Protein AF-0000000080018907 (afdb_homodimer)

Secondary structure (DSSP, 8-state):
--EEEEEEEEEEEE-HHHHHHHHHHHHSSTT--S-EEEEEEETTEEEEEEESS-GGG-HHHHHHHHS--EEEEEEEEE---SSS-SSGGGPSPEEEEETTEEEEEEEEEE-TT------SS---SS--HHHHHHHHHHHHHHHH-TTS---HHHHHHHHHHHHHHHHTTSEEEEEEE-SS-EEEE-SS--EEEEEESSP-EEEBSSSS-EEEGGGT--TT-EEEEEESS-SBSSSPPEEPPTT-EEEEETTEE----/--EEEEEEEEEEEE-HHHHHHHHHHHHSSTT--S-EEEEEEETTEEEEEEESS-GGG-HHHHHHHHS--EEEEEEEEE---SSS-SSGGGPSPEEEEETTEEEEEEEEEE-TT------SS---SS--HHHHHHHHHHHHHHHH-TTS---HHHHHHHHHHHHHHHHTTSEEEEEEE-SS-EEEE-SS--EEEEEESSP-EEEBSSSS-EEEGGGT--TT-EEEEEESS-SBSSSPPEEPPTT-EEEEETTEE----

Structure (mmCIF, N/CA/C/O backbone):
data_AF-0000000080018907-model_v1
#
loop_
_entity.id
_entity.type
_entity.pdbx_description
1 polymer 'Class II glutamine amidotransferase'
#
loop_
_atom_site.group_PDB
_atom_site.id
_atom_site.type_symbol
_atom_site.label_atom_id
_atom_site.label_alt_id
_atom_site.label_comp_id
_atom_site.label_asym_id
_atom_site.label_entity_id
_atom_site.label_seq_id
_atom_site.pdbx_PDB_ins_code
_atom_site.Cartn_x
_atom_site.Cartn_y
_at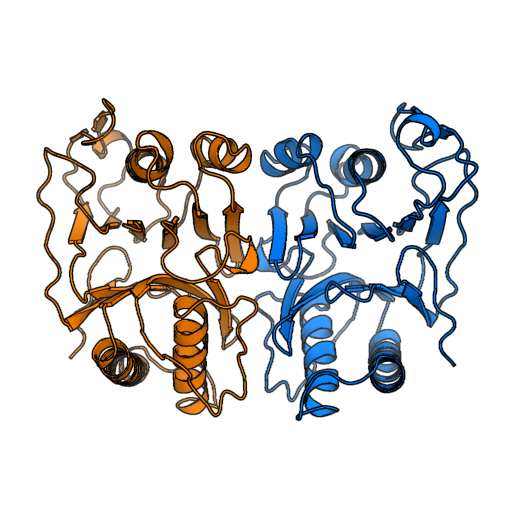om_site.Cartn_z
_atom_site.occupancy
_atom_site.B_iso_or_equiv
_atom_site.auth_seq_id
_atom_site.auth_comp_id
_atom_site.auth_asym_id
_atom_site.auth_atom_id
_atom_site.pdbx_PDB_model_num
ATOM 1 N N . MET A 1 1 ? 4.141 -7.402 -24.219 1 78.19 1 MET A N 1
ATOM 2 C CA . MET A 1 1 ? 3.088 -7.973 -23.375 1 78.19 1 MET A CA 1
ATOM 3 C C . MET A 1 1 ? 3.471 -7.91 -21.906 1 78.19 1 MET A C 1
ATOM 5 O O . MET A 1 1 ? 4.652 -7.992 -21.562 1 78.19 1 MET A O 1
ATOM 9 N N . CYS A 1 2 ? 2.48 -7.742 -21.031 1 88.56 2 CYS A N 1
ATOM 10 C CA . CYS A 1 2 ? 2.773 -7.68 -19.594 1 88.56 2 CYS A CA 1
ATOM 11 C C . CYS A 1 2 ? 3.361 -9 -19.109 1 88.56 2 CYS A C 1
ATOM 13 O O . CYS A 1 2 ? 3.211 -10.031 -19.75 1 88.56 2 CYS A O 1
ATOM 15 N N . GLN A 1 3 ? 4.113 -8.891 -18.094 1 93.31 3 GLN A N 1
ATOM 16 C CA . GLN A 1 3 ? 4.746 -10.07 -17.5 1 93.31 3 GLN A CA 1
ATOM 17 C C . GLN A 1 3 ? 4.344 -10.242 -16.047 1 93.31 3 GLN A C 1
ATOM 19 O O . GLN A 1 3 ? 4.234 -9.258 -15.305 1 93.31 3 GLN A O 1
ATOM 24 N N . LEU A 1 4 ? 4.113 -11.469 -15.695 1 97.69 4 LEU A N 1
ATOM 25 C CA . LEU A 1 4 ? 3.824 -11.836 -14.312 1 97.69 4 LEU A CA 1
ATOM 26 C C . LEU A 1 4 ? 4.957 -12.664 -13.719 1 97.69 4 LEU A C 1
ATOM 28 O O . LEU A 1 4 ? 5.559 -13.484 -14.406 1 97.69 4 LEU A O 1
ATOM 32 N N . LEU A 1 5 ? 5.242 -12.469 -12.477 1 97.75 5 LEU A N 1
ATOM 33 C CA . LEU A 1 5 ? 6.133 -13.297 -11.672 1 97.75 5 LEU A CA 1
ATOM 34 C C . LEU A 1 5 ? 5.535 -13.555 -10.289 1 97.75 5 LEU A C 1
ATOM 36 O O . LEU A 1 5 ? 5.09 -12.625 -9.617 1 97.75 5 LEU A O 1
ATOM 40 N N . GLY A 1 6 ? 5.434 -14.773 -9.867 1 98.62 6 GLY A N 1
ATOM 41 C CA . GLY A 1 6 ? 4.965 -15.18 -8.555 1 98.62 6 GLY A CA 1
ATOM 42 C C . GLY A 1 6 ? 5.906 -16.141 -7.859 1 98.62 6 GLY A C 1
ATOM 43 O O . GLY A 1 6 ? 6.641 -16.891 -8.516 1 98.62 6 GLY A O 1
ATOM 44 N N . MET A 1 7 ? 5.906 -16.125 -6.613 1 98.44 7 MET A N 1
ATOM 45 C CA . MET A 1 7 ? 6.684 -17.062 -5.809 1 98.44 7 MET A CA 1
ATOM 46 C C . MET A 1 7 ? 5.906 -17.5 -4.57 1 98.44 7 MET A C 1
ATOM 48 O O . MET A 1 7 ? 5.336 -16.656 -3.867 1 98.44 7 MET A O 1
ATOM 52 N N . ASN A 1 8 ? 5.805 -18.719 -4.301 1 98.56 8 ASN A N 1
ATOM 53 C CA . ASN A 1 8 ? 5.281 -19.344 -3.092 1 98.56 8 ASN A CA 1
ATOM 54 C C . ASN A 1 8 ? 6.258 -20.375 -2.521 1 98.56 8 ASN A C 1
ATOM 56 O O . ASN A 1 8 ? 6.762 -21.219 -3.25 1 98.56 8 ASN A O 1
ATOM 60 N N . CYS A 1 9 ? 6.57 -20.281 -1.297 1 97.5 9 CYS A N 1
ATOM 61 C CA . CYS A 1 9 ? 7.551 -21.203 -0.729 1 97.5 9 CYS A CA 1
ATOM 62 C C . CYS A 1 9 ? 7.168 -21.609 0.691 1 97.5 9 CYS A C 1
ATOM 64 O O . CYS A 1 9 ? 6.324 -20.953 1.315 1 97.5 9 CYS A O 1
ATOM 66 N N . ASN A 1 10 ? 7.781 -22.688 1.22 1 96.5 10 ASN A N 1
ATOM 67 C CA . ASN A 1 10 ? 7.477 -23.172 2.561 1 96.5 10 ASN A CA 1
ATOM 68 C C . ASN A 1 10 ? 8.289 -22.438 3.621 1 96.5 10 ASN A C 1
ATOM 70 O O . ASN A 1 10 ? 7.906 -22.406 4.793 1 96.5 10 ASN A O 1
ATOM 74 N N . THR A 1 11 ? 9.352 -21.891 3.213 1 94.38 11 THR A N 1
ATOM 75 C CA . THR A 1 11 ? 10.188 -21.031 4.047 1 94.38 11 THR A CA 1
ATOM 76 C C . THR A 1 11 ? 10.516 -19.734 3.326 1 94.38 11 THR A C 1
ATOM 78 O O . THR A 1 11 ? 10.688 -19.719 2.105 1 94.38 11 THR A O 1
ATOM 81 N N . PRO A 1 12 ? 10.555 -18.688 4.129 1 92.88 12 PRO A N 1
ATOM 82 C CA . PRO A 1 12 ? 10.906 -17.438 3.449 1 92.88 12 PRO A CA 1
ATOM 83 C C . PRO A 1 12 ? 12.164 -17.578 2.59 1 92.88 12 PRO A C 1
ATOM 85 O O . PRO A 1 12 ? 13.203 -18.031 3.074 1 92.88 12 PRO A O 1
ATOM 88 N N . THR A 1 13 ? 12.062 -17.188 1.339 1 89.06 13 THR A N 1
ATOM 89 C CA . THR A 1 13 ? 13.125 -17.359 0.358 1 89.06 13 THR A CA 1
ATOM 90 C C . THR A 1 13 ? 13.438 -16.047 -0.351 1 89.06 13 THR A C 1
ATOM 92 O O . THR A 1 13 ? 12.562 -15.195 -0.509 1 89.06 13 THR A O 1
ATOM 95 N N . ASP A 1 14 ? 14.719 -15.961 -0.707 1 87.25 14 ASP A N 1
ATOM 96 C CA . ASP A 1 14 ? 15.18 -14.797 -1.463 1 87.25 14 ASP A CA 1
ATOM 97 C C . ASP A 1 14 ? 14.664 -14.844 -2.9 1 87.25 14 ASP A C 1
ATOM 99 O O . ASP A 1 14 ? 14.852 -15.844 -3.6 1 87.25 14 ASP A O 1
ATOM 103 N N . ILE A 1 15 ? 14.078 -13.781 -3.336 1 89.44 15 ILE A N 1
ATOM 104 C CA . ILE A 1 15 ? 13.484 -13.734 -4.668 1 89.44 15 ILE A CA 1
ATOM 105 C C . ILE A 1 15 ? 14.453 -13.07 -5.645 1 89.44 15 ILE A C 1
ATOM 107 O O . ILE A 1 15 ? 14.164 -12.977 -6.84 1 89.44 15 ILE A O 1
ATOM 111 N N . CYS A 1 16 ? 15.602 -12.656 -5.27 1 85.62 16 CYS A N 1
ATOM 112 C CA . CYS A 1 16 ? 16.484 -11.773 -6.023 1 85.62 16 CYS A CA 1
ATOM 113 C C . CYS A 1 16 ? 16.859 -12.391 -7.367 1 85.62 16 CYS A C 1
ATOM 115 O O . CYS A 1 16 ? 16.828 -11.711 -8.391 1 85.62 16 CYS A O 1
ATOM 117 N N . PHE A 1 17 ? 17.141 -13.688 -7.441 1 86.44 17 PHE A N 1
ATOM 118 C CA . PHE A 1 17 ? 17.531 -14.352 -8.68 1 86.44 17 PHE A CA 1
ATOM 119 C C . PHE A 1 17 ? 16.406 -14.289 -9.703 1 86.44 17 PHE A C 1
ATOM 121 O O . PHE A 1 17 ? 16.625 -13.875 -10.844 1 86.44 17 PHE A O 1
ATOM 128 N N . SER A 1 18 ? 15.234 -14.656 -9.242 1 89.12 18 SER A N 1
ATOM 129 C CA . SER A 1 18 ? 14.094 -14.672 -10.148 1 89.12 18 SER A CA 1
ATOM 130 C C . SER A 1 18 ? 13.695 -13.258 -10.562 1 89.12 18 SER A C 1
ATOM 132 O O . SER A 1 18 ? 13.297 -13.023 -11.703 1 89.12 18 SER A O 1
ATOM 134 N N . PHE A 1 19 ? 13.828 -12.391 -9.609 1 88.81 19 PHE A N 1
ATOM 135 C CA . PHE A 1 19 ? 13.453 -11.016 -9.906 1 88.81 19 PHE A CA 1
ATOM 136 C C . PHE A 1 19 ? 14.406 -10.398 -10.922 1 88.81 19 PHE A C 1
ATOM 138 O O . PHE A 1 19 ? 13.992 -9.594 -11.758 1 88.81 19 PHE A O 1
ATOM 145 N N . GLU A 1 20 ? 15.648 -10.719 -10.844 1 87.69 20 GLU A N 1
ATOM 146 C CA . GLU A 1 20 ? 16.625 -10.219 -11.812 1 87.69 20 GLU A CA 1
ATOM 147 C C . GLU A 1 20 ? 16.234 -10.625 -13.234 1 87.69 20 GLU A C 1
ATOM 149 O O . GLU A 1 20 ? 16.266 -9.805 -14.148 1 87.69 20 GLU A O 1
ATOM 154 N N . GLY A 1 21 ? 15.984 -11.844 -13.383 1 87.56 21 GLY A N 1
ATOM 155 C CA . GLY A 1 21 ? 15.531 -12.305 -14.688 1 87.56 21 GLY A CA 1
ATOM 156 C C . GLY A 1 21 ? 14.25 -11.625 -15.148 1 87.56 21 GLY A C 1
ATOM 157 O O . GLY A 1 21 ? 14.133 -11.234 -16.312 1 87.56 21 GLY A O 1
ATOM 158 N N . PHE A 1 22 ? 13.367 -11.477 -14.227 1 88.31 22 PHE A N 1
ATOM 159 C CA . PHE A 1 22 ? 12.07 -10.859 -14.492 1 88.31 22 PHE A CA 1
ATOM 160 C C . PHE A 1 22 ? 12.242 -9.398 -14.875 1 88.31 22 PHE A C 1
ATOM 162 O O . PHE A 1 22 ? 11.672 -8.938 -15.867 1 88.31 22 PHE A O 1
ATOM 169 N N . ALA A 1 23 ? 13.031 -8.672 -14.086 1 85.5 23 ALA A N 1
ATOM 170 C CA . ALA A 1 23 ? 13.234 -7.242 -14.281 1 85.5 23 ALA A CA 1
ATOM 171 C C . ALA A 1 23 ? 13.914 -6.965 -15.625 1 85.5 23 ALA A C 1
ATOM 173 O O . ALA A 1 23 ? 13.664 -5.93 -16.25 1 85.5 23 ALA A O 1
ATOM 174 N N . ALA A 1 24 ? 14.68 -7.836 -16.031 1 83.75 24 ALA A N 1
ATOM 175 C CA . ALA A 1 24 ? 15.383 -7.684 -17.297 1 83.75 24 ALA A CA 1
ATOM 176 C C . ALA A 1 24 ? 14.398 -7.598 -18.453 1 83.75 24 ALA A C 1
ATOM 178 O O . ALA A 1 24 ? 14.68 -6.957 -19.469 1 83.75 24 ALA A O 1
ATOM 179 N N . ARG A 1 25 ? 13.305 -8.102 -18.281 1 82.81 25 ARG A N 1
ATOM 180 C CA . ARG A 1 25 ? 12.289 -8.078 -19.328 1 82.81 25 ARG A CA 1
ATOM 181 C C . ARG A 1 25 ? 11.633 -6.703 -19.422 1 82.81 25 ARG A C 1
ATOM 183 O O . ARG A 1 25 ? 11.086 -6.348 -20.469 1 82.81 25 ARG A O 1
ATOM 190 N N . GLY A 1 26 ? 11.539 -5.953 -18.328 1 74.06 26 GLY A N 1
ATOM 191 C CA . GLY A 1 26 ? 10.953 -4.625 -18.312 1 74.06 26 GLY A CA 1
ATOM 192 C C . GLY A 1 26 ? 11.883 -3.551 -18.828 1 74.06 26 GLY A C 1
ATOM 193 O O . GLY A 1 26 ? 11.453 -2.434 -19.125 1 74.06 26 GLY A O 1
ATOM 194 N N . GLY A 1 27 ? 13.203 -3.662 -18.812 1 65.06 27 GLY A N 1
ATOM 195 C CA . GLY A 1 27 ? 14.172 -2.617 -19.094 1 65.06 27 GLY A CA 1
ATOM 196 C C . GLY A 1 27 ? 14.836 -2.773 -20.453 1 65.06 27 GLY A C 1
ATOM 197 O O . GLY A 1 27 ? 15.172 -1.783 -21.109 1 65.06 27 GLY A O 1
ATOM 198 N N . LYS A 1 28 ? 15.289 -4.004 -20.719 1 57.91 28 LYS A N 1
ATOM 199 C CA . LYS A 1 28 ? 16.109 -4.168 -21.906 1 57.91 28 LYS A CA 1
ATOM 200 C C . LYS A 1 28 ? 15.297 -3.957 -23.172 1 57.91 28 LYS A C 1
ATOM 202 O O . LYS A 1 28 ? 15.836 -3.549 -24.203 1 57.91 28 LYS A O 1
ATOM 207 N N . THR A 1 29 ? 14.078 -4.203 -23 1 50.94 29 THR A N 1
ATOM 208 C CA . THR A 1 29 ? 13.352 -4.02 -24.25 1 50.94 29 THR A CA 1
ATOM 209 C C . THR A 1 29 ? 12.344 -2.883 -24.125 1 50.94 29 THR A C 1
ATOM 211 O O . THR A 1 29 ? 11.719 -2.705 -23.078 1 50.94 29 THR A O 1
ATOM 214 N N . ASP A 1 30 ? 12.578 -1.713 -24.797 1 51.22 30 ASP A N 1
ATOM 215 C CA . ASP A 1 30 ? 11.828 -0.477 -24.984 1 51.22 30 ASP A CA 1
ATOM 216 C C . ASP A 1 30 ? 10.328 -0.719 -24.844 1 51.22 30 ASP A C 1
ATOM 218 O O . ASP A 1 30 ? 9.555 0.223 -24.641 1 51.22 30 ASP A O 1
ATOM 222 N N . ASP A 1 31 ? 9.914 -2.002 -24.75 1 59.16 31 ASP A N 1
ATOM 223 C CA . ASP A 1 31 ? 8.484 -2.189 -24.984 1 59.16 31 ASP A CA 1
ATOM 224 C C . ASP A 1 31 ? 7.707 -2.221 -23.672 1 59.16 31 ASP A C 1
ATOM 226 O O . ASP A 1 31 ? 6.477 -2.146 -23.672 1 59.16 31 ASP A O 1
ATOM 230 N N . HIS A 1 32 ? 8.398 -2.182 -22.5 1 61.12 32 HIS A N 1
ATOM 231 C CA . HIS A 1 32 ? 7.664 -2.271 -21.234 1 61.12 32 HIS A CA 1
ATOM 232 C C . HIS A 1 32 ? 7.902 -1.04 -20.375 1 61.12 32 HIS A C 1
ATOM 234 O O . HIS A 1 32 ? 8.469 -1.143 -19.281 1 61.12 32 HIS A O 1
ATOM 240 N N . ARG A 1 33 ? 7.324 -0.005 -20.797 1 68.12 33 ARG A N 1
ATOM 241 C CA . ARG A 1 33 ? 7.668 1.272 -20.188 1 68.12 33 ARG A CA 1
ATOM 242 C C . ARG A 1 33 ? 6.465 1.872 -19.469 1 68.12 33 ARG A C 1
ATOM 244 O O . ARG A 1 33 ? 6.402 3.086 -19.25 1 68.12 33 ARG A O 1
ATOM 251 N N . ASP A 1 34 ? 5.496 0.904 -19.141 1 83.31 34 ASP A N 1
ATOM 252 C CA . ASP A 1 34 ? 4.27 1.544 -18.672 1 83.31 34 ASP A CA 1
ATOM 253 C C . ASP A 1 34 ? 4.078 1.332 -17.172 1 83.31 34 ASP A C 1
ATOM 255 O O . ASP A 1 34 ? 3.002 1.594 -16.641 1 83.31 34 ASP A O 1
ATOM 259 N N . GLY A 1 35 ? 5.129 0.752 -16.516 1 89.44 35 GLY A N 1
ATOM 260 C CA . GLY A 1 35 ? 5.055 0.595 -15.07 1 89.44 35 GLY A CA 1
ATOM 261 C C . GLY A 1 35 ? 5.336 -0.824 -14.617 1 89.44 35 GLY A C 1
ATOM 262 O O . GLY A 1 35 ? 5.293 -1.761 -15.414 1 89.44 35 GLY A O 1
ATOM 263 N N . TRP A 1 36 ? 5.602 -0.95 -13.406 1 92.06 36 TRP A N 1
ATOM 264 C CA . TRP A 1 36 ? 5.895 -2.24 -12.789 1 92.06 36 TRP A CA 1
ATOM 265 C C . TRP A 1 36 ? 5.625 -2.197 -11.289 1 92.06 36 TRP A C 1
ATOM 267 O O . TRP A 1 36 ? 5.406 -1.125 -10.719 1 92.06 36 TRP A O 1
ATOM 277 N N . GLY A 1 37 ? 5.609 -3.383 -10.719 1 95.5 37 GLY A N 1
ATOM 278 C CA . GLY A 1 37 ? 5.5 -3.434 -9.273 1 95.5 37 GLY A CA 1
ATOM 279 C C . GLY A 1 37 ? 5.773 -4.812 -8.703 1 95.5 37 GLY A C 1
ATOM 280 O O . GLY A 1 37 ? 5.801 -5.801 -9.438 1 95.5 37 GLY A O 1
ATOM 281 N N . ILE A 1 38 ? 6.023 -4.848 -7.422 1 96.38 38 ILE A N 1
ATOM 282 C CA . ILE A 1 38 ? 6.246 -6.078 -6.676 1 96.38 38 ILE A CA 1
ATOM 283 C C . ILE A 1 38 ? 5.625 -5.961 -5.285 1 96.38 38 ILE A C 1
ATOM 285 O O . ILE A 1 38 ? 5.676 -4.898 -4.664 1 96.38 38 ILE A O 1
ATOM 289 N N . ALA A 1 39 ? 4.98 -6.984 -4.855 1 98.19 39 ALA A N 1
ATOM 290 C CA . ALA A 1 39 ? 4.434 -7.113 -3.506 1 98.19 39 ALA A CA 1
ATOM 291 C C . ALA A 1 39 ? 4.941 -8.383 -2.826 1 98.19 39 ALA A C 1
ATOM 293 O O . ALA A 1 39 ? 5.078 -9.43 -3.469 1 98.19 39 ALA A O 1
ATOM 294 N N . PHE A 1 40 ? 5.258 -8.289 -1.56 1 97.38 40 PHE A N 1
ATOM 295 C CA . PHE A 1 40 ? 5.66 -9.477 -0.814 1 97.38 40 PHE A CA 1
ATOM 296 C C . PHE A 1 40 ? 5.195 -9.391 0.635 1 97.38 40 PHE A C 1
ATOM 298 O O . PHE A 1 40 ? 5.176 -8.305 1.221 1 97.38 40 PHE A O 1
ATOM 305 N N . PHE A 1 41 ? 4.84 -10.516 1.16 1 97 41 PHE A N 1
ATOM 306 C CA . PHE A 1 41 ? 4.246 -10.586 2.49 1 97 41 PHE A CA 1
ATOM 307 C C . PHE A 1 41 ? 5.32 -10.781 3.555 1 97 41 PHE A C 1
ATOM 309 O O . PHE A 1 41 ? 6.289 -11.508 3.338 1 97 41 PHE A O 1
ATOM 316 N N . GLU A 1 42 ? 5.16 -10.156 4.645 1 94.12 42 GLU A N 1
ATOM 317 C CA . GLU A 1 42 ? 5.875 -10.336 5.902 1 94.12 42 GLU A CA 1
ATOM 318 C C . GLU A 1 42 ? 4.906 -10.547 7.066 1 94.12 42 GLU A C 1
ATOM 320 O O . GLU A 1 42 ? 4.492 -9.578 7.711 1 94.12 42 GLU A O 1
ATOM 325 N N . GLY A 1 43 ? 4.664 -11.812 7.406 1 92.5 43 GLY A N 1
ATOM 326 C CA . GLY A 1 43 ? 3.521 -12.062 8.273 1 92.5 43 GLY A CA 1
ATOM 327 C C . GLY A 1 43 ? 2.209 -11.586 7.68 1 92.5 43 GLY A C 1
ATOM 328 O O . GLY A 1 43 ? 1.879 -11.922 6.539 1 92.5 43 GLY A O 1
ATOM 329 N N . LYS A 1 44 ? 1.475 -10.812 8.469 1 95.19 44 LYS A N 1
ATOM 330 C CA . LYS A 1 44 ? 0.22 -10.266 7.965 1 95.19 44 LYS A CA 1
ATOM 331 C C . LYS A 1 44 ? 0.462 -8.992 7.16 1 95.19 44 LYS A C 1
ATOM 333 O O . LYS A 1 44 ? -0.427 -8.523 6.445 1 95.19 44 LYS A O 1
ATOM 338 N N . GLY A 1 45 ? 1.674 -8.484 7.367 1 96.38 45 GLY A N 1
ATOM 339 C CA . GLY A 1 45 ? 2.006 -7.281 6.617 1 96.38 45 GLY A CA 1
ATOM 340 C C . GLY A 1 45 ? 2.32 -7.559 5.156 1 96.38 45 GLY A C 1
ATOM 341 O O . GLY A 1 45 ? 2.592 -8.703 4.781 1 96.38 45 GLY A O 1
ATOM 342 N N . CYS A 1 46 ? 2.207 -6.559 4.344 1 97.31 46 CYS A N 1
ATOM 343 C CA . CYS A 1 46 ? 2.504 -6.645 2.918 1 97.31 46 CYS A CA 1
ATOM 344 C C . CYS A 1 46 ? 3.232 -5.395 2.438 1 97.31 46 CYS A C 1
ATOM 346 O O . CYS A 1 46 ? 2.748 -4.277 2.621 1 97.31 46 CYS A O 1
ATOM 348 N N . ARG A 1 47 ? 4.426 -5.586 1.881 1 95.94 47 ARG A N 1
ATOM 349 C CA . ARG A 1 47 ? 5.184 -4.484 1.296 1 95.94 47 ARG A CA 1
ATOM 350 C C . ARG A 1 47 ? 4.969 -4.414 -0.212 1 95.94 47 ARG A C 1
ATOM 352 O O . ARG A 1 47 ? 4.938 -5.445 -0.889 1 95.94 47 ARG A O 1
ATOM 359 N N . MET A 1 48 ? 4.801 -3.209 -0.681 1 96.62 48 MET A N 1
ATOM 360 C CA . MET A 1 48 ? 4.621 -3.02 -2.117 1 96.62 48 MET A CA 1
ATOM 361 C C . MET A 1 48 ? 5.539 -1.92 -2.641 1 96.62 48 MET A C 1
ATOM 363 O O . MET A 1 48 ? 5.656 -0.86 -2.023 1 96.62 48 MET A O 1
ATOM 367 N N . PHE A 1 49 ? 6.199 -2.219 -3.682 1 94.62 49 PHE A N 1
ATOM 368 C CA . PHE A 1 49 ? 6.957 -1.243 -4.457 1 94.62 49 PHE A CA 1
ATOM 369 C C . PHE A 1 49 ? 6.422 -1.146 -5.879 1 94.62 49 PHE A C 1
ATOM 371 O O . PHE A 1 49 ? 6.477 -2.115 -6.637 1 94.62 49 PHE A O 1
ATOM 378 N N . ILE A 1 50 ? 5.871 -0.005 -6.199 1 94.81 50 ILE A N 1
ATOM 379 C CA . ILE A 1 50 ? 5.242 0.187 -7.504 1 94.81 50 ILE A CA 1
ATOM 380 C C . ILE A 1 50 ? 5.77 1.468 -8.148 1 94.81 50 ILE A C 1
ATOM 382 O O . ILE A 1 50 ? 6.004 2.465 -7.457 1 94.81 50 ILE A O 1
ATOM 386 N N . ASP A 1 51 ? 5.961 1.428 -9.422 1 92.25 51 ASP A N 1
ATOM 387 C CA . ASP A 1 51 ? 6.402 2.613 -10.156 1 92.25 51 ASP A CA 1
ATOM 388 C C . ASP A 1 51 ? 5.777 2.67 -11.547 1 92.25 51 ASP A C 1
ATOM 390 O O . ASP A 1 51 ? 5.66 1.645 -12.219 1 92.25 51 ASP A O 1
ATOM 394 N N . ALA A 1 52 ? 5.344 3.852 -11.883 1 90.31 52 ALA A N 1
ATOM 395 C CA . ALA A 1 52 ? 4.781 4.023 -13.219 1 90.31 52 ALA A CA 1
ATOM 396 C C . ALA A 1 52 ? 5.879 4.223 -14.258 1 90.31 52 ALA A C 1
ATOM 398 O O . ALA A 1 52 ? 5.629 4.137 -15.461 1 90.31 52 ALA A O 1
ATOM 399 N N . LYS A 1 53 ? 7.141 4.434 -13.781 1 84.94 53 LYS A N 1
ATOM 400 C CA . LYS A 1 53 ? 8.297 4.535 -14.664 1 84.94 53 LYS A CA 1
ATOM 401 C C . LYS A 1 53 ? 8.875 3.156 -14.977 1 84.94 53 LYS A C 1
ATOM 403 O O . LYS A 1 53 ? 8.711 2.219 -14.188 1 84.94 53 LYS A O 1
ATOM 408 N N . PRO A 1 54 ? 9.547 3.145 -16.109 1 80.81 54 PRO A N 1
ATOM 409 C CA . PRO A 1 54 ? 10.188 1.864 -16.406 1 80.81 54 PRO A CA 1
ATOM 410 C C . PRO A 1 54 ? 11.219 1.462 -15.344 1 80.81 54 PRO A C 1
ATOM 412 O O . PRO A 1 54 ? 11.859 2.326 -14.742 1 80.81 54 PRO A O 1
ATOM 415 N N . SER A 1 55 ? 11.422 0.193 -15.188 1 77.31 55 SER A N 1
ATOM 416 C CA . SER A 1 55 ? 12.297 -0.346 -14.156 1 77.31 55 SER A CA 1
ATOM 417 C C . SER A 1 55 ? 13.734 0.135 -14.344 1 77.31 55 SER A C 1
ATOM 419 O O . SER A 1 55 ? 14.461 0.334 -13.367 1 77.31 55 SER A O 1
ATOM 421 N N . ILE A 1 56 ? 14.133 0.312 -15.531 1 73.94 56 ILE A N 1
ATOM 422 C CA . ILE A 1 56 ? 15.523 0.637 -15.828 1 73.94 56 ILE A CA 1
ATOM 423 C C . ILE A 1 56 ? 15.852 2.031 -15.305 1 73.94 56 ILE A C 1
ATOM 425 O O . ILE A 1 56 ? 17 2.305 -14.922 1 73.94 56 ILE A O 1
ATOM 429 N N . SER A 1 57 ? 14.914 2.885 -15.141 1 77.88 57 SER A N 1
ATOM 430 C CA . SER A 1 57 ? 15.141 4.266 -14.727 1 77.88 57 SER A CA 1
ATOM 431 C C . SER A 1 57 ? 14.523 4.539 -13.359 1 77.88 57 SER A C 1
ATOM 433 O O . SER A 1 57 ? 14.477 5.688 -12.906 1 77.88 57 SER A O 1
ATOM 435 N N . SER A 1 58 ? 14.086 3.498 -12.727 1 83.5 58 SER A N 1
ATOM 436 C CA . SER A 1 58 ? 13.344 3.682 -11.484 1 83.5 58 SER A CA 1
ATOM 437 C C . SER A 1 58 ? 14.258 3.518 -10.273 1 83.5 58 SER A C 1
ATOM 439 O O . SER A 1 58 ? 14.836 2.451 -10.062 1 83.5 58 SER A O 1
ATOM 441 N N . PRO A 1 59 ? 14.375 4.562 -9.445 1 86.31 59 PRO A N 1
ATOM 442 C CA . PRO A 1 59 ? 15.117 4.387 -8.188 1 86.31 59 PRO A CA 1
ATOM 443 C C . PRO A 1 59 ? 14.531 3.285 -7.309 1 86.31 59 PRO A C 1
ATOM 445 O O . PRO A 1 59 ? 15.266 2.617 -6.578 1 86.31 59 PRO A O 1
ATOM 448 N N . ILE A 1 60 ? 13.281 3.08 -7.383 1 87.44 60 ILE A N 1
ATOM 449 C CA . ILE A 1 60 ? 12.617 2.031 -6.613 1 87.44 60 ILE A CA 1
ATOM 450 C C . ILE A 1 60 ? 13.07 0.662 -7.117 1 87.44 60 ILE A C 1
ATOM 452 O O . ILE A 1 60 ? 13.328 -0.245 -6.32 1 87.44 60 ILE A O 1
ATOM 456 N N . ALA A 1 61 ? 13.156 0.57 -8.414 1 84.12 61 ALA A N 1
ATOM 457 C CA . ALA A 1 61 ? 13.633 -0.688 -8.984 1 84.12 61 ALA A CA 1
ATOM 458 C C . ALA A 1 61 ? 15.055 -0.993 -8.516 1 84.12 61 ALA A C 1
ATOM 460 O O . ALA A 1 61 ? 15.383 -2.145 -8.219 1 84.12 61 ALA A O 1
ATOM 461 N N . GLU A 1 62 ? 15.781 0.002 -8.453 1 84 62 GLU A N 1
ATOM 462 C CA . GLU A 1 62 ? 17.156 -0.159 -7.973 1 84 62 GLU A CA 1
ATOM 463 C C . GLU A 1 62 ? 17.172 -0.646 -6.527 1 84 62 GLU A C 1
ATOM 465 O O . GLU A 1 62 ? 17.969 -1.531 -6.18 1 84 62 GLU A O 1
ATOM 470 N N . LEU A 1 63 ? 16.375 -0.081 -5.754 1 86.88 63 LEU A N 1
ATOM 471 C CA . LEU A 1 63 ? 16.266 -0.523 -4.371 1 86.88 63 LEU A CA 1
ATOM 472 C C . LEU A 1 63 ? 15.898 -2.004 -4.297 1 86.88 63 LEU A C 1
ATOM 474 O O . LEU A 1 63 ? 16.547 -2.77 -3.578 1 86.88 63 LEU A O 1
ATOM 478 N N . VAL A 1 64 ? 14.953 -2.385 -5.062 1 86.75 64 VAL A N 1
ATOM 479 C CA . VAL A 1 64 ? 14.414 -3.738 -4.988 1 86.75 64 VAL A CA 1
ATOM 480 C C . VAL A 1 64 ? 15.484 -4.742 -5.418 1 86.75 64 VAL A C 1
ATOM 482 O O . VAL A 1 64 ? 15.555 -5.852 -4.887 1 86.75 64 VAL A O 1
ATOM 485 N N . ARG A 1 65 ? 16.281 -4.328 -6.285 1 82.56 65 ARG A N 1
ATOM 486 C CA . ARG A 1 65 ? 17.312 -5.211 -6.801 1 82.56 65 ARG A CA 1
ATOM 487 C C . ARG A 1 65 ? 18.266 -5.641 -5.688 1 82.56 65 ARG A C 1
ATOM 489 O O . ARG A 1 65 ? 18.797 -6.754 -5.715 1 82.56 65 ARG A O 1
ATOM 496 N N . TYR A 1 66 ? 18.375 -4.812 -4.73 1 82.19 66 TYR A N 1
ATOM 497 C CA . TYR A 1 66 ? 19.344 -5.105 -3.693 1 82.19 66 TYR A CA 1
ATOM 498 C C . TYR A 1 66 ? 18.672 -5.305 -2.344 1 82.19 66 TYR A C 1
ATOM 500 O O . TYR A 1 66 ? 19.344 -5.539 -1.333 1 82.19 66 TYR A O 1
ATOM 508 N N . TYR A 1 67 ? 17.438 -5.113 -2.355 1 85.38 67 TYR A N 1
ATOM 509 C CA . TYR A 1 67 ? 16.688 -5.293 -1.125 1 85.38 67 TYR A CA 1
ATOM 510 C C . TYR A 1 67 ? 16.516 -6.773 -0.801 1 85.38 67 TYR A C 1
ATOM 512 O O . TYR A 1 67 ? 16.125 -7.562 -1.663 1 85.38 67 TYR A O 1
ATOM 520 N N . PRO A 1 68 ? 16.938 -7.176 0.332 1 85 68 PRO A N 1
ATOM 521 C CA . PRO A 1 68 ? 16.828 -8.594 0.687 1 85 68 PRO A CA 1
ATOM 522 C C . PRO A 1 68 ? 15.375 -9.016 0.938 1 85 68 PRO A C 1
ATOM 524 O O . PRO A 1 68 ? 14.961 -9.156 2.092 1 85 68 PRO A O 1
ATOM 527 N N . ILE A 1 69 ? 14.719 -9.305 -0.067 1 88.44 69 ILE A N 1
ATOM 528 C CA . ILE A 1 69 ? 13.336 -9.758 0.046 1 88.44 69 ILE A CA 1
ATOM 529 C C . ILE A 1 69 ? 13.305 -11.242 0.4 1 88.44 69 ILE A C 1
ATOM 531 O O . ILE A 1 69 ? 13.641 -12.094 -0.428 1 88.44 69 ILE A O 1
ATOM 535 N N . HIS A 1 70 ? 13.016 -11.484 1.619 1 91.31 70 HIS A N 1
ATOM 536 C CA . HIS A 1 70 ? 12.781 -12.844 2.102 1 91.31 70 HIS A CA 1
ATOM 537 C C . HIS A 1 70 ? 11.312 -13.047 2.467 1 91.31 70 HIS A C 1
ATOM 539 O O . HIS A 1 70 ? 10.844 -12.547 3.488 1 91.31 70 HIS A O 1
ATOM 545 N N . SER A 1 71 ? 10.609 -13.742 1.621 1 95.5 71 SER A N 1
ATOM 546 C CA . SER A 1 71 ? 9.164 -13.883 1.791 1 95.5 71 SER A CA 1
ATOM 547 C C . SER A 1 71 ? 8.68 -15.25 1.304 1 95.5 71 SER A C 1
ATOM 549 O O . SER A 1 71 ? 9.375 -15.922 0.538 1 95.5 71 SER A O 1
ATOM 551 N N . THR A 1 72 ? 7.508 -15.625 1.796 1 97.06 72 THR A N 1
ATOM 552 C CA . THR A 1 72 ? 6.906 -16.875 1.332 1 97.06 72 THR A CA 1
ATOM 553 C C . THR A 1 72 ? 5.957 -16.609 0.166 1 97.06 72 THR A C 1
ATOM 555 O O . THR A 1 72 ? 5.555 -17.547 -0.532 1 97.06 72 THR A O 1
ATOM 558 N N . HIS A 1 73 ? 5.512 -15.398 -0.021 1 98.19 73 HIS A N 1
ATOM 559 C CA . HIS A 1 73 ? 4.594 -15.023 -1.093 1 98.19 73 HIS A CA 1
ATOM 560 C C . HIS A 1 73 ? 5.039 -13.727 -1.77 1 98.19 73 HIS A C 1
ATOM 562 O O . HIS A 1 73 ? 5.129 -12.68 -1.122 1 98.19 73 HIS A O 1
ATOM 568 N N . VAL A 1 74 ? 5.301 -13.797 -3.035 1 98.31 74 VAL A N 1
ATOM 569 C CA . VAL A 1 74 ? 5.695 -12.633 -3.822 1 98.31 74 VAL A CA 1
ATOM 570 C C . VAL A 1 74 ? 4.883 -12.578 -5.113 1 98.31 74 VAL A C 1
ATOM 572 O O . VAL A 1 74 ? 4.652 -13.609 -5.754 1 98.31 74 VAL A O 1
ATOM 575 N N . ILE A 1 75 ? 4.359 -11.422 -5.488 1 98.69 75 ILE A N 1
ATOM 576 C CA . ILE A 1 75 ? 3.73 -11.18 -6.781 1 98.69 75 ILE A CA 1
ATOM 577 C C . ILE A 1 75 ? 4.348 -9.938 -7.434 1 98.69 75 ILE A C 1
ATOM 579 O O . ILE A 1 75 ? 4.402 -8.867 -6.824 1 98.69 75 ILE A O 1
ATOM 583 N N . ALA A 1 76 ? 4.82 -10.062 -8.641 1 96.88 76 ALA A N 1
ATOM 584 C CA . ALA A 1 76 ? 5.387 -8.953 -9.406 1 96.88 76 ALA A CA 1
ATOM 585 C C . ALA A 1 76 ? 4.758 -8.859 -10.789 1 96.88 76 ALA A C 1
ATOM 587 O O . ALA A 1 76 ? 4.195 -9.836 -11.289 1 96.88 76 ALA A O 1
ATOM 588 N N . HIS A 1 77 ? 4.781 -7.707 -11.328 1 96.5 77 HIS A N 1
ATOM 589 C CA . HIS A 1 77 ? 4.141 -7.41 -12.602 1 96.5 77 HIS A CA 1
ATOM 590 C C . HIS A 1 77 ? 4.922 -6.355 -13.375 1 96.5 77 HIS A C 1
ATOM 592 O O . HIS A 1 77 ? 5.383 -5.367 -12.797 1 96.5 77 HIS A O 1
ATOM 598 N N . ILE A 1 78 ? 5.191 -6.602 -14.594 1 92.69 78 ILE A N 1
ATOM 599 C CA . ILE A 1 78 ? 5.668 -5.594 -15.539 1 92.69 78 ILE A CA 1
ATOM 600 C C . ILE A 1 78 ? 4.566 -5.266 -16.547 1 92.69 78 ILE A C 1
ATOM 602 O O . ILE A 1 78 ? 4.02 -6.164 -17.188 1 92.69 78 ILE A O 1
ATOM 606 N N . ARG A 1 79 ? 4.344 -4.047 -16.609 1 88.19 79 ARG A N 1
ATOM 607 C CA . ARG A 1 79 ? 3.168 -3.611 -17.359 1 88.19 79 ARG A CA 1
ATOM 608 C C . ARG A 1 79 ? 3.547 -3.139 -18.766 1 88.19 79 ARG A C 1
ATOM 610 O O . ARG A 1 79 ? 4.555 -2.455 -18.938 1 88.19 79 ARG A O 1
ATOM 617 N N . LYS A 1 80 ? 2.811 -3.564 -19.719 1 82.94 80 LYS A N 1
ATOM 618 C CA . LYS A 1 80 ? 2.66 -2.93 -21.016 1 82.94 80 LYS A CA 1
ATOM 619 C C . LYS A 1 80 ? 1.222 -2.475 -21.25 1 82.94 80 LYS A C 1
ATOM 621 O O . LYS A 1 80 ? 0.346 -3.291 -21.531 1 82.94 80 LYS A O 1
ATOM 626 N N . ALA A 1 81 ? 1.02 -1.258 -21.172 1 72.88 81 ALA A N 1
ATOM 627 C CA . ALA A 1 81 ? -0.338 -0.73 -21.062 1 72.88 81 ALA A CA 1
ATOM 628 C C . ALA A 1 81 ? -1.158 -1.067 -22.297 1 72.88 81 ALA A C 1
ATOM 630 O O . ALA A 1 81 ? -0.767 -0.731 -23.422 1 72.88 81 ALA A O 1
ATOM 631 N N . THR A 1 82 ? -2.154 -1.832 -22.047 1 71.5 82 THR A N 1
ATOM 632 C CA . THR A 1 82 ? -3.168 -2.055 -23.078 1 71.5 82 THR A CA 1
ATOM 633 C C . THR A 1 82 ? -4.41 -1.213 -22.797 1 71.5 82 THR A C 1
ATOM 635 O O . THR A 1 82 ? -5.027 -0.684 -23.734 1 71.5 82 THR A O 1
ATOM 638 N N . GLN A 1 83 ? -4.715 -1.115 -21.547 1 79.62 83 GLN A N 1
ATOM 639 C CA . GLN A 1 83 ? -5.809 -0.276 -21.078 1 79.62 83 GLN A CA 1
ATOM 640 C C . GLN A 1 83 ? -5.344 0.634 -19.938 1 79.62 83 GLN A C 1
ATOM 642 O O . GLN A 1 83 ? -4.484 0.253 -19.141 1 79.62 83 GLN A O 1
ATOM 647 N N . GLY A 1 84 ? -5.984 1.789 -19.812 1 79.25 84 GLY A N 1
ATOM 648 C CA . GLY A 1 84 ? -5.664 2.74 -18.766 1 79.25 84 GLY A CA 1
ATOM 649 C C . GLY A 1 84 ? -4.426 3.561 -19.062 1 79.25 84 GLY A C 1
ATOM 650 O O . GLY A 1 84 ? -3.486 3.072 -19.688 1 79.25 84 GLY A O 1
ATOM 651 N N . GLU A 1 85 ? -4.438 4.75 -18.531 1 86.5 85 GLU A N 1
ATOM 652 C CA . GLU A 1 85 ? -3.309 5.66 -18.719 1 86.5 85 GLU A CA 1
ATOM 653 C C . GLU A 1 85 ? -2.1 5.215 -17.891 1 86.5 85 GLU A C 1
ATOM 655 O O . GLU A 1 85 ? -2.229 4.395 -16.984 1 86.5 85 GLU A O 1
ATOM 660 N N . ILE A 1 86 ? -0.962 5.633 -18.312 1 89.44 86 ILE A N 1
ATOM 661 C CA . ILE A 1 86 ? 0.254 5.414 -17.531 1 89.44 86 ILE A CA 1
ATOM 662 C C . ILE A 1 86 ? 0.217 6.266 -16.266 1 89.44 86 ILE A C 1
ATOM 664 O O . ILE A 1 86 ? 0.453 7.477 -16.328 1 89.44 86 ILE A O 1
ATOM 668 N N . ALA A 1 87 ? -0.217 5.66 -15.195 1 93.62 87 ALA A N 1
ATOM 669 C CA . ALA A 1 87 ? -0.366 6.305 -13.898 1 93.62 87 ALA A CA 1
ATOM 670 C C . ALA A 1 87 ? -0.167 5.301 -12.758 1 93.62 87 ALA A C 1
ATOM 672 O O . ALA A 1 87 ? -0.415 4.105 -12.93 1 93.62 87 ALA A O 1
ATOM 673 N N . LEU A 1 88 ? 0.198 5.793 -11.656 1 94.62 88 LEU A N 1
ATOM 674 C CA . LEU A 1 88 ? 0.521 4.953 -10.508 1 94.62 88 LEU A CA 1
ATOM 675 C C . LEU A 1 88 ? -0.667 4.078 -10.125 1 94.62 88 LEU A C 1
ATOM 677 O O . LEU A 1 88 ? -0.498 2.896 -9.82 1 94.62 88 LEU A O 1
ATOM 681 N N . GLU A 1 89 ? -1.905 4.648 -10.133 1 96.38 89 GLU A N 1
ATOM 682 C CA . GLU A 1 89 ? -3.098 3.936 -9.688 1 96.38 89 GLU A CA 1
ATOM 683 C C . GLU A 1 89 ? -3.436 2.783 -10.633 1 96.38 89 GLU A C 1
ATOM 685 O O . GLU A 1 89 ? -4.262 1.93 -10.305 1 96.38 89 GLU A O 1
ATOM 690 N N . ASN A 1 90 ? -2.771 2.768 -11.805 1 95.88 90 ASN A N 1
ATOM 691 C CA . ASN A 1 90 ? -3.045 1.725 -12.789 1 95.88 90 ASN A CA 1
ATOM 692 C C . ASN A 1 90 ? -1.937 0.677 -12.82 1 95.88 90 ASN A C 1
ATOM 694 O O . ASN A 1 90 ? -1.955 -0.231 -13.648 1 95.88 90 ASN A O 1
ATOM 698 N N . CYS A 1 91 ? -0.986 0.812 -11.938 1 95.25 91 CYS A N 1
ATOM 699 C CA . CYS A 1 91 ? 0.127 -0.129 -11.891 1 95.25 91 CYS A CA 1
ATOM 700 C C . CYS A 1 91 ? -0.173 -1.278 -10.93 1 95.25 91 CYS A C 1
ATOM 702 O O . CYS A 1 91 ? -0.746 -1.067 -9.859 1 95.25 91 CYS A O 1
ATOM 704 N N . HIS A 1 92 ? 0.215 -2.482 -11.398 1 96.75 92 HIS A N 1
ATOM 705 C CA . HIS A 1 92 ? 0.071 -3.699 -10.609 1 96.75 92 HIS A CA 1
ATOM 706 C C . HIS A 1 92 ? 1.293 -3.932 -9.727 1 96.75 92 HIS A C 1
ATOM 708 O O . HIS A 1 92 ? 2.393 -3.48 -10.055 1 96.75 92 HIS A O 1
ATOM 714 N N . PRO A 1 93 ? 1.093 -4.766 -8.688 1 98.38 93 PRO A N 1
ATOM 715 C CA . PRO A 1 93 ? -0.125 -5.438 -8.234 1 98.38 93 PRO A CA 1
ATOM 716 C C . PRO A 1 93 ? -1.073 -4.5 -7.488 1 98.38 93 PRO A C 1
ATOM 718 O O . PRO A 1 93 ? -0.659 -3.43 -7.035 1 98.38 93 PRO A O 1
ATOM 721 N N . PHE A 1 94 ? -2.371 -4.914 -7.406 1 98.69 94 PHE A N 1
ATOM 722 C CA . PHE A 1 94 ? -3.369 -4.23 -6.594 1 98.69 94 PHE A CA 1
ATOM 723 C C . PHE A 1 94 ? -3.533 -4.914 -5.242 1 98.69 94 PHE A C 1
ATOM 725 O O . PHE A 1 94 ? -3.311 -6.121 -5.121 1 98.69 94 PHE A O 1
ATOM 732 N N . ARG A 1 95 ? -3.881 -4.145 -4.266 1 98.75 95 ARG A N 1
ATOM 733 C CA . ARG A 1 95 ? -4.051 -4.688 -2.922 1 98.75 95 ARG A CA 1
ATOM 734 C C . ARG A 1 95 ? -5.336 -4.168 -2.281 1 98.75 95 ARG A C 1
ATOM 736 O O . ARG A 1 95 ? -5.664 -2.986 -2.404 1 98.75 95 ARG A O 1
ATOM 743 N N . ARG A 1 96 ? -6.066 -5.039 -1.641 1 98.5 96 ARG A N 1
ATOM 744 C CA . ARG A 1 96 ? -7.215 -4.711 -0.803 1 98.5 96 ARG A CA 1
ATOM 745 C C . ARG A 1 96 ? -7.234 -5.562 0.462 1 98.5 96 ARG A C 1
ATOM 747 O O . ARG A 1 96 ? -6.473 -6.523 0.58 1 98.5 96 ARG A O 1
ATOM 754 N N . GLU A 1 97 ? -8.023 -5.102 1.378 1 98.25 97 GLU A N 1
ATOM 755 C CA . GLU A 1 97 ? -8.203 -5.879 2.6 1 98.25 97 GLU A CA 1
ATOM 756 C C . GLU A 1 97 ? -9.516 -6.656 2.568 1 98.25 97 GLU A C 1
ATOM 758 O O . GLU A 1 97 ? -10.539 -6.141 2.117 1 98.25 97 GLU A O 1
ATOM 763 N N . LEU A 1 98 ? -9.461 -7.91 2.91 1 97.69 98 LEU A N 1
ATOM 764 C CA . LEU A 1 98 ? -10.617 -8.758 3.168 1 97.69 98 LEU A CA 1
ATOM 765 C C . LEU A 1 98 ? -10.352 -9.695 4.34 1 97.69 98 LEU A C 1
ATOM 767 O O . LEU A 1 98 ? -9.32 -10.367 4.383 1 97.69 98 LEU A O 1
ATOM 771 N N . TRP A 1 99 ? -11.219 -9.688 5.375 1 96.75 99 TRP A N 1
ATOM 772 C CA . TRP A 1 99 ? -11.18 -10.578 6.531 1 96.75 99 TRP A CA 1
ATOM 773 C C . TRP A 1 99 ? -9.93 -10.336 7.371 1 96.75 99 TRP A C 1
ATOM 775 O O . TRP A 1 99 ? -9.352 -11.273 7.918 1 96.75 99 TRP A O 1
ATOM 785 N N . GLY A 1 100 ? -9.422 -9.164 7.367 1 96.31 100 GLY A N 1
ATOM 786 C CA . GLY A 1 100 ? -8.266 -8.836 8.18 1 96.31 100 GLY A CA 1
ATOM 787 C C . GLY A 1 100 ? -6.953 -9.305 7.578 1 96.31 100 GLY A C 1
ATOM 788 O O . GLY A 1 100 ? -5.98 -9.539 8.297 1 96.31 100 GLY A O 1
ATOM 789 N N . ARG A 1 101 ? -6.984 -9.5 6.25 1 97.56 101 ARG A N 1
ATOM 790 C CA . ARG A 1 101 ? -5.797 -9.859 5.484 1 97.56 101 ARG A CA 1
ATOM 791 C C . ARG A 1 101 ? -5.711 -9.055 4.195 1 97.56 101 ARG A C 1
ATOM 793 O O . ARG A 1 101 ? -6.734 -8.688 3.617 1 97.56 101 ARG A O 1
ATOM 800 N N . TYR A 1 102 ? -4.457 -8.844 3.855 1 98.44 102 TYR A N 1
ATOM 801 C CA . TYR A 1 102 ? -4.273 -8.227 2.547 1 98.44 102 TYR A CA 1
ATOM 802 C C . TYR A 1 102 ? -4.359 -9.266 1.438 1 98.44 102 TYR A C 1
ATOM 804 O O . TYR A 1 102 ? -3.859 -10.383 1.585 1 98.44 102 TYR A O 1
ATOM 812 N N . TRP A 1 103 ? -5.07 -8.891 0.422 1 98.81 103 TRP A N 1
ATOM 813 C CA . TRP A 1 103 ? -5.129 -9.648 -0.822 1 98.81 103 TRP A CA 1
ATOM 814 C C . TRP A 1 103 ? -4.422 -8.906 -1.948 1 98.81 103 TRP A C 1
ATOM 816 O O . TRP A 1 103 ? -4.652 -7.711 -2.154 1 98.81 103 TRP A O 1
ATOM 826 N N . VAL A 1 104 ? -3.529 -9.609 -2.623 1 98.94 104 VAL A N 1
ATOM 827 C CA . VAL A 1 104 ? -2.725 -9 -3.676 1 98.94 104 VAL A CA 1
ATOM 828 C C . VAL A 1 104 ? -3.021 -9.672 -5.012 1 98.94 104 VAL A C 1
ATOM 830 O O . VAL A 1 104 ? -3.146 -10.898 -5.082 1 98.94 104 VAL A O 1
ATOM 833 N N . PHE A 1 105 ? -3.174 -8.844 -6.039 1 98.94 105 PHE A N 1
ATOM 834 C CA . PHE A 1 105 ? -3.641 -9.336 -7.328 1 98.94 105 PHE A CA 1
ATOM 835 C C . PHE A 1 105 ? -2.852 -8.703 -8.469 1 98.94 105 PHE A C 1
ATOM 837 O O . PHE A 1 105 ? -2.572 -7.5 -8.445 1 98.94 105 PHE A O 1
ATOM 844 N N . ALA A 1 106 ? -2.451 -9.461 -9.422 1 98.75 106 ALA A N 1
ATOM 845 C CA . ALA A 1 106 ? -1.891 -8.977 -10.68 1 98.75 106 ALA A CA 1
ATOM 846 C C . ALA A 1 106 ? -2.471 -9.734 -11.867 1 98.75 106 ALA A C 1
ATOM 848 O O . ALA A 1 106 ? -2.748 -10.93 -11.773 1 98.75 106 ALA A O 1
ATOM 849 N N . HIS A 1 107 ? -2.615 -9.031 -12.906 1 98.12 107 HIS A N 1
ATOM 850 C CA . HIS A 1 107 ? -3.309 -9.539 -14.086 1 98.12 107 HIS A CA 1
ATOM 851 C C . HIS A 1 107 ? -2.535 -9.227 -15.359 1 98.12 107 HIS A C 1
ATOM 853 O O . HIS A 1 107 ? -1.99 -8.125 -15.508 1 98.12 107 HIS A O 1
ATOM 859 N N . ASN A 1 108 ? -2.346 -10.172 -16.219 1 95.94 108 ASN A N 1
ATOM 860 C CA . ASN A 1 108 ? -1.859 -10.031 -17.578 1 95.94 108 ASN A CA 1
ATOM 861 C C . ASN A 1 108 ? -2.922 -10.445 -18.594 1 95.94 108 ASN A C 1
ATOM 863 O O . ASN A 1 108 ? -3.268 -11.617 -18.703 1 95.94 108 ASN A O 1
ATOM 867 N N . GLY A 1 109 ? -3.443 -9.562 -19.281 1 95.81 109 GLY A N 1
ATOM 868 C CA . GLY A 1 109 ? -4.512 -9.789 -20.234 1 95.81 109 GLY A CA 1
ATOM 869 C C . GLY A 1 109 ? -5.316 -8.547 -20.547 1 95.81 109 GLY A C 1
ATOM 870 O O . GLY A 1 109 ? -4.816 -7.426 -20.406 1 95.81 109 GLY A O 1
ATOM 871 N N . ASP A 1 110 ? -6.41 -8.797 -21.109 1 94.75 110 ASP A N 1
ATOM 872 C CA . ASP A 1 110 ? -7.324 -7.738 -21.531 1 94.75 110 ASP A CA 1
ATOM 873 C C . ASP A 1 110 ? -8.773 -8.211 -21.484 1 94.75 110 ASP A C 1
ATOM 875 O O . ASP A 1 110 ? -9.117 -9.242 -22.062 1 94.75 110 ASP A O 1
ATOM 879 N N . LEU A 1 111 ? -9.562 -7.414 -20.734 1 96.94 111 LEU A N 1
ATOM 880 C CA . LEU A 1 111 ? -10.984 -7.707 -20.609 1 96.94 111 LEU A CA 1
ATOM 881 C C . LEU A 1 111 ? -11.82 -6.625 -21.297 1 96.94 111 LEU A C 1
ATOM 883 O O . LEU A 1 111 ? -12.242 -5.664 -20.641 1 96.94 111 LEU A O 1
ATOM 887 N N . PRO A 1 112 ? -12.148 -6.762 -22.531 1 95.25 112 PRO A N 1
ATOM 888 C CA . PRO A 1 112 ? -12.891 -5.73 -23.266 1 95.25 112 PRO A CA 1
ATOM 889 C C . PRO A 1 112 ? -14.297 -5.52 -22.719 1 95.25 112 PRO A C 1
ATOM 891 O O . PRO A 1 112 ? -14.969 -6.484 -22.328 1 95.25 112 PRO A O 1
ATOM 894 N N . GLU A 1 113 ? -14.711 -4.316 -22.688 1 93.88 113 GLU A N 1
ATOM 895 C CA . GLU A 1 113 ? -16.062 -3.924 -22.312 1 93.88 113 GLU A CA 1
ATOM 896 C C . GLU A 1 113 ? -16.453 -4.5 -20.953 1 93.88 113 GLU A C 1
ATOM 898 O O . GLU A 1 113 ? -17.562 -5.008 -20.781 1 93.88 113 GLU A O 1
ATOM 903 N N . PHE A 1 114 ? -15.477 -4.617 -20.109 1 95.44 114 PHE A N 1
ATOM 904 C CA . PHE A 1 114 ? -15.68 -5.18 -18.781 1 95.44 114 PHE A CA 1
ATOM 905 C C . PHE A 1 114 ? -16.156 -4.113 -17.797 1 95.44 114 PHE A C 1
ATOM 907 O O . PHE A 1 114 ? -15.352 -3.32 -17.312 1 95.44 114 PHE A O 1
ATOM 914 N N . HIS A 1 115 ? -17.5 -4.059 -17.484 1 94.19 115 HIS A N 1
ATOM 915 C CA . HIS A 1 115 ? -18.109 -3.074 -16.609 1 94.19 115 HIS A CA 1
ATOM 916 C C . HIS A 1 115 ? -18.969 -3.746 -15.539 1 94.19 115 HIS A C 1
ATOM 918 O O . HIS A 1 115 ? -20.203 -3.662 -15.578 1 94.19 115 HIS A O 1
ATOM 924 N N . PRO A 1 116 ? -18.219 -4.352 -14.641 1 93.38 116 PRO A N 1
ATOM 925 C CA . PRO A 1 116 ? -19.016 -5 -13.586 1 93.38 116 PRO A CA 1
ATOM 926 C C . PRO A 1 116 ? -19.891 -4.012 -12.812 1 93.38 116 PRO A C 1
ATOM 928 O O . PRO A 1 116 ? -19.484 -2.865 -12.602 1 93.38 116 PRO A O 1
ATOM 931 N N . THR A 1 117 ? -21.031 -4.52 -12.414 1 86.06 117 THR A N 1
ATOM 932 C CA . THR A 1 117 ? -21.984 -3.695 -11.688 1 86.06 117 THR A CA 1
ATOM 933 C C . THR A 1 117 ? -22.219 -4.25 -10.289 1 86.06 117 THR A C 1
ATOM 935 O O . THR A 1 117 ? -21.703 -5.32 -9.945 1 86.06 117 THR A O 1
ATOM 938 N N . ALA A 1 118 ? -22.828 -3.553 -9.477 1 79.94 118 ALA A N 1
ATOM 939 C CA . ALA A 1 118 ? -23.297 -3.984 -8.164 1 79.94 118 ALA A CA 1
ATOM 940 C C . ALA A 1 118 ? -22.125 -4.234 -7.219 1 79.94 118 ALA A C 1
ATOM 942 O O . ALA A 1 118 ? -22.125 -5.207 -6.461 1 79.94 118 ALA A O 1
ATOM 943 N N . MET A 1 119 ? -21.109 -3.527 -7.414 1 88 119 MET A N 1
ATOM 944 C CA . MET A 1 119 ? -20 -3.598 -6.465 1 88 119 MET A CA 1
ATOM 945 C C . MET A 1 119 ? -20.281 -2.736 -5.238 1 88 119 MET A C 1
ATOM 947 O O . MET A 1 119 ? -20.406 -1.517 -5.348 1 88 119 MET A O 1
ATOM 951 N N . GLN A 1 120 ? -20.438 -3.387 -4.117 1 87.62 120 GLN A N 1
ATOM 952 C CA . GLN A 1 120 ? -20.859 -2.713 -2.895 1 87.62 120 GLN A CA 1
ATOM 953 C C . GLN A 1 120 ? -19.656 -2.393 -2.006 1 87.62 120 GLN A C 1
ATOM 955 O O . GLN A 1 120 ? -19.641 -1.37 -1.318 1 87.62 120 GLN A O 1
ATOM 960 N N . TYR A 1 121 ? -18.688 -3.266 -2.076 1 92.06 121 TYR A N 1
ATOM 961 C CA . TYR A 1 121 ? -17.656 -3.199 -1.049 1 92.06 121 TYR A CA 1
ATOM 962 C C . TYR A 1 121 ? -16.359 -2.654 -1.62 1 92.06 121 TYR A C 1
ATOM 964 O O . TYR A 1 121 ? -15.594 -1.994 -0.914 1 92.06 121 TYR A O 1
ATOM 972 N N . TYR A 1 122 ? -16.078 -2.918 -2.836 1 96.62 122 TYR A N 1
ATOM 973 C CA . TYR A 1 122 ? -14.805 -2.578 -3.443 1 96.62 122 TYR A CA 1
ATOM 974 C C . TYR A 1 122 ? -15 -1.733 -4.695 1 96.62 122 TYR A C 1
ATOM 976 O O . TYR A 1 122 ? -15.797 -2.082 -5.566 1 96.62 122 TYR A O 1
ATOM 984 N N . GLN A 1 123 ? -14.352 -0.669 -4.801 1 96.81 123 GLN A N 1
ATOM 985 C CA . GLN A 1 123 ? -14.344 0.181 -5.984 1 96.81 123 GLN A CA 1
ATOM 986 C C . GLN A 1 123 ? -12.922 0.398 -6.5 1 96.81 123 GLN A C 1
ATOM 988 O O . GLN A 1 123 ? -12 0.618 -5.715 1 96.81 123 GLN A O 1
ATOM 993 N N . PRO A 1 124 ? -12.75 0.267 -7.84 1 97.38 124 PRO A N 1
ATOM 994 C CA . PRO A 1 124 ? -11.414 0.548 -8.367 1 97.38 124 PRO A CA 1
ATOM 995 C C . PRO A 1 124 ? -10.992 2.002 -8.164 1 97.38 124 PRO A C 1
ATOM 997 O O . PRO A 1 124 ? -11.828 2.906 -8.242 1 97.38 124 PRO A O 1
ATOM 1000 N N . VAL A 1 125 ? -9.719 2.168 -7.867 1 97.75 125 VAL A N 1
ATOM 1001 C CA . VAL A 1 125 ? -9.141 3.502 -7.77 1 97.75 125 VAL A CA 1
ATOM 1002 C C . VAL A 1 125 ? -8.703 3.979 -9.156 1 97.75 125 VAL A C 1
ATOM 1004 O O . VAL A 1 125 ? -8.953 5.129 -9.531 1 97.75 125 VAL A O 1
ATOM 1007 N N . GLY A 1 126 ? -8.078 3.066 -9.867 1 96.5 126 GLY A N 1
ATOM 1008 C CA . GLY A 1 126 ? -7.703 3.357 -11.242 1 96.5 126 GLY A CA 1
ATOM 1009 C C . GLY A 1 126 ? -8.789 3.025 -12.242 1 96.5 126 GLY A C 1
ATOM 1010 O O . GLY A 1 126 ? -9.977 2.986 -11.891 1 96.5 126 GLY A O 1
ATOM 1011 N N . ASN A 1 127 ? -8.43 2.934 -13.492 1 95.31 127 ASN A N 1
ATOM 1012 C CA . ASN A 1 127 ? -9.422 2.717 -14.539 1 95.31 127 ASN A CA 1
ATOM 1013 C C . ASN A 1 127 ? -9.055 1.524 -15.422 1 95.31 127 ASN A C 1
ATOM 1015 O O . ASN A 1 127 ? -9.398 1.495 -16.609 1 95.31 127 ASN A O 1
ATOM 1019 N N . THR A 1 128 ? -8.359 0.601 -14.867 1 95.94 128 THR A N 1
ATOM 1020 C CA . THR A 1 128 ? -8 -0.596 -15.617 1 95.94 128 THR A CA 1
ATOM 1021 C C . THR A 1 128 ? -9.078 -1.668 -15.477 1 95.94 128 THR A C 1
ATOM 1023 O O . THR A 1 128 ? -9.766 -1.735 -14.461 1 95.94 128 THR A O 1
ATOM 1026 N N . ASP A 1 129 ? -9.188 -2.514 -16.5 1 96.94 129 ASP A N 1
ATOM 1027 C CA . ASP A 1 129 ? -10.031 -3.703 -16.406 1 96.94 129 ASP A CA 1
ATOM 1028 C C . ASP A 1 129 ? -9.523 -4.641 -15.305 1 96.94 129 ASP A C 1
ATOM 1030 O O . ASP A 1 129 ? -10.32 -5.27 -14.609 1 96.94 129 ASP A O 1
ATOM 1034 N N . SER A 1 130 ? -8.227 -4.684 -15.109 1 97.5 130 SER A N 1
ATOM 1035 C CA . SER A 1 130 ? -7.59 -5.566 -14.133 1 97.5 130 SER A CA 1
ATOM 1036 C C . SER A 1 130 ? -8.062 -5.266 -12.719 1 97.5 130 SER A C 1
ATOM 1038 O O . SER A 1 130 ? -8.438 -6.18 -11.977 1 97.5 130 SER A O 1
ATOM 1040 N N . GLU A 1 131 ? -8.047 -3.996 -12.375 1 97.88 131 GLU A N 1
ATOM 1041 C CA . GLU A 1 131 ? -8.453 -3.66 -11.008 1 97.88 131 GLU A CA 1
ATOM 1042 C C . GLU A 1 131 ? -9.945 -3.904 -10.805 1 97.88 131 GLU A C 1
ATOM 1044 O O . GLU A 1 131 ? -10.375 -4.305 -9.719 1 97.88 131 GLU A O 1
ATOM 1049 N N . LYS A 1 132 ? -10.742 -3.611 -11.859 1 98.19 132 LYS A N 1
ATOM 1050 C CA . LYS A 1 132 ? -12.164 -3.936 -11.789 1 98.19 132 LYS A CA 1
ATOM 1051 C C . LYS A 1 132 ? -12.375 -5.426 -11.539 1 98.19 132 LYS A C 1
ATOM 1053 O O . LYS A 1 132 ? -13.227 -5.805 -10.734 1 98.19 132 LYS A O 1
ATOM 1058 N N . ALA A 1 133 ? -11.617 -6.234 -12.203 1 98.56 133 ALA A N 1
ATOM 1059 C CA . ALA A 1 133 ? -11.711 -7.68 -12.023 1 98.56 133 ALA A CA 1
ATOM 1060 C C . ALA A 1 133 ? -11.352 -8.078 -10.594 1 98.56 133 ALA A C 1
ATOM 1062 O O . ALA A 1 133 ? -12.031 -8.906 -9.977 1 98.56 133 ALA A O 1
ATOM 1063 N N . PHE A 1 134 ? -10.32 -7.508 -10.078 1 98.75 134 PHE A N 1
ATOM 1064 C CA . PHE A 1 134 ? -9.891 -7.762 -8.711 1 98.75 134 PHE A CA 1
ATOM 1065 C C . PHE A 1 134 ? -11 -7.418 -7.723 1 98.75 134 PHE A C 1
ATOM 1067 O O . PHE A 1 134 ? -11.312 -8.211 -6.832 1 98.75 134 PHE A O 1
ATOM 1074 N N . CYS A 1 135 ? -11.57 -6.234 -7.91 1 98.5 135 CYS A N 1
ATOM 1075 C CA . CYS A 1 135 ? -12.664 -5.793 -7.055 1 98.5 135 CYS A CA 1
ATOM 1076 C C . CYS A 1 135 ? -13.844 -6.75 -7.141 1 98.5 135 CYS A C 1
ATOM 1078 O O . CYS A 1 135 ? -14.445 -7.102 -6.125 1 98.5 135 CYS A O 1
ATOM 1080 N N . LEU A 1 136 ? -14.164 -7.195 -8.328 1 98.56 136 LEU A N 1
ATOM 1081 C CA . LEU A 1 136 ? -15.281 -8.109 -8.516 1 98.56 136 LEU A CA 1
ATOM 1082 C C . LEU A 1 136 ? -15.008 -9.453 -7.84 1 98.56 136 LEU A C 1
ATOM 1084 O O . LEU A 1 136 ? -15.906 -10.031 -7.219 1 98.56 136 LEU A O 1
ATOM 1088 N N . ILE A 1 137 ? -13.812 -9.938 -7.957 1 98.75 137 ILE A N 1
ATOM 1089 C CA . ILE A 1 137 ? -13.43 -11.188 -7.312 1 98.75 137 ILE A CA 1
ATOM 1090 C C . ILE A 1 137 ? -13.633 -11.078 -5.805 1 98.75 137 ILE A C 1
ATOM 1092 O O . ILE A 1 137 ? -14.305 -11.922 -5.199 1 98.75 137 ILE A O 1
ATOM 1096 N N . LEU A 1 138 ? -13.102 -10.031 -5.23 1 98.38 138 LEU A N 1
ATOM 1097 C CA . LEU A 1 138 ? -13.211 -9.867 -3.783 1 98.38 138 LEU A CA 1
ATOM 1098 C C . LEU A 1 138 ? -14.664 -9.656 -3.367 1 98.38 138 LEU A C 1
ATOM 1100 O O . LEU A 1 138 ? -15.094 -10.164 -2.332 1 98.38 138 LEU A O 1
ATOM 1104 N N . GLU A 1 139 ? -15.383 -8.867 -4.199 1 97.62 139 GLU A N 1
ATOM 1105 C CA . GLU A 1 139 ? -16.797 -8.648 -3.951 1 97.62 139 GLU A CA 1
ATOM 1106 C C . GLU A 1 139 ? -17.562 -9.977 -3.881 1 97.62 139 GLU A C 1
ATOM 1108 O O . GLU A 1 139 ? -18.344 -10.203 -2.957 1 97.62 139 GLU A O 1
ATOM 1113 N N . THR A 1 140 ? -17.312 -10.82 -4.836 1 97.88 140 THR A N 1
ATOM 1114 C CA . THR A 1 140 ? -18 -12.109 -4.949 1 97.88 140 THR A CA 1
ATOM 1115 C C . THR A 1 140 ? -17.656 -13 -3.764 1 97.88 140 THR A C 1
ATOM 1117 O O . THR A 1 140 ? -18.547 -13.609 -3.162 1 97.88 140 THR A O 1
ATOM 1120 N N . ILE A 1 141 ? -16.406 -13.055 -3.428 1 97.69 141 ILE A N 1
ATOM 1121 C CA . ILE A 1 141 ? -15.953 -13.891 -2.322 1 97.69 141 ILE A CA 1
ATOM 1122 C C . ILE A 1 141 ? -16.547 -13.383 -1.012 1 97.69 141 ILE A C 1
ATOM 1124 O O . ILE A 1 141 ? -17.062 -14.164 -0.209 1 97.69 141 ILE A O 1
ATOM 1128 N N . ARG A 1 142 ? -16.5 -12.117 -0.833 1 96.88 142 ARG A N 1
ATOM 1129 C CA . ARG A 1 142 ? -17.031 -11.523 0.391 1 96.88 142 ARG A CA 1
ATOM 1130 C C . ARG A 1 142 ? -18.516 -11.805 0.532 1 96.88 142 ARG A C 1
ATOM 1132 O O . ARG A 1 142 ? -18.984 -12.18 1.608 1 96.88 142 ARG A O 1
ATOM 1139 N N . GLN A 1 143 ? -19.297 -11.625 -0.516 1 96.25 143 GLN A N 1
ATOM 1140 C CA . GLN A 1 143 ? -20.734 -11.836 -0.495 1 96.25 143 GLN A CA 1
ATOM 1141 C C . GLN A 1 143 ? -21.078 -13.305 -0.26 1 96.25 143 GLN A C 1
ATOM 1143 O O . GLN A 1 143 ? -22.094 -13.625 0.365 1 96.25 143 GLN A O 1
ATOM 1148 N N . SER A 1 144 ? -20.219 -14.164 -0.729 1 97.69 144 SER A N 1
ATOM 1149 C CA . SER A 1 144 ? -20.438 -15.602 -0.583 1 97.69 144 SER A CA 1
ATOM 1150 C C . SER A 1 144 ? -20.172 -16.062 0.846 1 97.69 144 SER A C 1
ATOM 1152 O O . SER A 1 144 ? -20.719 -17.078 1.289 1 97.69 144 SER A O 1
ATOM 1154 N N . PHE A 1 145 ? -19.359 -15.281 1.562 1 97.5 145 PHE A N 1
ATOM 1155 C CA . PHE A 1 145 ? -18.984 -15.656 2.924 1 97.5 145 PHE A CA 1
ATOM 1156 C C . PHE A 1 145 ? -19.047 -14.445 3.85 1 97.5 145 PHE A C 1
ATOM 1158 O O . PHE A 1 145 ? -18.031 -14.039 4.41 1 97.5 145 PHE A O 1
ATOM 1165 N N . PRO A 1 146 ? -20.188 -13.961 4.16 1 92.56 146 PRO A N 1
ATOM 1166 C CA . PRO A 1 146 ? -20.328 -12.727 4.934 1 92.56 146 PRO A CA 1
ATOM 1167 C C . PRO A 1 146 ? -19.859 -12.883 6.379 1 92.56 146 PRO A C 1
ATOM 1169 O O . PRO A 1 146 ? -19.594 -11.883 7.047 1 92.56 146 PRO A O 1
ATOM 1172 N N . GLU A 1 147 ? -19.734 -14.086 6.816 1 91.69 147 GLU A N 1
ATOM 1173 C CA . GLU A 1 147 ? -19.406 -14.312 8.219 1 91.69 147 GLU A CA 1
ATOM 1174 C C . GLU A 1 147 ? -17.891 -14.359 8.43 1 91.69 147 GLU A C 1
ATOM 1176 O O . GLU A 1 147 ? -17.422 -14.391 9.57 1 91.69 147 GLU A O 1
ATOM 1181 N N . GLY A 1 148 ? -17.172 -14.438 7.34 1 94.56 148 GLY A N 1
ATOM 1182 C CA . GLY A 1 148 ? -15.719 -14.461 7.488 1 94.56 148 GLY A CA 1
ATOM 1183 C C . GLY A 1 148 ? -15.047 -15.453 6.562 1 94.56 148 GLY A C 1
ATOM 1184 O O . GLY A 1 148 ? -15.68 -16.016 5.668 1 94.56 148 GLY A O 1
ATOM 1185 N N . ARG A 1 149 ? -13.805 -15.586 6.746 1 95.94 149 ARG A N 1
ATOM 1186 C CA . ARG A 1 149 ? -12.969 -16.406 5.871 1 95.94 149 ARG A CA 1
ATOM 1187 C C . ARG A 1 149 ? -13.344 -17.875 5.977 1 95.94 149 ARG A C 1
ATOM 1189 O O . ARG A 1 149 ? -13.258 -18.469 7.055 1 95.94 149 ARG A O 1
ATOM 1196 N N . PRO A 1 150 ? -13.656 -18.484 4.867 1 97.62 150 PRO A N 1
ATOM 1197 C CA . PRO A 1 150 ? -13.961 -19.906 4.863 1 97.62 150 PRO A CA 1
ATOM 1198 C C . PRO A 1 150 ? -12.711 -20.781 4.719 1 97.62 150 PRO A C 1
ATOM 1200 O O . PRO A 1 150 ? -11.602 -20.25 4.594 1 97.62 150 PRO A O 1
ATOM 1203 N N . SER A 1 151 ? -12.961 -22.109 4.797 1 97.06 151 SER A N 1
ATOM 1204 C CA . SER A 1 151 ? -11.883 -23.016 4.43 1 97.06 151 SER A CA 1
ATOM 1205 C C . SER A 1 151 ? -11.562 -22.922 2.941 1 97.06 151 SER A C 1
ATOM 1207 O O . SER A 1 151 ? -12.375 -22.438 2.154 1 97.06 151 SER A O 1
ATOM 1209 N N . LEU A 1 152 ? -10.398 -23.359 2.598 1 97.75 152 LEU A N 1
ATOM 1210 C CA . LEU A 1 152 ? -9.984 -23.359 1.199 1 97.75 152 LEU A CA 1
ATOM 1211 C C . LEU A 1 152 ? -10.953 -24.172 0.343 1 97.75 152 LEU A C 1
ATOM 1213 O O . LEU A 1 152 ? -11.25 -23.797 -0.793 1 97.75 152 LEU A O 1
ATOM 1217 N N . GLU A 1 153 ? -11.453 -25.266 0.867 1 97.19 153 GLU A N 1
ATOM 1218 C CA . GLU A 1 153 ? -12.359 -26.156 0.142 1 97.19 153 GLU A CA 1
ATOM 1219 C C . GLU A 1 153 ? -13.648 -25.438 -0.238 1 97.19 153 GLU A C 1
ATOM 1221 O O . GLU A 1 153 ? -14.258 -25.734 -1.264 1 97.19 153 GLU A O 1
ATOM 1226 N N . LYS A 1 154 ? -14.023 -24.516 0.563 1 97.81 154 LYS A N 1
ATOM 1227 C CA . LYS A 1 154 ? -15.234 -23.734 0.292 1 97.81 154 LYS A CA 1
ATOM 1228 C C . LYS A 1 154 ? -14.922 -22.531 -0.579 1 97.81 154 LYS A C 1
ATOM 1230 O O . LYS A 1 154 ? -15.719 -22.156 -1.44 1 97.81 154 LYS A O 1
ATOM 1235 N N . LEU A 1 155 ? -13.789 -21.938 -0.375 1 98.25 155 LEU A N 1
ATOM 1236 C CA . LEU A 1 155 ? -13.375 -20.734 -1.079 1 98.25 155 LEU A CA 1
ATOM 1237 C C . LEU A 1 155 ? -13.094 -21.031 -2.549 1 98.25 155 LEU A C 1
ATOM 1239 O O . LEU A 1 155 ? -13.492 -20.266 -3.428 1 98.25 155 LEU A O 1
ATOM 1243 N N . TYR A 1 156 ? -12.477 -22.141 -2.807 1 98.31 156 TYR A N 1
ATOM 1244 C CA . TYR A 1 156 ? -11.938 -22.453 -4.125 1 98.31 156 TYR A CA 1
ATOM 1245 C C . TYR A 1 156 ? -13.047 -22.516 -5.168 1 98.31 156 TYR A C 1
ATOM 1247 O O . TYR A 1 156 ? -12.938 -21.922 -6.238 1 98.31 156 TYR A O 1
ATOM 1255 N N . PRO A 1 157 ? -14.148 -23.203 -4.902 1 98.38 157 PRO A N 1
ATOM 1256 C CA . PRO A 1 157 ? -15.188 -23.281 -5.93 1 98.38 157 PRO A CA 1
ATOM 1257 C C . PRO A 1 157 ? -15.758 -21.906 -6.277 1 98.38 157 PRO A C 1
ATOM 1259 O O . PRO A 1 157 ? -16.109 -21.656 -7.434 1 98.38 157 PRO A O 1
ATOM 1262 N N . VAL A 1 158 ? -15.883 -21.031 -5.309 1 98.62 158 VAL A N 1
ATOM 1263 C CA . VAL A 1 158 ? -16.406 -19.703 -5.551 1 98.62 158 VAL A CA 1
ATOM 1264 C C . VAL A 1 158 ? -15.414 -18.906 -6.406 1 98.62 158 VAL A C 1
ATOM 1266 O O . VAL A 1 158 ? -15.812 -18.266 -7.383 1 98.62 158 VAL A O 1
ATOM 1269 N N . LEU A 1 159 ? -14.125 -18.969 -6.078 1 98.69 159 LEU A N 1
ATOM 1270 C CA . LEU A 1 159 ? -13.086 -18.297 -6.844 1 98.69 159 LEU A CA 1
ATOM 1271 C C . LEU A 1 159 ? -13.031 -18.828 -8.273 1 98.69 159 LEU A C 1
ATOM 1273 O O . LEU A 1 159 ? -12.898 -18.047 -9.219 1 98.69 159 LEU A O 1
ATOM 1277 N N . ARG A 1 160 ? -13.125 -20.109 -8.398 1 98.5 160 ARG A N 1
ATOM 1278 C CA . ARG A 1 160 ? -13.094 -20.734 -9.711 1 98.5 160 ARG A CA 1
ATOM 1279 C C . ARG A 1 160 ? -14.258 -20.25 -10.578 1 98.5 160 ARG A C 1
ATOM 1281 O O . ARG A 1 160 ? -14.07 -19.906 -11.742 1 98.5 160 ARG A O 1
ATOM 1288 N N . GLU A 1 161 ? -15.406 -20.234 -10.016 1 98.69 161 GLU A N 1
ATOM 1289 C CA . GLU A 1 161 ? -16.594 -19.844 -10.758 1 98.69 161 GLU A CA 1
ATOM 1290 C C . GLU A 1 161 ? -16.484 -18.406 -11.273 1 98.69 161 GLU A C 1
ATOM 1292 O O . GLU A 1 161 ? -16.75 -18.141 -12.445 1 98.69 161 GLU A O 1
ATOM 1297 N N . ILE A 1 162 ? -16.141 -17.5 -10.398 1 98.56 162 ILE A N 1
ATOM 1298 C CA . ILE A 1 162 ? -16.047 -16.109 -10.812 1 98.56 162 ILE A CA 1
ATOM 1299 C C . ILE A 1 162 ? -14.906 -15.945 -11.812 1 98.56 162 ILE A C 1
ATOM 1301 O O . ILE A 1 162 ? -15 -15.141 -12.742 1 98.56 162 ILE A O 1
ATOM 1305 N N . THR A 1 163 ? -13.797 -16.688 -11.633 1 98.75 163 THR A N 1
ATOM 1306 C CA . THR A 1 163 ? -12.68 -16.656 -12.57 1 98.75 163 THR A CA 1
ATOM 1307 C C . THR A 1 163 ? -13.117 -17.109 -13.961 1 98.75 163 THR A C 1
ATOM 1309 O O . THR A 1 163 ? -12.805 -16.453 -14.953 1 98.75 163 THR A O 1
ATOM 1312 N N . ASP A 1 164 ? -13.859 -18.156 -13.977 1 98.44 164 ASP A N 1
ATOM 1313 C CA . ASP A 1 164 ? -14.352 -18.672 -15.25 1 98.44 164 ASP A CA 1
ATOM 1314 C C . ASP A 1 164 ? -15.227 -17.641 -15.969 1 98.44 164 ASP A C 1
ATOM 1316 O O . ASP A 1 164 ? -15.102 -17.453 -17.172 1 98.44 164 ASP A O 1
ATOM 1320 N N . LYS A 1 165 ? -16.094 -17.047 -15.242 1 98.12 165 LYS A N 1
ATOM 1321 C CA . LYS A 1 165 ? -16.984 -16.047 -15.82 1 98.12 165 LYS A CA 1
ATOM 1322 C C . LYS A 1 165 ? -16.203 -14.875 -16.406 1 98.12 165 LYS A C 1
ATOM 1324 O O . LYS A 1 165 ? -16.5 -14.43 -17.531 1 98.12 165 LYS A O 1
ATOM 1329 N N . ILE A 1 166 ? -15.227 -14.391 -15.711 1 98.31 166 ILE A N 1
ATOM 1330 C CA . ILE A 1 166 ? -14.438 -13.25 -16.188 1 98.31 166 ILE A CA 1
ATOM 1331 C C . ILE A 1 166 ? -13.594 -13.672 -17.391 1 98.31 166 ILE A C 1
ATOM 1333 O O . ILE A 1 166 ? -13.453 -12.906 -18.344 1 98.31 166 ILE A O 1
ATOM 1337 N N . SER A 1 167 ? -13.109 -14.891 -17.328 1 98.06 167 SER A N 1
ATOM 1338 C CA . SER A 1 167 ? -12.211 -15.391 -18.375 1 98.06 167 SER A CA 1
ATOM 1339 C C . SER A 1 167 ? -12.938 -15.531 -19.703 1 98.06 167 SER A C 1
ATOM 1341 O O . SER A 1 167 ? -12.305 -15.609 -20.75 1 98.06 167 SER A O 1
ATOM 1343 N N . GLU A 1 168 ? -14.227 -15.586 -19.656 1 97.75 168 GLU A N 1
ATOM 1344 C CA . GLU A 1 168 ? -15.023 -15.648 -20.875 1 97.75 168 GLU A CA 1
ATOM 1345 C C . GLU A 1 168 ? -14.969 -14.328 -21.641 1 97.75 168 GLU A C 1
ATOM 1347 O O . GLU A 1 168 ? -15.266 -14.289 -22.844 1 97.75 168 GLU A O 1
ATOM 1352 N N . LEU A 1 169 ? -14.594 -13.352 -20.984 1 97.38 169 LEU A N 1
ATOM 1353 C CA . LEU A 1 169 ? -14.703 -12.016 -21.562 1 97.38 169 LEU A CA 1
ATOM 1354 C C . LEU A 1 169 ? -13.406 -11.602 -22.25 1 97.38 169 LEU A C 1
ATOM 1356 O O . LEU A 1 169 ? -13.383 -10.641 -23.016 1 97.38 169 LEU A O 1
ATOM 1360 N N . GLY A 1 170 ? -12.305 -12.258 -21.938 1 97.19 170 GLY A N 1
ATOM 1361 C CA . GLY A 1 170 ? -11.008 -11.93 -22.516 1 97.19 170 GLY A CA 1
ATOM 1362 C C . GLY A 1 170 ? -9.859 -12.703 -21.891 1 97.19 170 GLY A C 1
ATOM 1363 O O . GLY A 1 170 ? -10.086 -13.68 -21.172 1 97.19 170 GLY A O 1
ATOM 1364 N N . ILE A 1 171 ? -8.648 -12.305 -22.234 1 97.38 171 ILE A N 1
ATOM 1365 C CA . ILE A 1 171 ? -7.449 -12.953 -21.703 1 97.38 171 ILE A CA 1
ATOM 1366 C C . ILE A 1 171 ? -7.281 -12.617 -20.234 1 97.38 171 ILE A C 1
ATOM 1368 O O . ILE A 1 171 ? -7.184 -11.445 -19.859 1 97.38 171 ILE A O 1
ATOM 1372 N N . PHE A 1 172 ? -7.23 -13.648 -19.391 1 98.12 172 PHE A N 1
ATOM 1373 C CA . PHE A 1 172 ? -7.293 -13.438 -17.953 1 98.12 172 PHE A CA 1
ATOM 1374 C C . PHE A 1 172 ? -6.27 -14.305 -17.219 1 98.12 172 PHE A C 1
ATOM 1376 O O . PHE A 1 172 ? -6.633 -15.141 -16.391 1 98.12 172 PHE A O 1
ATOM 1383 N N . ASN A 1 173 ? -4.934 -14.109 -17.469 1 98.69 173 ASN A N 1
ATOM 1384 C CA . ASN A 1 173 ? -3.881 -14.641 -16.609 1 98.69 173 ASN A CA 1
ATOM 1385 C C . ASN A 1 173 ? -3.736 -13.828 -15.32 1 98.69 173 ASN A C 1
ATOM 1387 O O . ASN A 1 173 ? -3.59 -12.609 -15.367 1 98.69 173 ASN A O 1
ATOM 1391 N N . TYR A 1 174 ? -3.836 -14.547 -14.156 1 98.88 174 TYR A N 1
ATOM 1392 C CA . TYR A 1 174 ? -3.66 -13.695 -12.984 1 98.88 174 TYR A CA 1
ATOM 1393 C C . TYR A 1 174 ? -2.998 -14.469 -11.852 1 98.88 174 TYR A C 1
ATOM 1395 O O . TYR A 1 174 ? -2.957 -15.695 -11.867 1 98.88 174 TYR A O 1
ATOM 1403 N N . LEU A 1 175 ? -2.389 -13.758 -10.977 1 98.94 175 LEU A N 1
ATOM 1404 C CA . LEU A 1 175 ? -1.889 -14.203 -9.688 1 98.94 175 LEU A CA 1
ATOM 1405 C C . LEU A 1 175 ? -2.656 -13.539 -8.547 1 98.94 175 LEU A C 1
ATOM 1407 O O . LEU A 1 175 ? -2.986 -12.352 -8.625 1 98.94 175 LEU A O 1
ATOM 1411 N N . LEU A 1 176 ? -2.98 -14.25 -7.52 1 98.94 176 LEU A N 1
ATOM 1412 C CA . LEU A 1 176 ? -3.74 -13.789 -6.367 1 98.94 176 LEU A CA 1
ATOM 1413 C C . LEU A 1 176 ? -3.246 -14.453 -5.086 1 98.94 176 LEU A C 1
ATOM 1415 O O . LEU A 1 176 ? -3.033 -15.664 -5.051 1 98.94 176 LEU A O 1
ATOM 1419 N N . SER A 1 177 ? -3.014 -13.648 -4.074 1 98.81 177 SER A N 1
ATOM 1420 C CA . SER A 1 177 ? -2.605 -14.242 -2.807 1 98.81 177 SER A CA 1
ATOM 1421 C C . SER A 1 177 ? -3.129 -13.438 -1.622 1 98.81 177 SER A C 1
ATOM 1423 O O . SER A 1 177 ? -3.217 -12.211 -1.689 1 98.81 177 SER A O 1
ATOM 1425 N N . ASP A 1 178 ? -3.469 -14.148 -0.549 1 98 178 ASP A N 1
ATOM 1426 C CA . ASP A 1 178 ? -3.828 -13.5 0.708 1 98 178 ASP A CA 1
ATOM 1427 C C . ASP A 1 178 ? -2.746 -13.711 1.765 1 98 178 ASP A C 1
ATOM 1429 O O . ASP A 1 178 ? -3 -13.555 2.961 1 98 178 ASP A O 1
ATOM 1433 N N . GLY A 1 179 ? -1.577 -14.156 1.286 1 97.06 179 GLY A N 1
ATOM 1434 C CA . GLY A 1 179 ? -0.474 -14.398 2.203 1 97.06 179 GLY A CA 1
ATOM 1435 C C . GLY A 1 179 ? -0.461 -15.805 2.764 1 97.06 179 GLY A C 1
ATOM 1436 O O . GLY A 1 179 ? 0.491 -16.203 3.439 1 97.06 179 GLY A O 1
ATOM 1437 N N . GLU A 1 180 ? -1.493 -16.562 2.555 1 96.31 180 GLU A N 1
ATOM 1438 C CA . GLU A 1 180 ? -1.562 -17.953 2.971 1 96.31 180 GLU A CA 1
ATOM 1439 C C . GLU A 1 180 ? -1.639 -18.891 1.764 1 96.31 180 GLU A C 1
ATOM 1441 O O . GLU A 1 180 ? -0.919 -19.891 1.696 1 96.31 180 GLU A O 1
ATOM 1446 N N . TYR A 1 181 ? -2.488 -18.578 0.874 1 97.38 181 TYR A N 1
ATOM 1447 C CA . TYR A 1 181 ? -2.607 -19.312 -0.376 1 97.38 181 TYR A CA 1
ATOM 1448 C C . TYR A 1 181 ? -2.154 -18.469 -1.56 1 97.38 181 TYR A C 1
ATOM 1450 O O . TYR A 1 181 ? -2.211 -17.234 -1.509 1 97.38 181 TYR A O 1
ATOM 1458 N N . PHE A 1 182 ? -1.659 -19.172 -2.545 1 98.81 182 PHE A N 1
ATOM 1459 C CA . PHE A 1 182 ? -1.238 -18.531 -3.789 1 98.81 182 PHE A CA 1
ATOM 1460 C C . PHE A 1 182 ? -1.994 -19.109 -4.977 1 98.81 182 PHE A C 1
ATOM 1462 O O . PHE A 1 182 ? -1.822 -20.297 -5.316 1 98.81 182 PHE A O 1
ATOM 1469 N N . PHE A 1 183 ? -2.838 -18.281 -5.605 1 98.94 183 PHE A N 1
ATOM 1470 C CA . PHE A 1 183 ? -3.66 -18.734 -6.723 1 98.94 183 PHE A CA 1
ATOM 1471 C C . PHE A 1 183 ? -3.088 -18.234 -8.047 1 98.94 183 PHE A C 1
ATOM 1473 O O . PHE A 1 183 ? -2.625 -17.094 -8.141 1 98.94 183 PHE A O 1
ATOM 1480 N N . SER A 1 184 ? -3.131 -19.062 -9.055 1 98.81 184 SER A N 1
ATOM 1481 C CA . SER A 1 184 ? -2.715 -18.703 -10.406 1 98.81 184 SER A CA 1
ATOM 1482 C C . SER A 1 184 ? -3.707 -19.219 -11.445 1 98.81 184 SER A C 1
ATOM 1484 O O . SER A 1 184 ? -4.004 -20.422 -11.484 1 98.81 184 SER A O 1
ATOM 1486 N N . HIS A 1 185 ? -4.172 -18.359 -12.258 1 98.88 185 HIS A N 1
ATOM 1487 C CA . HIS A 1 185 ? -5.051 -18.75 -13.352 1 98.88 185 HIS A CA 1
ATOM 1488 C C . HIS A 1 185 ? -4.41 -18.484 -14.703 1 98.88 185 HIS A C 1
ATOM 1490 O O . HIS A 1 185 ? -3.893 -17.375 -14.938 1 98.88 185 HIS A O 1
ATOM 1496 N N . CYS A 1 186 ? -4.531 -19.469 -15.555 1 98.69 186 CYS A N 1
ATOM 1497 C CA . CYS A 1 186 ? -3.969 -19.328 -16.891 1 98.69 186 CYS A CA 1
ATOM 1498 C C . CYS A 1 186 ? -5.07 -19.281 -17.938 1 98.69 186 CYS A C 1
ATOM 1500 O O . CYS A 1 186 ? -5.883 -20.203 -18.031 1 98.69 186 CYS A O 1
ATOM 1502 N N . SER A 1 187 ? -5.059 -18.234 -18.672 1 97.5 187 SER A N 1
ATOM 1503 C CA . SER A 1 187 ? -5.918 -18.125 -19.844 1 97.5 187 SER A CA 1
ATOM 1504 C C . SER A 1 187 ? -5.152 -18.438 -21.125 1 97.5 187 SER A C 1
ATOM 1506 O O . SER A 1 187 ? -5.703 -19.031 -22.062 1 97.5 187 SER A O 1
ATOM 1508 N N . THR A 1 188 ? -3.908 -18.016 -21.172 1 97.12 188 THR A N 1
ATOM 1509 C CA . THR A 1 188 ? -3.123 -18.188 -22.391 1 97.12 188 THR A CA 1
ATOM 1510 C C . THR A 1 188 ? -1.745 -18.766 -22.078 1 97.12 188 THR A C 1
ATOM 1512 O O . THR A 1 188 ? -1.459 -19.922 -22.375 1 97.12 188 THR A O 1
ATOM 1515 N N . LYS A 1 189 ? -0.994 -17.891 -21.312 1 96.44 189 LYS A N 1
ATOM 1516 C CA . LYS A 1 189 ? 0.392 -18.281 -21.062 1 96.44 189 LYS A CA 1
ATOM 1517 C C . LYS A 1 189 ? 0.784 -18.062 -19.609 1 96.44 189 LYS A C 1
ATOM 1519 O O . LYS A 1 189 ? 0.82 -16.922 -19.141 1 96.44 189 LYS A O 1
ATOM 1524 N N . LEU A 1 190 ? 1.122 -19.062 -18.969 1 98.12 190 LEU A N 1
ATOM 1525 C CA . LEU A 1 190 ? 1.709 -19.141 -17.641 1 98.12 190 LEU A CA 1
ATOM 1526 C C . LEU A 1 190 ? 2.424 -20.469 -17.422 1 98.12 190 LEU A C 1
ATOM 1528 O O . LEU A 1 190 ? 2.02 -21.5 -17.984 1 98.12 190 LEU A O 1
ATOM 1532 N N . CYS A 1 191 ? 3.432 -20.438 -16.703 1 98.69 191 CYS A N 1
ATOM 1533 C CA . CYS A 1 191 ? 4.152 -21.656 -16.359 1 98.69 191 CYS A CA 1
ATOM 1534 C C . CYS A 1 191 ? 4.711 -21.578 -14.945 1 98.69 191 CYS A C 1
ATOM 1536 O O . CYS A 1 191 ? 4.695 -20.5 -14.328 1 98.69 191 CYS A O 1
ATOM 1538 N N . TYR A 1 192 ? 5.07 -22.688 -14.383 1 98.75 192 TYR A N 1
ATOM 1539 C CA . TYR A 1 192 ? 5.672 -22.688 -13.055 1 98.75 192 TYR A CA 1
ATOM 1540 C C . TYR A 1 192 ? 6.762 -23.75 -12.953 1 98.75 192 TYR A C 1
ATOM 1542 O O . TYR A 1 192 ? 6.859 -24.641 -13.797 1 98.75 192 TYR A O 1
ATOM 1550 N N . ILE A 1 193 ? 7.594 -23.609 -12 1 98.19 193 ILE A N 1
ATOM 1551 C CA . ILE A 1 193 ? 8.586 -24.625 -11.633 1 98.19 193 ILE A CA 1
ATOM 1552 C C . ILE A 1 193 ? 8.609 -24.797 -10.117 1 98.19 193 ILE A C 1
ATOM 1554 O O . ILE A 1 193 ? 8.352 -23.844 -9.375 1 98.19 193 ILE A O 1
ATOM 1558 N N . ILE A 1 194 ? 8.805 -26.031 -9.711 1 97.69 194 ILE A N 1
ATOM 1559 C CA . ILE A 1 194 ? 9.016 -26.344 -8.305 1 97.69 194 ILE A CA 1
ATOM 1560 C C . ILE A 1 194 ? 10.492 -26.656 -8.062 1 97.69 194 ILE A C 1
ATOM 1562 O O . ILE A 1 194 ? 11.047 -27.578 -8.664 1 97.69 194 ILE A O 1
ATOM 1566 N N . ARG A 1 195 ? 11.094 -25.891 -7.246 1 96.44 195 ARG A N 1
ATOM 1567 C CA . ARG A 1 195 ? 12.477 -26.172 -6.855 1 96.44 195 ARG A CA 1
ATOM 1568 C C . ARG A 1 195 ? 12.539 -26.766 -5.457 1 96.44 195 ARG A C 1
ATOM 1570 O O . ARG A 1 195 ? 12.086 -26.156 -4.488 1 96.44 195 ARG A O 1
ATOM 1577 N N . GLN A 1 196 ? 13.062 -27.891 -5.395 1 95.31 196 GLN A N 1
ATOM 1578 C CA . GLN A 1 196 ? 13.273 -28.594 -4.137 1 95.31 196 GLN A CA 1
ATOM 1579 C C . GLN A 1 196 ? 14.492 -29.516 -4.223 1 95.31 196 GLN A C 1
ATOM 1581 O O . GLN A 1 196 ? 15.047 -29.719 -5.301 1 95.31 196 GLN A O 1
ATOM 1586 N N . ALA A 1 197 ? 14.945 -29.969 -3.074 1 93.25 197 ALA A N 1
ATOM 1587 C CA . ALA A 1 197 ? 16.125 -30.828 -3.049 1 93.25 197 ALA A CA 1
ATOM 1588 C C . ALA A 1 197 ? 15.938 -32.062 -3.924 1 93.25 197 ALA A C 1
ATOM 1590 O O . ALA A 1 197 ? 14.852 -32.656 -3.949 1 93.25 197 ALA A O 1
ATOM 1591 N N . PRO A 1 198 ? 17 -32.531 -4.551 1 93.62 198 PRO A N 1
ATOM 1592 C CA . PRO A 1 198 ? 18.312 -31.906 -4.68 1 93.62 198 PRO A CA 1
ATOM 1593 C C . PRO A 1 198 ? 18.281 -30.688 -5.598 1 93.62 198 PRO A C 1
ATOM 1595 O O . PRO A 1 198 ? 17.75 -30.75 -6.707 1 93.62 198 PRO A O 1
ATOM 1598 N N . PHE A 1 199 ? 18.812 -29.688 -5.242 1 91.69 199 PHE A N 1
ATOM 1599 C CA . PHE A 1 199 ? 18.844 -28.422 -5.969 1 91.69 199 PHE A CA 1
ATOM 1600 C C . PHE A 1 199 ? 19.984 -28.406 -6.98 1 91.69 199 PHE A C 1
ATOM 1602 O O . PHE A 1 199 ? 21 -29.062 -6.785 1 91.69 199 PHE A O 1
ATOM 1609 N N . ALA A 1 200 ? 19.75 -27.734 -8.016 1 89.75 200 ALA A N 1
ATOM 1610 C CA . ALA A 1 200 ? 20.766 -27.594 -9.055 1 89.75 200 ALA A CA 1
ATOM 1611 C C . ALA A 1 200 ? 21 -26.125 -9.398 1 89.75 200 ALA A C 1
ATOM 1613 O O . ALA A 1 200 ? 20.328 -25.25 -8.859 1 89.75 200 ALA A O 1
ATOM 1614 N N . ALA A 1 201 ? 21.969 -25.922 -10.25 1 93.56 201 ALA A N 1
ATOM 1615 C CA . ALA A 1 201 ? 22.234 -24.562 -10.742 1 93.56 201 ALA A CA 1
ATOM 1616 C C . ALA A 1 201 ? 21.203 -24.141 -11.781 1 93.56 201 ALA A C 1
ATOM 1618 O O . ALA A 1 201 ? 20.734 -24.969 -12.57 1 93.56 201 ALA A O 1
ATOM 1619 N N . ALA A 1 202 ? 20.828 -22.938 -11.703 1 94.44 202 ALA A N 1
ATOM 1620 C CA . ALA A 1 202 ? 19.906 -22.375 -12.68 1 94.44 202 ALA A CA 1
ATOM 1621 C C . ALA A 1 202 ? 20.516 -21.172 -13.391 1 94.44 202 ALA A C 1
ATOM 1623 O O . ALA A 1 202 ? 21.203 -20.359 -12.766 1 94.44 202 ALA A O 1
ATOM 1624 N N . HIS A 1 203 ? 20.281 -21.016 -14.648 1 96.5 203 HIS A N 1
ATOM 1625 C CA . HIS A 1 203 ? 20.812 -19.938 -15.469 1 96.5 203 HIS A CA 1
ATOM 1626 C C . HIS A 1 203 ? 19.703 -19.109 -16.094 1 96.5 203 HIS A C 1
ATOM 1628 O O . HIS A 1 203 ? 18.812 -19.656 -16.75 1 96.5 203 HIS A O 1
ATOM 1634 N N . LEU A 1 204 ? 19.734 -17.859 -15.953 1 94.25 204 LEU A N 1
ATOM 1635 C CA . LEU A 1 204 ? 18.703 -16.953 -16.453 1 94.25 204 LEU A CA 1
ATOM 1636 C C . LEU A 1 204 ? 18.797 -16.797 -17.969 1 94.25 204 LEU A C 1
ATOM 1638 O O . LEU A 1 204 ? 19.906 -16.688 -18.516 1 94.25 204 LEU A O 1
ATOM 1642 N N . ILE A 1 205 ? 17.688 -16.75 -18.578 1 92.5 205 ILE A N 1
ATOM 1643 C CA . ILE A 1 205 ? 17.641 -16.578 -20.031 1 92.5 205 ILE A CA 1
ATOM 1644 C C . ILE A 1 205 ? 18.125 -15.195 -20.422 1 92.5 205 ILE A C 1
ATOM 1646 O O . ILE A 1 205 ? 18.953 -15.047 -21.328 1 92.5 205 ILE A O 1
ATOM 1650 N N . ASP A 1 206 ? 17.672 -14.164 -19.656 1 89.06 206 ASP A N 1
ATOM 1651 C CA . ASP A 1 206 ? 17.828 -12.781 -20.094 1 89.06 206 ASP A CA 1
ATOM 1652 C C . ASP A 1 206 ? 19.062 -12.125 -19.469 1 89.06 206 ASP A C 1
ATOM 1654 O O . ASP A 1 206 ? 19.359 -10.969 -19.75 1 89.06 206 ASP A O 1
ATOM 1658 N N . GLN A 1 207 ? 19.672 -12.781 -18.609 1 87.94 207 GLN A N 1
ATOM 1659 C CA . GLN A 1 207 ? 20.906 -12.32 -17.969 1 87.94 207 GLN A CA 1
ATOM 1660 C C . GLN A 1 207 ? 21.906 -13.453 -17.828 1 87.94 207 GLN A C 1
ATOM 1662 O O . GLN A 1 207 ? 21.531 -14.602 -17.609 1 87.94 207 GLN A O 1
ATOM 1667 N N . ASP A 1 208 ? 23.203 -13.055 -17.969 1 90.44 208 ASP A N 1
ATOM 1668 C CA . ASP A 1 208 ? 24.234 -14.07 -17.75 1 90.44 208 ASP A CA 1
ATOM 1669 C C . ASP A 1 208 ? 24.531 -14.234 -16.25 1 90.44 208 ASP A C 1
ATOM 1671 O O . ASP A 1 208 ? 25.609 -13.867 -15.789 1 90.44 208 ASP A O 1
ATOM 1675 N N . LEU A 1 209 ? 23.562 -14.664 -15.625 1 90.75 209 LEU A N 1
ATOM 1676 C CA . LEU A 1 209 ? 23.641 -14.914 -14.188 1 90.75 209 LEU A CA 1
ATOM 1677 C C . LEU A 1 209 ? 23.234 -16.344 -13.859 1 90.75 209 LEU A C 1
ATOM 1679 O O . LEU A 1 209 ? 22.188 -16.812 -14.32 1 90.75 209 LEU A O 1
ATOM 1683 N N . THR A 1 210 ? 24.109 -17.031 -13.203 1 94.06 210 THR A N 1
ATOM 1684 C CA . THR A 1 210 ? 23.859 -18.391 -12.742 1 94.06 210 THR A CA 1
ATOM 1685 C C . THR A 1 210 ? 23.906 -18.469 -11.219 1 94.06 210 THR A C 1
ATOM 1687 O O . THR A 1 210 ? 24.797 -17.875 -10.594 1 94.06 210 THR A O 1
ATOM 1690 N N . VAL A 1 211 ? 22.906 -19.141 -10.695 1 91.94 211 VAL A N 1
ATOM 1691 C CA . VAL A 1 211 ? 22.875 -19.328 -9.242 1 91.94 211 VAL A CA 1
ATOM 1692 C C . VAL A 1 211 ? 22.781 -20.812 -8.914 1 91.94 211 VAL A C 1
ATOM 1694 O O . VAL A 1 211 ? 21.969 -21.531 -9.5 1 91.94 211 VAL A O 1
ATOM 1697 N N . ASP A 1 212 ? 23.703 -21.266 -8.008 1 93.44 212 ASP A N 1
ATOM 1698 C CA . ASP A 1 212 ? 23.594 -22.609 -7.477 1 93.44 212 ASP A CA 1
ATOM 1699 C C . ASP A 1 212 ? 22.766 -22.641 -6.195 1 93.44 212 ASP A C 1
ATOM 1701 O O . ASP A 1 212 ? 23.266 -22.328 -5.113 1 93.44 212 ASP A O 1
ATOM 1705 N N . PHE A 1 213 ? 21.516 -23.141 -6.324 1 90.94 213 PHE A N 1
ATOM 1706 C CA . PHE A 1 213 ? 20.578 -23.078 -5.215 1 90.94 213 PHE A CA 1
ATOM 1707 C C . PHE A 1 213 ? 20.984 -24.016 -4.094 1 90.94 213 PHE A C 1
ATOM 1709 O O . PHE A 1 213 ? 20.562 -23.859 -2.949 1 90.94 213 PHE A O 1
ATOM 1716 N N . SER A 1 214 ? 21.766 -25.016 -4.418 1 89.88 214 SER A N 1
ATOM 1717 C CA . SER A 1 214 ? 22.203 -25.953 -3.391 1 89.88 214 SER A CA 1
ATOM 1718 C C . SER A 1 214 ? 23.016 -25.266 -2.311 1 89.88 214 SER A C 1
ATOM 1720 O O . SER A 1 214 ? 23.094 -25.75 -1.178 1 89.88 214 SER A O 1
ATOM 1722 N N . GLU A 1 215 ? 23.547 -24.125 -2.615 1 88.62 215 GLU A N 1
ATOM 1723 C CA . GLU A 1 215 ? 24.406 -23.391 -1.688 1 88.62 215 GLU A CA 1
ATOM 1724 C C . GLU A 1 215 ? 23.578 -22.453 -0.804 1 88.62 215 GLU A C 1
ATOM 1726 O O . GLU A 1 215 ? 24.078 -21.953 0.206 1 88.62 215 GLU A O 1
ATOM 1731 N N . LEU A 1 216 ? 22.328 -22.344 -1.224 1 86.75 216 LEU A N 1
ATOM 1732 C CA . LEU A 1 216 ? 21.562 -21.281 -0.581 1 86.75 216 LEU A CA 1
ATOM 1733 C C . LEU A 1 216 ? 20.328 -21.844 0.117 1 86.75 216 LEU A C 1
ATOM 1735 O O . LEU A 1 216 ? 19.531 -21.094 0.685 1 86.75 216 LEU A O 1
ATOM 1739 N N . THR A 1 217 ? 20.141 -23.141 0.049 1 89.5 217 THR A N 1
ATOM 1740 C CA . THR A 1 217 ? 18.891 -23.703 0.506 1 89.5 217 THR A CA 1
ATOM 1741 C C . THR A 1 217 ? 19.125 -24.844 1.492 1 89.5 217 THR A C 1
ATOM 1743 O O . THR A 1 217 ? 20.234 -25.359 1.584 1 89.5 217 THR A O 1
ATOM 1746 N N . LYS A 1 218 ? 18.172 -25.203 2.273 1 92.25 218 LYS A N 1
ATOM 1747 C CA . LYS A 1 218 ? 18.094 -26.406 3.098 1 92.25 218 LYS A CA 1
ATOM 1748 C C . LYS A 1 218 ? 17.312 -27.516 2.391 1 92.25 218 LYS A C 1
ATOM 1750 O O . LYS A 1 218 ? 16.484 -27.234 1.52 1 92.25 218 LYS A O 1
ATOM 1755 N N . PRO A 1 219 ? 17.547 -28.672 2.717 1 93.06 219 PRO A N 1
ATOM 1756 C CA . PRO A 1 219 ? 16.859 -29.781 2.041 1 93.06 219 PRO A CA 1
ATOM 1757 C C . PRO A 1 219 ? 15.344 -29.703 2.139 1 93.06 219 PRO A C 1
ATOM 1759 O O . PRO A 1 219 ? 14.641 -30.219 1.271 1 93.06 219 PRO A O 1
ATOM 1762 N N . SER A 1 220 ? 14.812 -29.125 3.037 1 94.81 220 SER A N 1
ATOM 1763 C CA . SER A 1 220 ? 13.375 -29.062 3.25 1 94.81 220 SER A CA 1
ATOM 1764 C C . SER A 1 220 ? 12.742 -27.906 2.5 1 94.81 220 SER A C 1
ATOM 1766 O O . SER A 1 220 ? 11.516 -27.781 2.428 1 94.81 220 SER A O 1
ATOM 1768 N N . ASP A 1 221 ? 13.617 -27.031 2.008 1 95.88 221 ASP A N 1
ATOM 1769 C CA . ASP A 1 221 ? 13.109 -25.859 1.315 1 95.88 221 ASP A CA 1
ATOM 1770 C C . ASP A 1 221 ? 12.383 -26.234 0.026 1 95.88 221 ASP A C 1
ATOM 1772 O O . ASP A 1 221 ? 12.789 -27.188 -0.654 1 95.88 221 ASP A O 1
ATOM 1776 N N . ARG A 1 222 ? 11.305 -25.578 -0.221 1 97.06 222 ARG A N 1
ATOM 1777 C CA . ARG A 1 222 ? 10.531 -25.75 -1.45 1 97.06 222 ARG A CA 1
ATOM 1778 C C . ARG A 1 222 ? 10.008 -24.422 -1.962 1 97.06 222 ARG A C 1
ATOM 1780 O O . ARG A 1 222 ? 9.422 -23.641 -1.201 1 97.06 222 ARG A O 1
ATOM 1787 N N . VAL A 1 223 ? 10.242 -24.203 -3.256 1 97 223 VAL A N 1
ATOM 1788 C CA . VAL A 1 223 ? 9.844 -22.938 -3.844 1 97 223 VAL A CA 1
ATOM 1789 C C . VAL A 1 223 ? 9.102 -23.172 -5.156 1 97 223 VAL A C 1
ATOM 1791 O O . VAL A 1 223 ? 9.625 -23.844 -6.059 1 97 223 VAL A O 1
ATOM 1794 N N . ALA A 1 224 ? 7.918 -22.703 -5.234 1 98.31 224 ALA A N 1
ATOM 1795 C CA . ALA A 1 224 ? 7.219 -22.609 -6.516 1 98.31 224 ALA A CA 1
ATOM 1796 C C . ALA A 1 224 ? 7.406 -21.219 -7.137 1 98.31 224 ALA A C 1
ATOM 1798 O O . ALA A 1 224 ? 7.133 -20.203 -6.496 1 98.31 224 ALA A O 1
ATOM 1799 N N . VAL A 1 225 ? 7.914 -21.188 -8.344 1 98.12 225 VAL A N 1
ATOM 1800 C CA . VAL A 1 225 ? 8.016 -19.953 -9.102 1 98.12 225 VAL A CA 1
ATOM 1801 C C . VAL A 1 225 ? 7.055 -20 -10.289 1 98.12 225 VAL A C 1
ATOM 1803 O O . VAL A 1 225 ? 7.051 -20.953 -11.062 1 98.12 225 VAL A O 1
ATOM 1806 N N . ILE A 1 226 ? 6.18 -19.016 -10.406 1 98.75 226 ILE A N 1
ATOM 1807 C CA . ILE A 1 226 ? 5.227 -18.891 -11.5 1 98.75 226 ILE A CA 1
ATOM 1808 C C . ILE A 1 226 ? 5.605 -17.703 -12.375 1 98.75 226 ILE A C 1
ATOM 1810 O O . ILE A 1 226 ? 5.91 -16.625 -11.867 1 98.75 226 ILE A O 1
ATOM 1814 N N . ALA A 1 227 ? 5.633 -17.875 -13.648 1 98.19 227 ALA A N 1
ATOM 1815 C CA . ALA A 1 227 ? 5.992 -16.781 -14.547 1 98.19 227 ALA A CA 1
ATOM 1816 C C . ALA A 1 227 ? 5.23 -16.891 -15.867 1 98.19 227 ALA A C 1
ATOM 1818 O O . ALA A 1 227 ? 4.766 -17.969 -16.234 1 98.19 227 ALA A O 1
ATOM 1819 N N . THR A 1 228 ? 5.07 -15.789 -16.531 1 97.31 228 THR A N 1
ATOM 1820 C CA . THR A 1 228 ? 4.438 -15.789 -17.844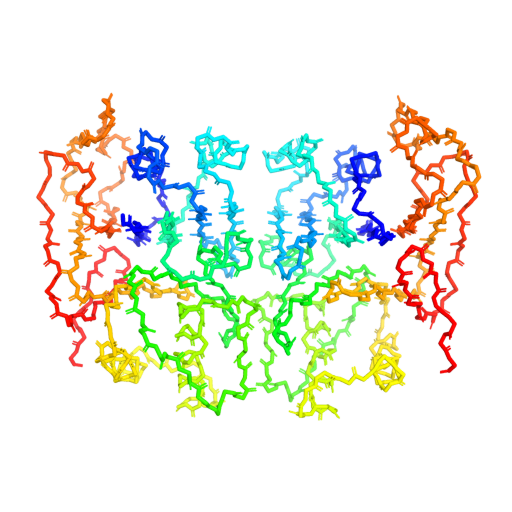 1 97.31 228 THR A CA 1
ATOM 1821 C C . THR A 1 228 ? 5.219 -16.672 -18.812 1 97.31 228 THR A C 1
ATOM 1823 O O . THR A 1 228 ? 4.629 -17.484 -19.531 1 97.31 228 THR A O 1
ATOM 1826 N N . THR A 1 229 ? 6.484 -16.438 -18.875 1 95.81 229 THR A N 1
ATOM 1827 C CA . THR A 1 229 ? 7.41 -17.266 -19.641 1 95.81 229 THR A CA 1
ATOM 1828 C C . THR A 1 229 ? 8.57 -17.734 -18.781 1 95.81 229 THR A C 1
ATOM 1830 O O . THR A 1 229 ? 8.938 -17.062 -17.797 1 95.81 229 THR A O 1
ATOM 1833 N N . PRO A 1 230 ? 9.141 -18.859 -19.109 1 96.88 230 PRO A N 1
ATOM 1834 C CA . PRO A 1 230 ? 10.258 -19.359 -18.312 1 96.88 230 PRO A CA 1
ATOM 1835 C C . PRO A 1 230 ? 11.359 -18.328 -18.109 1 96.88 230 PRO A C 1
ATOM 1837 O O . PRO A 1 230 ? 11.68 -17.578 -19.047 1 96.88 230 PRO A O 1
ATOM 1840 N N . LEU A 1 231 ? 11.984 -18.344 -16.938 1 95.69 231 LEU A N 1
ATOM 1841 C CA . LEU A 1 231 ? 13.031 -17.375 -16.641 1 95.69 231 LEU A CA 1
ATOM 1842 C C . LEU A 1 231 ? 14.414 -17.969 -16.906 1 95.69 231 LEU A C 1
ATOM 1844 O O . LEU A 1 231 ? 15.391 -17.234 -17.047 1 95.69 231 LEU A O 1
ATOM 1848 N N . THR A 1 232 ? 14.469 -19.25 -16.891 1 96.81 232 THR A N 1
ATOM 1849 C CA . THR A 1 232 ? 15.75 -19.938 -17.016 1 96.81 232 THR A CA 1
ATOM 1850 C 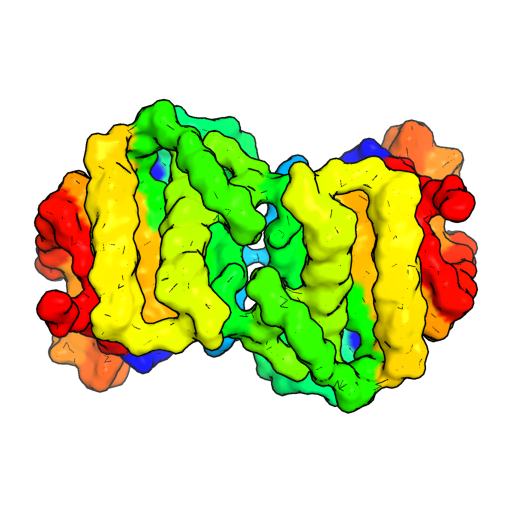C . THR A 1 232 ? 15.758 -20.844 -18.234 1 96.81 232 THR A C 1
ATOM 1852 O O . THR A 1 232 ? 14.703 -21.266 -18.703 1 96.81 232 THR A O 1
ATOM 1855 N N . ASP A 1 233 ? 16.969 -21.172 -18.734 1 96.56 233 ASP A N 1
ATOM 1856 C CA . ASP A 1 233 ? 17.078 -21.938 -19.969 1 96.56 233 ASP A CA 1
ATOM 1857 C C . ASP A 1 233 ? 17.594 -23.344 -19.688 1 96.56 233 ASP A C 1
ATOM 1859 O O . ASP A 1 233 ? 17.688 -24.172 -20.609 1 96.56 233 ASP A O 1
ATOM 1863 N N . ASN A 1 234 ? 17.891 -23.656 -18.5 1 96.81 234 ASN A N 1
ATOM 1864 C CA . ASN A 1 234 ? 18.453 -24.969 -18.188 1 96.81 234 ASN A CA 1
ATOM 1865 C C . ASN A 1 234 ? 17.594 -25.719 -17.172 1 96.81 234 ASN A C 1
ATOM 1867 O O . ASN A 1 234 ? 18.094 -26.547 -16.422 1 96.81 234 ASN A O 1
ATOM 1871 N N . GLU A 1 235 ? 16.375 -25.281 -16.953 1 96.62 235 GLU A N 1
ATOM 1872 C CA . GLU A 1 235 ? 15.398 -25.953 -16.109 1 96.62 235 GLU A CA 1
ATOM 1873 C C . GLU A 1 235 ? 14.133 -26.297 -16.875 1 96.62 235 GLU A C 1
ATOM 1875 O O . GLU A 1 235 ? 13.867 -25.719 -17.938 1 96.62 235 GLU A O 1
ATOM 1880 N N . VAL A 1 236 ? 13.383 -27.234 -16.406 1 95.75 236 VAL A N 1
ATOM 1881 C CA . VAL A 1 236 ? 12.141 -27.641 -17.047 1 95.75 236 VAL A CA 1
ATOM 1882 C C . VAL A 1 236 ? 10.953 -26.969 -16.344 1 95.75 236 VAL A C 1
ATOM 1884 O O . VAL A 1 236 ? 10.672 -27.25 -15.18 1 95.75 236 VAL A O 1
ATOM 1887 N N . TRP A 1 237 ? 10.266 -26.156 -17.031 1 98.06 237 TRP A N 1
ATOM 1888 C CA . TRP A 1 237 ? 9.086 -25.469 -16.531 1 98.06 237 TRP A CA 1
ATOM 1889 C C . TRP A 1 237 ? 7.812 -26.203 -16.938 1 98.06 237 TRP A C 1
ATOM 1891 O O . TRP A 1 237 ? 7.707 -26.703 -18.062 1 98.06 237 TRP A O 1
ATOM 1901 N N . THR A 1 238 ? 6.875 -26.281 -16.078 1 98.56 238 THR A N 1
ATOM 1902 C CA . THR A 1 238 ? 5.566 -26.859 -16.344 1 98.56 238 THR A CA 1
ATOM 1903 C C . THR A 1 238 ? 4.605 -25.812 -16.891 1 98.56 238 THR A C 1
ATOM 1905 O O . THR A 1 238 ? 4.348 -24.797 -16.234 1 98.56 238 THR A O 1
ATOM 1908 N N . ILE A 1 239 ? 4.055 -26.062 -18.016 1 98.38 239 ILE A N 1
ATOM 1909 C CA . ILE A 1 239 ? 3.082 -25.156 -18.609 1 98.38 239 ILE A CA 1
ATOM 1910 C C . ILE A 1 239 ? 1.722 -25.344 -17.938 1 98.38 239 ILE A C 1
ATOM 1912 O O . ILE A 1 239 ? 1.25 -26.469 -17.781 1 98.38 239 ILE A O 1
ATOM 1916 N N . ILE A 1 240 ? 1.176 -24.281 -17.5 1 98.56 240 ILE A N 1
ATOM 1917 C CA . ILE A 1 240 ? -0.178 -24.328 -16.969 1 98.56 240 ILE A CA 1
ATOM 1918 C C . ILE A 1 240 ? -1.191 -24.297 -18.109 1 98.56 240 ILE A C 1
ATOM 1920 O O . ILE A 1 240 ? -1.124 -23.422 -18.984 1 98.56 240 ILE A O 1
ATOM 1924 N N . LYS A 1 241 ? -2.17 -25.172 -18.078 1 98 241 LYS A N 1
ATOM 1925 C CA . LYS A 1 241 ? -3.127 -25.281 -19.172 1 98 241 LYS A CA 1
ATOM 1926 C C . LYS A 1 241 ? -4.141 -24.141 -19.125 1 98 241 LYS A C 1
ATOM 1928 O O . LYS A 1 241 ? -4.555 -23.719 -18.047 1 98 241 LYS A O 1
ATOM 1933 N N . PRO A 1 242 ? -4.539 -23.703 -20.344 1 97.94 242 PRO A N 1
ATOM 1934 C CA . PRO A 1 242 ? -5.598 -22.703 -20.359 1 97.94 242 PRO A CA 1
ATOM 1935 C C . PRO A 1 242 ? -6.836 -23.141 -19.578 1 97.94 242 PRO A C 1
ATOM 1937 O O . PRO A 1 242 ? -7.285 -24.281 -19.719 1 97.94 242 PRO A O 1
ATOM 1940 N N . GLY A 1 243 ? -7.289 -22.234 -18.719 1 97.75 243 GLY A N 1
ATOM 1941 C CA . GLY A 1 243 ? -8.484 -22.5 -17.938 1 97.75 243 GLY A CA 1
ATOM 1942 C C . GLY A 1 243 ? -8.18 -23.062 -16.562 1 97.75 243 GLY A C 1
ATOM 1943 O O . GLY A 1 243 ? -9.062 -23.125 -15.703 1 97.75 243 GLY A O 1
ATOM 1944 N N . GLU A 1 244 ? -6.961 -23.391 -16.328 1 97.88 244 GLU A N 1
ATOM 1945 C CA . GLU A 1 244 ? -6.605 -24 -15.055 1 97.88 244 GLU A CA 1
ATOM 1946 C C . GLU A 1 244 ? -6.402 -22.938 -13.977 1 97.88 244 GLU A C 1
ATOM 1948 O O . GLU A 1 244 ? -5.77 -21.906 -14.219 1 97.88 244 GLU A O 1
ATOM 1953 N N . LEU A 1 245 ? -7.039 -23.141 -12.914 1 98.56 245 LEU A N 1
ATOM 1954 C CA . LEU A 1 245 ? -6.797 -22.406 -11.68 1 98.56 245 LEU A CA 1
ATOM 1955 C C . LEU A 1 245 ? -6.051 -23.266 -10.664 1 98.56 245 LEU A C 1
ATOM 1957 O O . LEU A 1 245 ? -6.629 -24.172 -10.078 1 98.56 245 LEU A O 1
ATOM 1961 N N . LEU A 1 246 ? -4.789 -22.938 -10.445 1 98.69 246 LEU A N 1
ATOM 1962 C CA . LEU A 1 246 ? -3.971 -23.703 -9.508 1 98.69 246 LEU A CA 1
ATOM 1963 C C . LEU A 1 246 ? -3.852 -22.969 -8.172 1 98.69 246 LEU A C 1
ATOM 1965 O O . LEU A 1 246 ? -3.936 -21.734 -8.125 1 98.69 246 LEU A O 1
ATOM 1969 N N . THR A 1 247 ? -3.734 -23.734 -7.141 1 98.75 247 THR A N 1
ATOM 1970 C CA . THR A 1 247 ? -3.447 -23.219 -5.809 1 98.75 247 THR A CA 1
ATOM 1971 C C . THR A 1 247 ? -2.139 -23.781 -5.273 1 98.75 247 THR A C 1
ATOM 1973 O O . THR A 1 247 ? -1.938 -25 -5.277 1 98.75 247 THR A O 1
ATOM 1976 N N . PHE A 1 248 ? -1.247 -22.891 -4.906 1 98.69 248 PHE A N 1
ATOM 1977 C CA . PHE A 1 248 ? 0.019 -23.312 -4.32 1 98.69 248 PHE A CA 1
ATOM 1978 C C . PHE A 1 248 ? 0.043 -23.047 -2.822 1 98.69 248 PHE A C 1
ATOM 1980 O O . PHE A 1 248 ? -0.472 -22.016 -2.367 1 98.69 248 PHE A O 1
ATOM 1987 N N . GLN A 1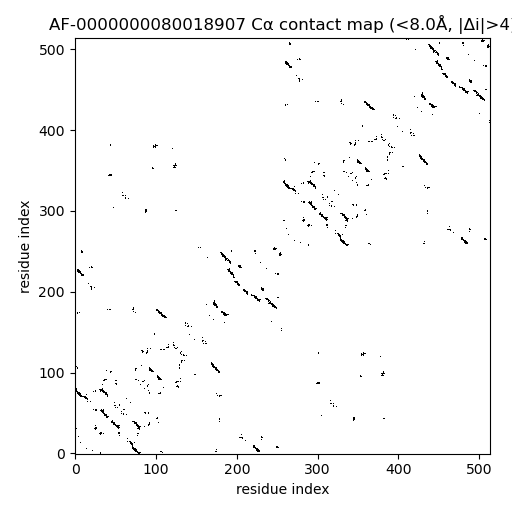 249 ? 0.599 -23.875 -2.107 1 97.69 249 GLN A N 1
ATOM 1988 C CA . GLN A 1 249 ? 0.888 -23.719 -0.686 1 97.69 249 GLN A CA 1
ATOM 1989 C C . GLN A 1 249 ? 2.211 -24.391 -0.318 1 97.69 249 GLN A C 1
ATOM 1991 O O . GLN A 1 249 ? 2.494 -25.5 -0.761 1 97.69 249 GLN A O 1
ATOM 1996 N N . ASP A 1 250 ? 3.016 -23.719 0.371 1 97.25 250 ASP A N 1
ATOM 1997 C CA . ASP A 1 250 ? 4.305 -24.219 0.837 1 97.25 250 ASP A CA 1
ATOM 1998 C C . ASP A 1 250 ? 5.148 -24.734 -0.327 1 97.25 250 ASP A C 1
ATOM 2000 O O . ASP A 1 250 ? 5.816 -25.766 -0.209 1 97.25 250 ASP A O 1
ATOM 2004 N N . GLY A 1 251 ? 4.973 -24.094 -1.43 1 97.56 251 GLY A N 1
ATOM 2005 C CA . GLY A 1 251 ? 5.84 -24.359 -2.568 1 97.56 251 GLY A CA 1
ATOM 2006 C C . GLY A 1 251 ? 5.352 -25.5 -3.441 1 97.56 251 GLY A C 1
ATOM 2007 O O . GLY A 1 251 ? 6.078 -25.969 -4.316 1 97.56 251 GLY A O 1
ATOM 2008 N N . LEU A 1 252 ? 4.121 -25.984 -3.191 1 97.5 252 LEU A N 1
ATOM 2009 C CA . LEU A 1 252 ? 3.58 -27.078 -3.986 1 97.5 252 LEU A CA 1
ATOM 2010 C C . LEU A 1 252 ? 2.164 -26.766 -4.457 1 97.5 252 LEU A C 1
ATOM 2012 O O . LEU A 1 252 ? 1.382 -26.156 -3.719 1 97.5 252 LEU A O 1
ATOM 2016 N N . PRO A 1 253 ? 1.844 -27.203 -5.672 1 97.44 253 PRO A N 1
ATOM 2017 C CA . PRO A 1 253 ? 0.436 -27.094 -6.062 1 97.44 253 PRO A CA 1
ATOM 2018 C C . PRO A 1 253 ? -0.467 -28.047 -5.277 1 97.44 253 PRO A C 1
ATOM 2020 O O . PRO A 1 253 ? -0.086 -29.188 -5.008 1 97.44 253 PRO A O 1
ATOM 2023 N N . LEU A 1 254 ? -1.544 -27.5 -4.895 1 96.81 254 LEU A N 1
ATOM 2024 C CA . LEU A 1 254 ? -2.52 -28.312 -4.184 1 96.81 254 LEU A CA 1
ATOM 2025 C C . LEU A 1 254 ? -3.457 -29.016 -5.16 1 96.81 254 LEU A C 1
ATOM 2027 O O . LEU A 1 254 ? -3.744 -28.484 -6.238 1 96.81 254 LEU A O 1
ATOM 2031 N N . GLN A 1 255 ? -3.889 -30.219 -4.809 1 88.31 255 GLN A N 1
ATOM 2032 C CA . GLN A 1 255 ? -4.926 -30.906 -5.566 1 88.31 255 GLN A CA 1
ATOM 2033 C C . GLN A 1 255 ? -6.312 -30.609 -5 1 88.31 255 GLN A C 1
ATOM 2035 O O . GLN A 1 255 ? -6.688 -31.141 -3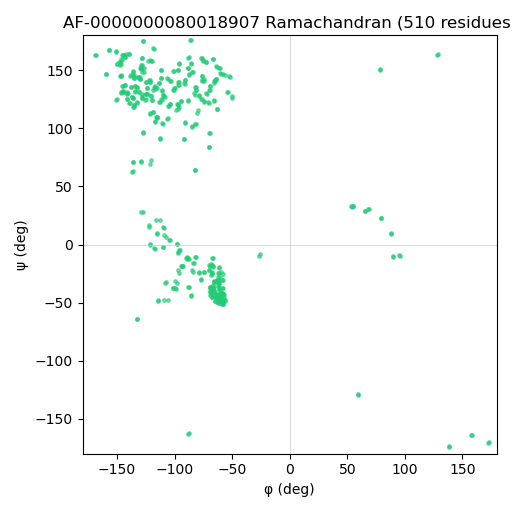.953 1 88.31 255 GLN A O 1
ATOM 2040 N N . LEU A 1 256 ? -6.789 -29.594 -5.59 1 85.75 256 LEU A N 1
ATOM 2041 C CA . LEU A 1 256 ? -8.117 -29.234 -5.113 1 85.75 256 LEU A CA 1
ATOM 2042 C C . LEU A 1 256 ? -9.195 -29.797 -6.027 1 85.75 256 LEU A C 1
ATOM 2044 O O . LEU A 1 256 ? -9.008 -29.906 -7.238 1 85.75 256 LEU A O 1
ATOM 2048 N N . ALA A 1 257 ? -10.133 -30.672 -5.453 1 65.56 257 ALA A N 1
ATOM 2049 C CA . ALA A 1 257 ? -11.203 -31.375 -6.145 1 65.56 257 ALA A CA 1
ATOM 2050 C C . ALA A 1 257 ? -12.312 -30.422 -6.574 1 65.56 257 ALA A C 1
ATOM 2052 O O . ALA A 1 257 ? -12.586 -29.438 -5.887 1 65.56 257 ALA A O 1
ATOM 2053 N N . MET B 1 1 ? 7.969 9.102 22.234 1 78.56 1 MET B N 1
ATOM 2054 C CA . MET B 1 1 ? 6.602 9.234 21.734 1 78.56 1 MET B CA 1
ATOM 2055 C C . MET B 1 1 ? 6.57 9.234 20.219 1 78.56 1 MET B C 1
ATOM 2057 O O . MET B 1 1 ? 7.512 9.703 19.578 1 78.56 1 MET B O 1
ATOM 2061 N N . CYS B 1 2 ? 5.488 8.703 19.641 1 88.69 2 CYS B N 1
ATOM 2062 C CA . CYS B 1 2 ? 5.387 8.672 18.188 1 88.69 2 CYS B CA 1
ATOM 2063 C C . CYS B 1 2 ? 5.34 10.086 17.609 1 88.69 2 CYS B C 1
ATOM 2065 O O . CYS B 1 2 ? 5.035 11.039 18.328 1 88.69 2 CYS B O 1
ATOM 2067 N N . GLN B 1 3 ? 5.773 10.195 16.422 1 93.31 3 GLN B N 1
ATOM 2068 C CA . GLN B 1 3 ? 5.789 11.484 15.75 1 93.31 3 GLN B CA 1
ATOM 2069 C C . GLN B 1 3 ? 4.965 11.445 14.469 1 93.31 3 GLN B C 1
ATOM 2071 O O . GLN B 1 3 ? 4.988 10.445 13.742 1 93.31 3 GLN B O 1
ATOM 2076 N N . LEU B 1 4 ? 4.254 12.508 14.258 1 97.69 4 LEU B N 1
ATOM 2077 C CA . LEU B 1 4 ? 3.488 12.688 13.031 1 97.69 4 LEU B CA 1
ATOM 2078 C C . LEU B 1 4 ? 4.07 13.812 12.188 1 97.69 4 LEU B C 1
ATOM 2080 O O . LEU B 1 4 ? 4.527 14.828 12.719 1 97.69 4 LEU B O 1
ATOM 2084 N N . LEU B 1 5 ? 4.047 13.664 10.906 1 97.69 5 LEU B N 1
ATOM 2085 C CA . LEU B 1 5 ? 4.352 14.703 9.93 1 97.69 5 LEU B CA 1
ATOM 2086 C C . LEU B 1 5 ? 3.342 14.68 8.781 1 97.69 5 LEU B C 1
ATOM 2088 O O . LEU B 1 5 ? 3.066 13.625 8.211 1 97.69 5 LEU B O 1
ATOM 2092 N N . GLY B 1 6 ? 2.727 15.773 8.461 1 98.62 6 GLY B N 1
ATOM 2093 C CA . GLY B 1 6 ? 1.807 15.93 7.344 1 98.62 6 GLY B CA 1
ATOM 2094 C C . GLY B 1 6 ? 2.137 17.125 6.461 1 98.62 6 GLY B C 1
ATOM 2095 O O . GLY B 1 6 ? 2.732 18.094 6.922 1 98.62 6 GLY B O 1
ATOM 2096 N N . MET B 1 7 ? 1.798 17.047 5.266 1 98.44 7 MET B N 1
ATOM 2097 C CA . MET B 1 7 ? 1.959 18.141 4.324 1 98.44 7 MET B CA 1
ATOM 2098 C C . MET B 1 7 ? 0.769 18.234 3.373 1 98.44 7 MET B C 1
ATOM 2100 O O . MET B 1 7 ? 0.34 17.219 2.818 1 98.44 7 MET B O 1
ATOM 2104 N N . ASN B 1 8 ? 0.193 19.328 3.205 1 98.5 8 ASN B N 1
ATOM 2105 C CA . ASN B 1 8 ? -0.82 19.672 2.217 1 98.5 8 ASN B CA 1
ATOM 2106 C C . ASN B 1 8 ? -0.44 20.938 1.447 1 98.5 8 ASN B C 1
ATOM 2108 O O . ASN B 1 8 ? -0.071 21.938 2.049 1 98.5 8 ASN B O 1
ATOM 2112 N N . CYS B 1 9 ? -0.477 20.922 0.18 1 97.44 9 CYS B N 1
ATOM 2113 C CA . CYS B 1 9 ? -0.057 22.078 -0.591 1 97.44 9 CYS B CA 1
ATOM 2114 C C . CYS B 1 9 ? -0.924 22.25 -1.833 1 97.44 9 CYS B C 1
ATOM 2116 O O . CYS B 1 9 ? -1.637 21.328 -2.23 1 97.44 9 CYS B O 1
ATOM 2118 N N . ASN B 1 10 ? -0.892 23.438 -2.453 1 96.38 10 ASN B N 1
ATOM 2119 C CA . ASN B 1 10 ? -1.697 23.734 -3.635 1 96.38 10 ASN B CA 1
ATOM 2120 C C . ASN B 1 10 ? -1.013 23.25 -4.91 1 96.38 10 ASN B C 1
ATOM 2122 O O . ASN B 1 10 ? -1.671 23.031 -5.93 1 96.38 10 ASN B O 1
ATOM 2126 N N . THR B 1 11 ? 0.247 23.125 -4.836 1 94.19 11 THR B N 1
ATOM 2127 C CA . THR B 1 11 ? 1.054 22.562 -5.91 1 94.19 11 THR B CA 1
ATOM 2128 C C . THR B 1 11 ? 1.984 21.484 -5.375 1 94.19 11 THR B C 1
ATOM 2130 O O . THR B 1 11 ? 2.48 21.578 -4.25 1 94.19 11 THR B O 1
ATOM 2133 N N . PRO B 1 12 ? 2.156 20.469 -6.215 1 92.56 12 PRO B N 1
ATOM 2134 C CA . PRO B 1 12 ? 3.086 19.453 -5.723 1 92.56 12 PRO B CA 1
ATOM 2135 C C . PRO B 1 12 ? 4.406 20.031 -5.238 1 92.56 12 PRO B C 1
ATOM 2137 O O . PRO B 1 12 ? 5.059 20.781 -5.969 1 92.56 12 PRO B O 1
ATOM 2140 N N . THR B 1 13 ? 4.777 19.719 -4.023 1 88.69 13 THR B N 1
ATOM 2141 C CA . THR B 1 13 ? 5.949 20.281 -3.369 1 88.69 13 THR B CA 1
ATOM 2142 C C . THR B 1 13 ? 6.867 19.188 -2.842 1 88.69 13 THR B C 1
ATOM 2144 O O . THR B 1 13 ? 6.398 18.094 -2.488 1 88.69 13 THR B O 1
ATOM 2147 N N . ASP B 1 14 ? 8.156 19.547 -2.857 1 86.88 14 ASP B N 1
ATOM 2148 C CA . ASP B 1 14 ? 9.156 18.625 -2.314 1 86.88 14 ASP B CA 1
ATOM 2149 C C . ASP B 1 14 ? 9.086 18.578 -0.791 1 86.88 14 ASP B C 1
ATOM 2151 O O . ASP B 1 14 ? 9.125 19.609 -0.125 1 86.88 14 ASP B O 1
ATOM 2155 N N . ILE B 1 15 ? 9.031 17.406 -0.266 1 89.06 15 ILE B N 1
ATOM 2156 C CA . ILE B 1 15 ? 8.875 17.234 1.176 1 89.06 15 ILE B CA 1
ATOM 2157 C C . ILE B 1 15 ? 10.242 16.969 1.81 1 89.06 15 ILE B C 1
ATOM 2159 O O . ILE B 1 15 ? 10.352 16.844 3.031 1 89.06 15 ILE B O 1
ATOM 2163 N N . CYS B 1 16 ? 11.297 16.938 1.112 1 85.56 16 CYS B N 1
ATOM 2164 C CA . CYS B 1 16 ? 12.602 16.438 1.542 1 85.56 16 CYS B CA 1
ATOM 2165 C C . CYS B 1 16 ? 13.109 17.219 2.756 1 85.56 16 CYS B C 1
ATOM 2167 O O . CYS B 1 16 ? 13.594 16.609 3.717 1 85.56 16 CYS B O 1
ATOM 2169 N N . PHE B 1 17 ? 12.969 18.531 2.816 1 86.31 17 PHE B N 1
ATOM 2170 C CA . PHE B 1 17 ? 13.445 19.359 3.926 1 86.31 17 PHE B CA 1
ATOM 2171 C C . PHE B 1 17 ? 12.742 18.969 5.223 1 86.31 17 PHE B C 1
ATOM 2173 O O . PHE B 1 17 ? 13.391 18.703 6.234 1 86.31 17 PHE B O 1
ATOM 2180 N N . SER B 1 18 ? 11.422 18.906 5.121 1 89 18 SER B N 1
ATOM 2181 C CA . SER B 1 18 ? 10.641 18.578 6.312 1 89 18 SER B CA 1
ATOM 2182 C C . SER B 1 18 ? 10.875 17.141 6.746 1 89 18 SER B C 1
ATOM 2184 O O . SER B 1 18 ? 10.906 16.844 7.941 1 89 18 SER B O 1
ATOM 2186 N N . PHE B 1 19 ? 11.008 16.312 5.758 1 88.81 19 PHE B N 1
ATOM 2187 C CA . PHE B 1 19 ? 11.211 14.914 6.07 1 88.81 19 PHE B CA 1
ATOM 2188 C C . PHE B 1 19 ? 12.555 14.695 6.754 1 88.81 19 PHE B C 1
ATOM 2190 O O . PHE B 1 19 ? 12.68 13.844 7.633 1 88.81 19 PHE B O 1
ATOM 2197 N N . GLU B 1 20 ? 13.547 15.406 6.348 1 87.75 20 GLU B N 1
ATOM 2198 C CA . GLU B 1 20 ? 14.859 15.305 6.984 1 87.75 20 GLU B CA 1
ATOM 2199 C C . GLU B 1 20 ? 14.773 15.633 8.477 1 87.75 20 GLU B C 1
ATOM 2201 O O . GLU B 1 20 ? 15.328 14.906 9.305 1 87.75 20 GLU B O 1
ATOM 2206 N N . GLY B 1 21 ? 14.188 16.703 8.75 1 87.44 21 GLY B N 1
ATOM 2207 C CA . GLY B 1 21 ? 13.984 17.047 10.148 1 87.44 21 GLY B CA 1
ATOM 2208 C C . GLY B 1 21 ? 13.188 16 10.914 1 87.44 21 GLY B C 1
ATOM 2209 O O . GLY B 1 21 ? 13.531 15.656 12.047 1 87.44 21 GLY B O 1
ATOM 2210 N N . PHE B 1 22 ? 12.18 15.531 10.273 1 88.38 22 PHE B N 1
ATOM 2211 C CA . PHE B 1 22 ? 11.297 14.531 10.859 1 88.38 22 PHE B CA 1
ATOM 2212 C C . PHE B 1 22 ? 12.039 13.227 11.102 1 88.38 22 PHE B C 1
ATOM 2214 O O . PHE B 1 22 ? 11.961 12.656 12.195 1 88.38 22 PHE B O 1
ATOM 2221 N N . ALA B 1 23 ? 12.766 12.766 10.078 1 85.69 23 ALA B N 1
ATOM 2222 C CA . ALA B 1 23 ? 13.477 11.484 10.141 1 85.69 23 ALA B CA 1
ATOM 2223 C C . ALA B 1 23 ? 14.555 11.508 11.219 1 85.69 23 ALA B C 1
ATOM 2225 O O . ALA B 1 23 ? 14.836 10.484 11.844 1 85.69 23 ALA B O 1
ATOM 2226 N N . ALA B 1 24 ? 15.078 12.609 11.422 1 83.69 24 ALA B N 1
ATOM 2227 C CA . ALA B 1 24 ? 16.125 12.758 12.438 1 83.69 24 ALA B CA 1
ATOM 2228 C C . ALA B 1 24 ? 15.594 12.398 13.82 1 83.69 24 ALA B C 1
ATOM 2230 O O . ALA B 1 24 ? 16.344 11.93 14.68 1 83.69 24 ALA B O 1
ATOM 2231 N N . ARG B 1 25 ? 14.391 12.492 13.992 1 82.81 25 ARG B N 1
ATOM 2232 C CA . ARG B 1 25 ? 13.773 12.188 15.281 1 82.81 25 ARG B CA 1
ATOM 2233 C C . ARG B 1 25 ? 13.664 10.68 15.484 1 82.81 25 ARG B C 1
ATOM 2235 O O . ARG B 1 25 ? 13.586 10.203 16.625 1 82.81 25 ARG B O 1
ATOM 2242 N N . GLY B 1 26 ? 13.516 9.891 14.422 1 74.25 26 GLY B N 1
ATOM 2243 C CA . GLY B 1 26 ? 13.406 8.438 14.5 1 74.25 26 GLY B CA 1
ATOM 2244 C C . GLY B 1 26 ? 14.742 7.75 14.688 1 74.25 26 GLY B C 1
ATOM 2245 O O . GLY B 1 26 ? 14.789 6.559 15 1 74.25 26 GLY B O 1
ATOM 2246 N N . GLY B 1 27 ? 15.891 8.281 14.344 1 65.38 27 GLY B N 1
ATOM 2247 C CA . GLY B 1 27 ? 17.188 7.613 14.312 1 65.38 27 GLY B CA 1
ATOM 2248 C C . GLY B 1 27 ? 18.125 8.078 15.414 1 65.38 27 GLY B C 1
ATOM 2249 O O . GLY B 1 27 ? 18.938 7.297 15.914 1 65.38 27 GLY B O 1
ATOM 2250 N N . LYS B 1 28 ? 18.203 9.406 15.547 1 58.19 28 LYS B N 1
ATOM 2251 C CA . LYS B 1 28 ? 19.234 9.914 16.453 1 58.19 28 LYS B CA 1
ATOM 2252 C C . LYS B 1 28 ? 18.922 9.539 17.906 1 58.19 28 LYS B C 1
ATOM 2254 O O . LYS B 1 28 ? 19.828 9.422 18.734 1 58.19 28 LYS B O 1
ATOM 2259 N N . THR B 1 29 ? 17.672 9.352 18.078 1 51.66 29 THR B N 1
ATOM 2260 C CA . THR B 1 29 ? 17.406 9.023 19.484 1 51.66 29 THR B CA 1
ATOM 2261 C C . THR B 1 29 ? 16.859 7.605 19.609 1 51.66 29 THR B C 1
ATOM 2263 O O . THR B 1 29 ? 16.078 7.156 18.766 1 51.66 29 THR B O 1
ATOM 2266 N N . ASP B 1 30 ? 17.641 6.637 20.156 1 51.66 30 ASP B N 1
ATOM 2267 C CA . ASP B 1 30 ? 17.438 5.23 20.5 1 51.66 30 ASP B CA 1
ATOM 2268 C C . ASP B 1 30 ? 15.961 4.945 20.781 1 51.66 30 ASP B C 1
ATOM 2270 O O . ASP B 1 30 ? 15.523 3.791 20.734 1 51.66 30 ASP B O 1
ATOM 2274 N N . ASP B 1 31 ? 15.133 5.992 20.875 1 59.28 31 ASP B N 1
ATOM 2275 C CA . ASP B 1 31 ? 13.844 5.707 21.484 1 59.28 31 ASP B CA 1
ATOM 2276 C C . ASP B 1 31 ? 12.773 5.406 20.438 1 59.28 31 ASP B C 1
ATOM 2278 O O . ASP B 1 31 ? 11.688 4.926 20.766 1 59.28 31 ASP B O 1
ATOM 2282 N N . HIS B 1 32 ? 13.086 5.523 19.125 1 61.34 32 HIS B N 1
ATOM 2283 C CA . HIS B 1 32 ? 12.047 5.312 18.125 1 61.34 32 HIS B CA 1
ATOM 2284 C C . HIS B 1 32 ? 12.43 4.195 17.172 1 61.34 32 HIS B C 1
ATOM 2286 O O . HIS B 1 32 ? 12.586 4.434 15.961 1 61.34 32 HIS B O 1
ATOM 2292 N N . ARG B 1 33 ? 12.43 3.051 17.703 1 68.69 33 ARG B N 1
ATOM 2293 C CA . ARG B 1 33 ? 12.992 1.938 16.953 1 68.69 33 ARG B CA 1
ATOM 2294 C C . ARG B 1 33 ? 11.914 0.936 16.562 1 68.69 33 ARG B C 1
ATOM 2296 O O . ARG B 1 33 ? 12.203 -0.23 16.297 1 68.69 33 ARG B O 1
ATOM 2303 N N . ASP B 1 34 ? 10.617 1.489 16.578 1 83.5 34 ASP B N 1
ATOM 2304 C CA . ASP B 1 34 ? 9.594 0.455 16.438 1 83.5 34 ASP B CA 1
ATOM 2305 C C . ASP B 1 34 ? 8.945 0.514 15.055 1 83.5 34 ASP B C 1
ATOM 2307 O O . ASP B 1 34 ? 7.922 -0.133 14.82 1 83.5 34 ASP B O 1
ATOM 2311 N N . GLY B 1 35 ? 9.492 1.377 14.172 1 89.5 35 GLY B N 1
ATOM 2312 C CA . GLY B 1 35 ? 8.977 1.43 12.812 1 89.5 35 GLY B CA 1
ATOM 2313 C C . GLY B 1 35 ? 8.625 2.834 12.359 1 89.5 35 GLY B C 1
ATOM 2314 O O . GLY B 1 35 ? 8.492 3.742 13.188 1 89.5 35 GLY B O 1
ATOM 2315 N N . TRP B 1 36 ? 8.484 2.986 11.133 1 92.12 36 TRP B N 1
ATOM 2316 C CA . TRP B 1 36 ? 8.141 4.266 10.523 1 92.12 36 TRP B CA 1
ATOM 2317 C C . TRP B 1 36 ? 7.492 4.062 9.156 1 92.12 36 TRP B C 1
ATOM 2319 O O . TRP B 1 36 ? 7.492 2.951 8.625 1 92.12 36 TRP B O 1
ATOM 2329 N N . GLY B 1 37 ? 6.934 5.141 8.672 1 95.5 37 GLY B N 1
ATOM 2330 C CA . GLY B 1 37 ? 6.414 5.082 7.312 1 95.5 37 GLY B CA 1
ATOM 2331 C C . GLY B 1 37 ? 6.039 6.445 6.758 1 95.5 37 GLY B C 1
ATOM 2332 O O . GLY B 1 37 ? 5.938 7.418 7.504 1 95.5 37 GLY B O 1
ATOM 2333 N N . ILE B 1 38 ? 5.895 6.496 5.469 1 96.38 38 ILE B N 1
ATOM 2334 C CA . ILE B 1 38 ? 5.477 7.695 4.754 1 96.38 38 ILE B CA 1
ATOM 2335 C C . ILE B 1 38 ? 4.57 7.309 3.586 1 96.38 38 ILE B C 1
ATOM 2337 O O . ILE B 1 38 ? 4.801 6.293 2.924 1 96.38 38 ILE B O 1
ATOM 2341 N N . ALA B 1 39 ? 3.535 8.031 3.4 1 98.12 39 ALA B N 1
ATOM 2342 C CA . ALA B 1 39 ? 2.625 7.906 2.264 1 98.12 39 ALA B CA 1
ATOM 2343 C C . ALA B 1 39 ? 2.475 9.234 1.533 1 98.12 39 ALA B C 1
ATOM 2345 O O . ALA B 1 39 ? 2.426 10.297 2.164 1 98.12 39 ALA B O 1
ATOM 2346 N N . PHE B 1 40 ? 2.439 9.203 0.227 1 97.25 40 PHE B N 1
ATOM 2347 C CA . PHE B 1 40 ? 2.193 10.422 -0.539 1 97.25 40 PHE B CA 1
ATOM 2348 C C . PHE B 1 40 ? 1.411 10.109 -1.81 1 97.25 40 PHE B C 1
ATOM 2350 O O . PHE B 1 40 ? 1.599 9.055 -2.42 1 97.25 40 PHE B O 1
ATOM 2357 N N . PHE B 1 41 ? 0.572 11.016 -2.162 1 96.88 41 PHE B N 1
ATOM 2358 C CA . PHE B 1 41 ? -0.352 10.82 -3.273 1 96.88 41 PHE B CA 1
ATOM 2359 C C . PHE B 1 41 ? 0.261 11.312 -4.578 1 96.88 41 PHE B C 1
ATOM 2361 O O . PHE B 1 41 ? 0.96 12.328 -4.602 1 96.88 41 PHE B O 1
ATOM 2368 N N . GLU B 1 42 ? 0.026 10.617 -5.609 1 93.94 42 GLU B N 1
ATOM 2369 C CA . GLU B 1 42 ? 0.261 10.977 -7.004 1 93.94 42 GLU B CA 1
ATOM 2370 C C . GLU B 1 42 ? -1.001 10.789 -7.84 1 93.94 42 GLU B C 1
ATOM 2372 O O . GLU B 1 42 ? -1.228 9.719 -8.406 1 93.94 42 GLU B O 1
ATOM 2377 N N . GLY B 1 43 ? -1.741 11.891 -8.031 1 92.38 43 GLY B N 1
ATOM 2378 C CA . GLY B 1 43 ? -3.092 11.703 -8.539 1 92.38 43 GLY B CA 1
ATOM 2379 C C . GLY B 1 43 ? -3.951 10.836 -7.633 1 92.38 43 GLY B C 1
ATOM 2380 O O . GLY B 1 43 ? -4.047 11.094 -6.43 1 92.38 43 GLY B O 1
ATOM 2381 N N . LYS B 1 44 ? -4.574 9.836 -8.227 1 95.12 44 LYS B N 1
ATOM 2382 C CA . LYS B 1 44 ? -5.387 8.922 -7.426 1 95.12 44 LYS B CA 1
ATOM 2383 C C . LYS B 1 44 ? -4.52 7.84 -6.785 1 95.12 44 LYS B C 1
ATOM 2385 O O . LYS B 1 44 ? -4.965 7.137 -5.875 1 95.12 44 LYS B O 1
ATOM 2390 N N . GLY B 1 45 ? -3.312 7.75 -7.344 1 96.31 45 GLY B N 1
ATOM 2391 C CA . GLY B 1 45 ? -2.406 6.766 -6.773 1 96.31 45 GLY B CA 1
ATOM 2392 C C . GLY B 1 45 ? -1.81 7.203 -5.445 1 96.31 45 GLY B C 1
ATOM 2393 O O . GLY B 1 45 ? -1.831 8.391 -5.109 1 96.31 45 GLY B O 1
ATOM 2394 N N . CYS B 1 46 ? -1.371 6.266 -4.68 1 97.25 46 CYS B N 1
ATOM 2395 C CA . CYS B 1 46 ? -0.738 6.512 -3.389 1 97.25 46 CYS B CA 1
ATOM 2396 C C . CYS B 1 46 ? 0.47 5.605 -3.189 1 97.25 46 CYS B C 1
ATOM 2398 O O . CYS B 1 46 ? 0.355 4.383 -3.283 1 97.25 46 CYS B O 1
ATOM 2400 N N . ARG B 1 47 ? 1.638 6.219 -2.979 1 95.88 47 ARG B N 1
ATOM 2401 C CA . ARG B 1 47 ? 2.852 5.461 -2.682 1 95.88 47 ARG B CA 1
ATOM 2402 C C . ARG B 1 47 ? 3.1 5.395 -1.179 1 95.88 47 ARG B C 1
ATOM 2404 O O . ARG B 1 47 ? 2.914 6.387 -0.469 1 95.88 47 ARG B O 1
ATOM 2411 N N . MET B 1 48 ? 3.479 4.227 -0.744 1 96.56 48 MET B N 1
ATOM 2412 C CA . MET B 1 48 ? 3.775 4.055 0.675 1 96.56 48 MET B CA 1
ATOM 2413 C C . MET B 1 48 ? 5.113 3.352 0.87 1 96.56 48 MET B C 1
ATOM 2415 O O . MET B 1 48 ? 5.402 2.363 0.193 1 96.56 48 MET B O 1
ATOM 2419 N N . PHE B 1 49 ? 5.891 3.902 1.703 1 94.62 49 PHE B N 1
ATOM 2420 C CA . PHE B 1 49 ? 7.117 3.275 2.188 1 94.62 49 PHE B CA 1
ATOM 2421 C C . PHE B 1 49 ? 7.059 3.074 3.697 1 94.62 49 PHE B C 1
ATOM 2423 O O . PHE B 1 49 ? 6.992 4.043 4.457 1 94.62 49 PHE B O 1
ATOM 2430 N N . ILE B 1 50 ? 7.039 1.828 4.102 1 94.81 50 ILE B N 1
ATOM 2431 C CA . ILE B 1 50 ? 6.898 1.5 5.516 1 94.81 50 ILE B CA 1
ATOM 2432 C C . ILE B 1 50 ? 7.98 0.502 5.922 1 94.81 50 ILE B C 1
ATOM 2434 O O . ILE B 1 50 ? 8.336 -0.391 5.148 1 94.81 50 ILE B O 1
ATOM 2438 N N . ASP B 1 51 ? 8.492 0.662 7.105 1 92.25 51 ASP B N 1
ATOM 2439 C CA . ASP B 1 51 ? 9.492 -0.268 7.621 1 92.25 51 ASP B CA 1
ATOM 2440 C C . ASP B 1 51 ? 9.336 -0.46 9.133 1 92.25 51 ASP B C 1
ATOM 2442 O O . ASP B 1 51 ? 9.078 0.5 9.859 1 92.25 51 ASP B O 1
ATOM 2446 N N . ALA B 1 52 ? 9.43 -1.704 9.516 1 90.44 52 ALA B N 1
ATOM 2447 C CA . ALA B 1 52 ? 9.359 -1.99 10.945 1 90.44 52 ALA B CA 1
ATOM 2448 C C . ALA B 1 52 ? 10.703 -1.757 11.625 1 90.44 52 ALA B C 1
ATOM 2450 O O . ALA B 1 52 ? 10.781 -1.699 12.852 1 90.44 52 ALA B O 1
ATOM 2451 N N . LYS B 1 53 ? 11.773 -1.557 10.797 1 85.25 53 LYS B N 1
ATOM 2452 C CA . LYS B 1 53 ? 13.094 -1.219 11.32 1 85.25 53 LYS B CA 1
ATOM 2453 C C . LYS B 1 53 ? 13.234 0.287 11.523 1 85.25 53 LYS B C 1
ATOM 2455 O O . LYS B 1 53 ? 12.555 1.075 10.867 1 85.25 53 LYS B O 1
ATOM 2460 N N . PRO B 1 54 ? 14.148 0.58 12.43 1 81.12 54 PRO B N 1
ATOM 2461 C CA . PRO B 1 54 ? 14.383 2.018 12.594 1 81.12 54 PRO B CA 1
ATOM 2462 C C . PRO B 1 54 ? 14.875 2.688 11.312 1 81.12 54 PRO B C 1
ATOM 2464 O O . PRO B 1 54 ? 15.578 2.061 10.516 1 81.12 54 PRO B O 1
ATOM 2467 N N . SER B 1 55 ? 14.586 3.943 11.156 1 77.75 55 SER B N 1
ATOM 2468 C CA . SER B 1 55 ? 14.906 4.695 9.945 1 77.75 55 SER B CA 1
ATOM 2469 C C . SER B 1 55 ? 16.406 4.738 9.703 1 77.75 55 SER B C 1
ATOM 2471 O O . SER B 1 55 ? 16.859 4.75 8.555 1 77.75 55 SER B O 1
ATOM 2473 N N . ILE B 1 56 ? 17.172 4.77 10.719 1 74.31 56 ILE B N 1
ATOM 2474 C CA . ILE B 1 56 ? 18.609 4.945 10.602 1 74.31 56 ILE B CA 1
ATOM 2475 C C . ILE B 1 56 ? 19.234 3.715 9.945 1 74.31 56 ILE B C 1
ATOM 2477 O O . ILE B 1 56 ? 20.25 3.818 9.25 1 74.31 56 ILE B O 1
ATOM 2481 N N . SER B 1 57 ? 18.625 2.586 10.008 1 78.12 57 SER B N 1
ATOM 2482 C CA . SER B 1 57 ? 19.172 1.339 9.492 1 78.12 57 SER B CA 1
ATOM 2483 C C . SER B 1 57 ? 18.328 0.8 8.344 1 78.12 57 SER B C 1
ATOM 2485 O O . SER B 1 57 ? 18.547 -0.322 7.879 1 78.12 57 SER B O 1
ATOM 2487 N N . SER B 1 58 ? 17.422 1.602 7.902 1 83.88 58 SER B N 1
ATOM 2488 C CA . SER B 1 58 ? 16.484 1.115 6.898 1 83.88 58 SER B CA 1
ATOM 2489 C C . SER B 1 58 ? 16.906 1.515 5.492 1 83.88 58 SER B C 1
ATOM 2491 O O . SER B 1 58 ? 17.016 2.703 5.184 1 83.88 58 SER B O 1
ATOM 2493 N N . PRO B 1 59 ? 17.125 0.538 4.613 1 86.44 59 PRO B N 1
ATOM 2494 C CA . PRO B 1 59 ? 17.391 0.892 3.217 1 86.44 59 PRO B CA 1
ATOM 2495 C C . PRO B 1 59 ? 16.25 1.689 2.584 1 86.44 59 PRO B C 1
ATOM 2497 O O . PRO B 1 59 ? 16.5 2.529 1.712 1 86.44 59 PRO B O 1
ATOM 2500 N N . ILE B 1 60 ? 15.086 1.465 3.006 1 87.5 60 ILE B N 1
ATOM 2501 C CA . ILE B 1 60 ? 13.93 2.193 2.498 1 87.5 60 ILE B CA 1
ATOM 2502 C C . ILE B 1 60 ? 14.008 3.656 2.924 1 87.5 60 ILE B C 1
ATOM 2504 O O . ILE B 1 60 ? 13.719 4.559 2.133 1 87.5 60 ILE B O 1
ATOM 2508 N N . ALA B 1 61 ? 14.414 3.838 4.16 1 84.38 61 ALA B N 1
ATOM 2509 C CA . ALA B 1 61 ? 14.578 5.211 4.633 1 84.38 61 ALA B CA 1
ATOM 2510 C C . ALA B 1 61 ? 15.625 5.953 3.807 1 84.38 61 ALA B C 1
ATOM 2512 O O . ALA B 1 61 ? 15.461 7.133 3.49 1 84.38 61 ALA B O 1
ATOM 2513 N N . GLU B 1 62 ? 16.594 5.246 3.492 1 84.06 62 GLU B N 1
ATOM 2514 C CA . GLU B 1 62 ? 17.641 5.836 2.666 1 84.06 62 GLU B CA 1
ATOM 2515 C C . GLU B 1 62 ? 17.109 6.234 1.294 1 84.06 62 GLU B C 1
ATOM 2517 O O . GLU B 1 62 ? 17.422 7.312 0.788 1 84.06 62 GLU B O 1
ATOM 2522 N N . LEU B 1 63 ? 16.344 5.398 0.75 1 86.94 63 LEU B N 1
ATOM 2523 C CA . LEU B 1 63 ? 15.719 5.711 -0.531 1 86.94 63 LEU B CA 1
ATOM 2524 C C . LEU B 1 63 ? 14.875 6.977 -0.429 1 86.94 63 LEU B C 1
ATOM 2526 O O . LEU B 1 63 ? 14.992 7.875 -1.265 1 86.94 63 LEU B O 1
ATOM 2530 N N . VAL B 1 64 ? 14.109 7.051 0.58 1 86.75 64 VAL B N 1
ATOM 2531 C CA . VAL B 1 64 ? 13.148 8.141 0.72 1 86.75 64 VAL B CA 1
ATOM 2532 C C . VAL B 1 64 ? 13.891 9.461 0.887 1 86.75 64 VAL B C 1
ATOM 2534 O O . VAL B 1 64 ? 13.438 10.508 0.408 1 86.75 64 VAL B O 1
ATOM 2537 N N . ARG B 1 65 ? 14.984 9.391 1.489 1 82.75 65 ARG B N 1
ATOM 2538 C CA . ARG B 1 65 ? 15.773 10.594 1.737 1 82.75 65 ARG B CA 1
ATOM 2539 C C . ARG B 1 65 ? 16.172 11.266 0.428 1 82.75 65 ARG B C 1
ATOM 2541 O O . ARG B 1 65 ? 16.281 12.492 0.359 1 82.75 65 ARG B O 1
ATOM 2548 N N . TYR B 1 66 ? 16.266 10.469 -0.561 1 82.25 66 TYR B N 1
ATOM 2549 C CA . TYR B 1 66 ? 16.766 11.023 -1.816 1 82.25 66 TYR B CA 1
ATOM 2550 C C . TYR B 1 66 ? 15.711 10.914 -2.912 1 82.25 66 TYR B C 1
ATOM 2552 O O . TYR B 1 66 ? 15.953 11.312 -4.055 1 82.25 66 TYR B O 1
ATOM 2560 N N . TYR B 1 67 ? 14.672 10.336 -2.574 1 85.25 67 TYR B N 1
ATOM 2561 C CA . TYR B 1 67 ? 13.586 10.188 -3.533 1 85.25 67 TYR B CA 1
ATOM 2562 C C . TYR B 1 67 ? 12.852 11.508 -3.736 1 85.25 67 TYR B C 1
ATOM 2564 O O . TYR B 1 67 ? 12.477 12.172 -2.766 1 85.25 67 TYR B O 1
ATOM 2572 N N . PRO B 1 68 ? 12.781 11.969 -4.922 1 84.5 68 PRO B N 1
ATOM 2573 C CA . PRO B 1 68 ? 12.094 13.234 -5.164 1 84.5 68 PRO B CA 1
ATOM 2574 C C . PRO B 1 68 ? 10.586 13.133 -4.977 1 84.5 68 PRO B C 1
ATOM 2576 O O . PRO B 1 68 ? 9.844 13.062 -5.957 1 84.5 68 PRO B O 1
ATOM 2579 N N . ILE B 1 69 ? 10.188 13.258 -3.812 1 88.12 69 ILE B N 1
ATOM 2580 C CA . ILE B 1 69 ? 8.766 13.211 -3.504 1 88.12 69 ILE B CA 1
ATOM 2581 C C . ILE B 1 69 ? 8.141 14.578 -3.766 1 88.12 69 ILE B C 1
ATOM 2583 O O . ILE B 1 69 ? 8.375 15.531 -3.02 1 88.12 69 ILE B O 1
ATOM 2587 N N . HIS B 1 70 ? 7.457 14.656 -4.848 1 90.88 70 HIS B N 1
ATOM 2588 C CA . HIS B 1 70 ? 6.652 15.828 -5.176 1 90.88 70 HIS B CA 1
ATOM 2589 C C . HIS B 1 70 ? 5.16 15.508 -5.098 1 90.88 70 HIS B C 1
ATOM 2591 O O . HIS B 1 70 ? 4.625 14.82 -5.969 1 90.88 70 HIS B O 1
ATOM 2597 N N . SER B 1 71 ? 4.539 15.953 -4.051 1 95.25 71 SER B N 1
ATOM 2598 C CA . SER B 1 71 ? 3.145 15.594 -3.805 1 95.25 71 SER B CA 1
ATOM 2599 C C . SER B 1 71 ? 2.389 16.734 -3.141 1 95.25 71 SER B C 1
ATOM 2601 O O . SER B 1 71 ? 3 17.641 -2.574 1 95.25 71 SER B O 1
ATOM 2603 N N . THR B 1 72 ? 1.073 16.688 -3.27 1 96.94 72 THR B N 1
ATOM 2604 C CA . THR B 1 72 ? 0.246 17.672 -2.598 1 96.94 72 THR B CA 1
ATOM 2605 C C . THR B 1 72 ? -0.202 17.172 -1.229 1 96.94 72 THR B C 1
ATOM 2607 O O . THR B 1 72 ? -0.68 17.953 -0.402 1 96.94 72 THR B O 1
ATOM 2610 N N . HIS B 1 73 ? -0.138 15.883 -0.975 1 98.12 73 HIS B N 1
ATOM 2611 C CA . HIS B 1 73 ? -0.54 15.273 0.29 1 98.12 73 HIS B CA 1
ATOM 2612 C C . HIS B 1 73 ? 0.481 14.242 0.755 1 98.12 73 HIS B C 1
ATOM 2614 O O . HIS B 1 73 ? 0.738 13.258 0.058 1 98.12 73 HIS B O 1
ATOM 2620 N N . VAL B 1 74 ? 1.043 14.461 1.895 1 98.25 74 VAL B N 1
ATOM 2621 C CA . VAL B 1 74 ? 2.004 13.531 2.484 1 98.25 74 VAL B CA 1
ATOM 2622 C C . VAL B 1 74 ? 1.646 13.281 3.945 1 98.25 74 VAL B C 1
ATOM 2624 O O . VAL B 1 74 ? 1.275 14.203 4.672 1 98.25 74 VAL B O 1
ATOM 2627 N N . ILE B 1 75 ? 1.672 12.039 4.387 1 98.69 75 ILE B N 1
ATOM 2628 C CA . ILE B 1 75 ? 1.544 11.664 5.793 1 98.69 75 ILE B CA 1
ATOM 2629 C C . ILE B 1 75 ? 2.693 10.734 6.184 1 98.69 75 ILE B C 1
ATOM 2631 O O . ILE B 1 75 ? 2.926 9.711 5.535 1 98.69 75 ILE B O 1
ATOM 2635 N N . ALA B 1 76 ? 3.414 11.07 7.227 1 96.88 76 ALA B N 1
ATOM 2636 C CA . ALA B 1 76 ? 4.504 10.25 7.742 1 96.88 76 ALA B CA 1
ATOM 2637 C C . ALA B 1 76 ? 4.355 10.023 9.242 1 96.88 76 ALA B C 1
ATOM 2639 O O . ALA B 1 76 ? 3.66 10.773 9.93 1 96.88 76 ALA B O 1
ATOM 2640 N N . HIS B 1 77 ? 4.902 8.969 9.695 1 96.44 77 HIS B N 1
ATOM 2641 C CA . HIS B 1 77 ? 4.781 8.539 11.086 1 96.44 77 HIS B CA 1
ATOM 2642 C C . HIS B 1 77 ? 6.055 7.84 11.562 1 96.44 77 HIS B C 1
ATOM 2644 O O . HIS B 1 77 ? 6.633 7.035 10.828 1 96.44 77 HIS B O 1
ATOM 2650 N N . ILE B 1 78 ? 6.547 8.219 12.664 1 92.75 78 ILE B N 1
ATOM 2651 C CA . ILE B 1 78 ? 7.578 7.48 13.383 1 92.75 78 ILE B CA 1
ATOM 2652 C C . ILE B 1 78 ? 6.977 6.852 14.641 1 92.75 78 ILE B C 1
ATOM 2654 O O . ILE B 1 78 ? 6.359 7.547 15.453 1 92.75 78 ILE B O 1
ATOM 2658 N N . ARG B 1 79 ? 7.211 5.633 14.719 1 88.31 79 ARG B N 1
ATOM 2659 C CA . ARG B 1 79 ? 6.5 4.867 15.742 1 88.31 79 ARG B CA 1
ATOM 2660 C C . ARG B 1 79 ? 7.387 4.621 16.953 1 88.31 79 ARG B C 1
ATOM 2662 O O . ARG B 1 79 ? 8.578 4.324 16.812 1 88.31 79 ARG B O 1
ATOM 2669 N N . LYS B 1 80 ? 6.848 4.828 18.094 1 82.94 80 LYS B N 1
ATOM 2670 C CA . LYS B 1 80 ? 7.285 4.25 19.359 1 82.94 80 LYS B CA 1
ATOM 2671 C C . LYS B 1 80 ? 6.207 3.35 19.953 1 82.94 80 LYS B C 1
ATOM 2673 O O . LYS B 1 80 ? 5.227 3.838 20.516 1 82.94 80 LYS B O 1
ATOM 2678 N N . ALA B 1 81 ? 6.414 2.119 19.875 1 72.94 81 ALA B N 1
ATOM 2679 C CA . ALA B 1 81 ? 5.336 1.164 20.109 1 72.94 81 ALA B CA 1
ATOM 2680 C C . ALA B 1 81 ? 4.836 1.266 21.547 1 72.94 81 ALA B C 1
ATOM 2682 O O . ALA B 1 81 ? 5.613 1.14 22.5 1 72.94 81 ALA B O 1
ATOM 2683 N N . THR B 1 82 ? 3.615 1.648 21.625 1 71.38 82 THR B N 1
ATOM 2684 C CA . THR B 1 82 ? 2.916 1.567 22.906 1 71.38 82 THR B CA 1
ATOM 2685 C C . THR B 1 82 ? 1.998 0.349 22.953 1 71.38 82 THR B C 1
ATOM 2687 O O . THR B 1 82 ? 1.881 -0.314 23.984 1 71.38 82 THR B O 1
ATOM 2690 N N . GLN B 1 83 ? 1.406 0.097 21.828 1 79.56 83 GLN B N 1
ATOM 2691 C CA . GLN B 1 83 ? 0.567 -1.081 21.625 1 79.56 83 GLN B CA 1
ATOM 2692 C C . GLN B 1 83 ? 0.97 -1.841 20.375 1 79.56 83 GLN B C 1
ATOM 2694 O O . GLN B 1 83 ? 1.392 -1.235 19.375 1 79.56 83 GLN B O 1
ATOM 2699 N N . GLY B 1 84 ? 0.738 -3.154 20.375 1 79.38 84 GLY B N 1
ATOM 2700 C CA . GLY B 1 84 ? 1.05 -3.994 19.234 1 79.38 84 GLY B CA 1
ATOM 2701 C C . GLY B 1 84 ? 2.523 -4.34 19.125 1 79.38 84 GLY B C 1
ATOM 2702 O O . GLY B 1 84 ? 3.383 -3.541 19.5 1 79.38 84 GLY B O 1
ATOM 2703 N N . GLU B 1 85 ? 2.773 -5.473 18.562 1 86.62 85 GLU B N 1
ATOM 2704 C CA . GLU B 1 85 ? 4.145 -5.945 18.375 1 86.62 85 GLU B CA 1
ATOM 2705 C C . GLU B 1 85 ? 4.855 -5.164 17.281 1 86.62 85 GLU B C 1
ATOM 2707 O O . GLU B 1 85 ? 4.215 -4.488 16.469 1 86.62 85 GLU B O 1
ATOM 2712 N N . ILE B 1 86 ? 6.133 -5.168 17.344 1 89.62 86 ILE B N 1
ATOM 2713 C CA . ILE B 1 86 ? 6.938 -4.594 16.266 1 89.62 86 ILE B CA 1
ATOM 2714 C C . ILE B 1 86 ? 6.84 -5.473 15.023 1 89.62 86 ILE B C 1
ATOM 2716 O O . ILE B 1 86 ? 7.469 -6.531 14.953 1 89.62 86 ILE B O 1
ATOM 2720 N N . ALA B 1 87 ? 5.945 -5.09 14.148 1 93.75 87 ALA B N 1
ATOM 2721 C CA . ALA B 1 87 ? 5.664 -5.812 12.906 1 93.75 87 ALA B CA 1
ATOM 2722 C C . ALA B 1 87 ? 5.195 -4.859 11.812 1 93.75 87 ALA B C 1
ATOM 2724 O O . ALA B 1 87 ? 4.621 -3.805 12.102 1 93.75 87 ALA B O 1
ATOM 2725 N N . LEU B 1 88 ? 5.387 -5.254 10.633 1 94.69 88 LEU B N 1
ATOM 2726 C CA . LEU B 1 88 ? 5.078 -4.41 9.477 1 94.69 88 LEU B CA 1
ATOM 2727 C C . LEU B 1 88 ? 3.607 -4 9.484 1 94.69 88 LEU B C 1
ATOM 2729 O O . LEU B 1 88 ? 3.279 -2.848 9.203 1 94.69 88 LEU B O 1
ATOM 2733 N N . GLU B 1 89 ? 2.686 -4.961 9.805 1 96.44 89 GLU B N 1
ATOM 2734 C CA . GLU B 1 89 ? 1.248 -4.711 9.75 1 96.44 89 GLU B CA 1
ATOM 2735 C C . GLU B 1 89 ? 0.82 -3.695 10.805 1 96.44 89 GLU B C 1
ATOM 2737 O O . GLU B 1 89 ? -0.302 -3.186 10.766 1 96.44 89 GLU B O 1
ATOM 2742 N N . ASN B 1 90 ? 1.741 -3.396 11.742 1 95.94 90 ASN B N 1
ATOM 2743 C CA . ASN B 1 90 ? 1.421 -2.459 12.812 1 95.94 90 ASN B CA 1
ATOM 2744 C C . ASN B 1 90 ? 2.078 -1.102 12.586 1 95.94 90 ASN B C 1
ATOM 2746 O O . ASN B 1 90 ? 1.996 -0.216 13.438 1 95.94 90 ASN B O 1
ATOM 2750 N N . CYS B 1 91 ? 2.734 -0.948 11.469 1 95.38 91 CYS B N 1
ATOM 2751 C CA . CYS B 1 91 ? 3.41 0.307 11.156 1 95.38 91 CYS B CA 1
ATOM 2752 C C . CYS B 1 91 ? 2.492 1.244 10.383 1 95.38 91 CYS B C 1
ATOM 2754 O O . CYS B 1 91 ? 1.751 0.804 9.5 1 95.38 91 CYS B O 1
ATOM 2756 N N . HIS B 1 92 ? 2.566 2.527 10.781 1 96.81 92 HIS B N 1
ATOM 2757 C CA . HIS B 1 92 ? 1.811 3.586 10.125 1 96.81 92 HIS B CA 1
ATOM 2758 C C . HIS B 1 92 ? 2.586 4.164 8.945 1 96.81 92 HIS B C 1
ATOM 2760 O O . HIS B 1 92 ? 3.818 4.113 8.922 1 96.81 92 HIS B O 1
ATOM 2766 N N . PRO B 1 93 ? 1.836 4.844 8.047 1 98.38 93 PRO B N 1
ATOM 2767 C CA . PRO B 1 93 ? 0.387 5.047 7.984 1 98.38 93 PRO B CA 1
ATOM 2768 C C . PRO B 1 93 ? -0.362 3.814 7.488 1 98.38 93 PRO B C 1
ATOM 2770 O O . PRO B 1 93 ? 0.241 2.92 6.891 1 98.38 93 PRO B O 1
ATOM 2773 N N . PHE B 1 94 ? -1.69 3.76 7.789 1 98.69 94 PHE B N 1
ATOM 2774 C CA . PHE B 1 94 ? -2.586 2.742 7.258 1 98.69 94 PHE B CA 1
ATOM 2775 C C . PHE B 1 94 ? -3.34 3.266 6.039 1 98.69 94 PHE B C 1
ATOM 2777 O O . PHE B 1 94 ? -3.576 4.469 5.922 1 98.69 94 PHE B O 1
ATOM 2784 N N . ARG B 1 95 ? -3.666 2.375 5.16 1 98.75 95 ARG B N 1
ATOM 2785 C CA . ARG B 1 95 ? -4.375 2.764 3.945 1 98.75 95 ARG B CA 1
ATOM 2786 C C . ARG B 1 95 ? -5.535 1.817 3.662 1 98.75 95 ARG B C 1
ATOM 2788 O O . ARG B 1 95 ? -5.402 0.601 3.811 1 98.75 95 ARG B O 1
ATOM 2795 N N . ARG B 1 96 ? -6.66 2.361 3.291 1 98.56 96 ARG B N 1
ATOM 2796 C CA . ARG B 1 96 ? -7.816 1.625 2.789 1 98.56 96 ARG B CA 1
ATOM 2797 C C . ARG B 1 96 ? -8.469 2.359 1.62 1 98.56 96 ARG B C 1
ATOM 2799 O O . ARG B 1 96 ? -8.141 3.518 1.351 1 98.56 96 ARG B O 1
ATOM 2806 N N . GLU B 1 97 ? -9.266 1.616 0.934 1 98.25 97 GLU B N 1
ATOM 2807 C CA . GLU B 1 97 ? -10.031 2.227 -0.15 1 98.25 97 GLU B CA 1
ATOM 2808 C C . GLU B 1 97 ? -11.469 2.521 0.284 1 98.25 97 GLU B C 1
ATOM 2810 O O . GLU B 1 97 ? -12.094 1.713 0.976 1 98.25 97 GLU B O 1
ATOM 2815 N N . LEU B 1 98 ? -11.938 3.699 0.006 1 97.62 98 LEU B N 1
ATOM 2816 C CA . LEU B 1 98 ? -13.336 4.102 0.123 1 97.62 98 LEU B CA 1
ATOM 2817 C C . LEU B 1 98 ? -13.734 5.016 -1.029 1 97.62 98 LEU B C 1
ATOM 2819 O O . LEU B 1 98 ? -13.039 5.988 -1.325 1 97.62 98 LEU B O 1
ATOM 2823 N N . TRP B 1 99 ? -14.797 4.664 -1.778 1 96.69 99 TRP B N 1
ATOM 2824 C CA . TRP B 1 99 ? -15.383 5.453 -2.854 1 96.69 99 TRP B CA 1
ATOM 2825 C C . TRP B 1 99 ? -14.406 5.602 -4.02 1 96.69 99 TRP B C 1
ATOM 2827 O O . TRP B 1 99 ? -14.352 6.652 -4.656 1 96.69 99 TRP B O 1
ATOM 2837 N N . GLY B 1 100 ? -13.547 4.68 -4.219 1 96.25 100 GLY B N 1
ATOM 2838 C CA . GLY B 1 100 ? -12.617 4.711 -5.336 1 96.25 100 GLY B CA 1
ATOM 2839 C C . GLY B 1 100 ? -11.43 5.621 -5.098 1 96.25 100 GLY B C 1
ATOM 2840 O O . GLY B 1 100 ? -10.836 6.141 -6.047 1 96.25 100 GLY B O 1
ATOM 2841 N N . ARG B 1 101 ? -11.156 5.859 -3.809 1 97.5 101 ARG B N 1
ATOM 2842 C CA . ARG B 1 101 ? -9.992 6.637 -3.383 1 97.5 101 ARG B CA 1
ATOM 2843 C C . ARG B 1 101 ? -9.289 5.969 -2.211 1 97.5 101 ARG B C 1
ATOM 2845 O O . ARG B 1 101 ? -9.922 5.301 -1.392 1 97.5 101 ARG B O 1
ATOM 2852 N N . TYR B 1 102 ? -8 6.215 -2.238 1 98.44 102 TYR B N 1
ATOM 2853 C CA . TYR B 1 102 ? -7.266 5.758 -1.063 1 98.44 102 TYR B CA 1
ATOM 2854 C C . TYR B 1 102 ? -7.387 6.762 0.077 1 98.44 102 TYR B C 1
ATOM 2856 O O . TYR B 1 102 ? -7.34 7.973 -0.148 1 98.44 102 TYR B O 1
ATOM 2864 N N . TRP B 1 103 ? -7.625 6.223 1.228 1 98.81 103 TRP B N 1
ATOM 2865 C CA . TRP B 1 103 ? -7.582 6.977 2.477 1 98.81 103 TRP B CA 1
ATOM 2866 C C . TRP B 1 103 ? -6.383 6.566 3.32 1 98.81 103 TRP B C 1
ATOM 2868 O O . TRP B 1 103 ? -6.133 5.379 3.523 1 98.81 103 TRP B O 1
ATOM 2878 N N . VAL B 1 104 ? -5.617 7.559 3.754 1 98.94 104 VAL B N 1
ATOM 2879 C CA . VAL B 1 104 ? -4.398 7.301 4.512 1 98.94 104 VAL B CA 1
ATOM 2880 C C . VAL B 1 104 ? -4.523 7.902 5.91 1 98.94 104 VAL B C 1
ATOM 2882 O O . VAL B 1 104 ? -5.023 9.016 6.074 1 98.94 104 VAL B O 1
ATOM 2885 N N . PHE B 1 105 ? -4.094 7.121 6.895 1 98.94 105 PHE B N 1
ATOM 2886 C CA . PHE B 1 105 ? -4.324 7.488 8.289 1 98.94 105 PHE B CA 1
ATOM 2887 C C . PHE B 1 105 ? -3.086 7.211 9.125 1 98.94 105 PHE B C 1
ATOM 2889 O O . PHE B 1 105 ? -2.441 6.168 8.969 1 98.94 105 PHE B O 1
ATOM 2896 N N . ALA B 1 106 ? -2.717 8.109 9.969 1 98.75 106 ALA B N 1
ATOM 2897 C CA . ALA B 1 106 ? -1.699 7.902 11 1 98.75 106 ALA B CA 1
ATOM 2898 C C . ALA B 1 106 ? -2.145 8.484 12.336 1 98.75 106 ALA B C 1
ATOM 2900 O O . ALA B 1 106 ? -2.818 9.516 12.383 1 98.75 106 ALA B O 1
ATOM 2901 N N . HIS B 1 107 ? -1.757 7.824 13.336 1 98.12 107 HIS B N 1
ATOM 2902 C CA . HIS B 1 107 ? -2.229 8.125 14.68 1 98.12 107 HIS B CA 1
ATOM 2903 C C . HIS B 1 107 ? -1.075 8.148 15.68 1 98.12 107 HIS B C 1
ATOM 2905 O O . HIS B 1 107 ? -0.173 7.312 15.609 1 98.12 107 HIS B O 1
ATOM 2911 N N . ASN B 1 108 ? -0.986 9.141 16.484 1 95.94 108 ASN B N 1
ATOM 2912 C CA . ASN B 1 108 ? -0.125 9.242 17.656 1 95.94 108 ASN B CA 1
ATOM 2913 C C . ASN B 1 108 ? -0.939 9.328 18.953 1 95.94 108 ASN B C 1
ATOM 2915 O O . ASN B 1 108 ? -1.629 10.32 19.188 1 95.94 108 ASN B O 1
ATOM 2919 N N . GLY B 1 109 ? -0.915 8.359 19.719 1 95.81 109 GLY B N 1
ATOM 2920 C CA . GLY B 1 109 ? -1.691 8.266 20.938 1 95.81 109 GLY B CA 1
ATOM 2921 C C . GLY B 1 109 ? -1.911 6.836 21.406 1 95.81 109 GLY B C 1
ATOM 2922 O O . GLY B 1 109 ? -1.139 5.938 21.062 1 95.81 109 GLY B O 1
ATOM 2923 N N . ASP B 1 110 ? -2.83 6.719 22.25 1 94.75 110 ASP B N 1
ATOM 2924 C CA . ASP B 1 110 ? -3.18 5.441 22.859 1 94.75 110 ASP B CA 1
ATOM 2925 C C . ASP B 1 110 ? -4.66 5.395 23.234 1 94.75 110 ASP B C 1
ATOM 2927 O O . ASP B 1 110 ? -5.16 6.281 23.922 1 94.75 110 ASP B O 1
ATOM 2931 N N . LEU B 1 111 ? -5.312 4.355 22.688 1 97 111 LEU B N 1
ATOM 2932 C CA . LEU B 1 111 ? -6.727 4.148 22.984 1 97 111 LEU B CA 1
ATOM 2933 C C . LEU B 1 111 ? -6.926 2.883 23.812 1 97 111 LEU B C 1
ATOM 2935 O O . LEU B 1 111 ? -7.164 1.805 23.266 1 97 111 LEU B O 1
ATOM 2939 N N . PRO B 1 112 ? -6.934 2.969 25.094 1 95.31 112 PRO B N 1
ATOM 2940 C CA . PRO B 1 112 ? -7.055 1.787 25.953 1 95.31 112 PRO B CA 1
ATOM 2941 C C . PRO B 1 112 ? -8.398 1.082 25.797 1 95.31 112 PRO B C 1
ATOM 2943 O O . PRO B 1 112 ? -9.43 1.74 25.656 1 95.31 112 PRO B O 1
ATOM 2946 N N . GLU B 1 113 ? -8.367 -0.188 25.812 1 93.94 113 GLU B N 1
ATOM 2947 C CA . GLU B 1 113 ? -9.555 -1.035 25.812 1 93.94 113 GLU B CA 1
ATOM 2948 C C . GLU B 1 113 ? -10.477 -0.687 24.641 1 93.94 113 GLU B C 1
ATOM 2950 O O . GLU B 1 113 ? -11.695 -0.599 24.812 1 93.94 113 GLU B O 1
ATOM 2955 N N . PHE B 1 114 ? -9.859 -0.288 23.578 1 95.44 114 PHE B N 1
ATOM 2956 C CA . PHE B 1 114 ? -10.602 0.108 22.391 1 95.44 114 PHE B CA 1
ATOM 2957 C C . PHE B 1 114 ? -10.938 -1.106 21.531 1 95.44 114 PHE B C 1
ATOM 2959 O O . PHE B 1 114 ? -10.094 -1.609 20.797 1 95.44 114 PHE B O 1
ATOM 2966 N N . HIS B 1 115 ? -12.227 -1.621 21.594 1 94.19 115 HIS B N 1
ATOM 2967 C CA . HIS B 1 115 ? -12.695 -2.801 20.891 1 94.19 115 HIS B CA 1
ATOM 2968 C C . HIS B 1 115 ? -13.984 -2.51 20.125 1 94.19 115 HIS B C 1
ATOM 2970 O O . HIS B 1 115 ? -15.055 -3.004 20.5 1 94.19 115 HIS B O 1
ATOM 2976 N N . PRO B 1 116 ? -13.773 -1.736 19.078 1 93.5 116 PRO B N 1
ATOM 2977 C CA . PRO B 1 116 ? -15 -1.45 18.328 1 93.5 116 PRO B CA 1
ATOM 2978 C C . PRO B 1 116 ? -15.656 -2.713 17.781 1 93.5 116 PRO B C 1
ATOM 2980 O O . PRO B 1 116 ? -14.969 -3.66 17.406 1 93.5 116 PRO B O 1
ATOM 2983 N N . THR B 1 117 ? -16.969 -2.617 17.734 1 86.75 117 THR B N 1
ATOM 2984 C CA . THR B 1 117 ? -17.75 -3.754 17.266 1 86.75 117 THR B CA 1
ATOM 2985 C C . THR B 1 117 ? -18.547 -3.377 16.016 1 86.75 117 THR B C 1
ATOM 2987 O O . THR B 1 117 ? -18.547 -2.217 15.602 1 86.75 117 THR B O 1
ATOM 2990 N N . ALA B 1 118 ? -19.094 -4.285 15.383 1 80.81 118 ALA B N 1
ATOM 2991 C CA . ALA B 1 118 ? -20.031 -4.105 14.281 1 80.81 118 ALA B CA 1
ATOM 2992 C C . ALA B 1 118 ? -19.328 -3.516 13.062 1 80.81 118 ALA B C 1
ATOM 2994 O O . ALA B 1 118 ? -19.875 -2.637 12.391 1 80.81 118 ALA B O 1
ATOM 2995 N N . MET B 1 119 ? -18.125 -3.826 12.938 1 88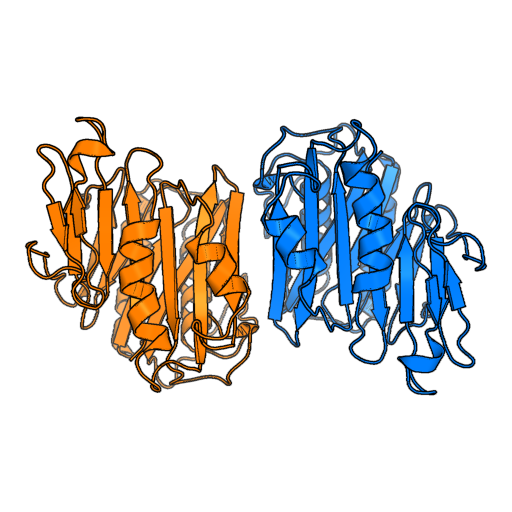.56 119 MET B N 1
ATOM 2996 C CA . MET B 1 119 ? -17.422 -3.438 11.719 1 88.56 119 MET B CA 1
ATOM 2997 C C . MET B 1 119 ? -17.734 -4.395 10.578 1 88.56 119 MET B C 1
ATOM 2999 O O . MET B 1 119 ? -17.438 -5.59 10.664 1 88.56 119 MET B O 1
ATOM 3003 N N . GLN B 1 120 ? -18.375 -3.879 9.562 1 87.88 120 GLN B N 1
ATOM 3004 C CA . GLN B 1 120 ? -18.859 -4.711 8.469 1 87.88 120 GLN B CA 1
ATOM 3005 C C . GLN B 1 120 ? -17.922 -4.656 7.27 1 87.88 120 GLN B C 1
ATOM 3007 O O . GLN B 1 120 ? -17.766 -5.645 6.551 1 87.88 120 GLN B O 1
ATOM 3012 N N . TYR B 1 121 ? -17.312 -3.516 7.129 1 92.12 121 TYR B N 1
ATOM 3013 C CA . TYR B 1 121 ? -16.641 -3.283 5.855 1 92.12 121 TYR B CA 1
ATOM 3014 C C . TYR B 1 121 ? -15.125 -3.336 6.016 1 92.12 121 TYR B C 1
ATOM 3016 O O . TYR B 1 121 ? -14.414 -3.742 5.094 1 92.12 121 TYR B O 1
ATOM 3024 N N . TYR B 1 122 ? -14.625 -2.934 7.109 1 96.69 122 TYR B N 1
ATOM 3025 C CA . TYR B 1 122 ? -13.188 -2.793 7.316 1 96.69 122 TYR B CA 1
ATOM 3026 C C . TYR B 1 122 ? -12.734 -3.59 8.531 1 96.69 122 TYR B C 1
ATOM 3028 O O . TYR B 1 122 ? -13.328 -3.482 9.609 1 96.69 122 TYR B O 1
ATOM 3036 N N . GLN B 1 123 ? -11.758 -4.363 8.398 1 96.88 123 GLN B N 1
ATOM 3037 C CA . GLN B 1 123 ? -11.141 -5.105 9.492 1 96.88 123 GLN B CA 1
ATOM 3038 C C . GLN B 1 123 ? -9.648 -4.809 9.586 1 96.88 123 GLN B C 1
ATOM 3040 O O . GLN B 1 123 ? -8.961 -4.742 8.562 1 96.88 123 GLN B O 1
ATOM 3045 N N . PRO B 1 124 ? -9.172 -4.57 10.828 1 97.44 124 PRO B N 1
ATOM 3046 C CA . PRO B 1 124 ? -7.727 -4.363 10.953 1 97.44 124 PRO B CA 1
ATOM 3047 C C . PRO B 1 124 ? -6.918 -5.602 10.57 1 97.44 124 PRO B C 1
ATOM 3049 O O . PRO B 1 124 ? -7.348 -6.727 10.836 1 97.44 124 PRO B O 1
ATOM 3052 N N . VAL B 1 125 ? -5.801 -5.352 9.93 1 97.75 125 VAL B N 1
ATOM 3053 C CA . VAL B 1 125 ? -4.859 -6.422 9.609 1 97.75 125 VAL B CA 1
ATOM 3054 C C . VAL B 1 125 ? -3.926 -6.66 10.789 1 97.75 125 VAL B C 1
ATOM 3056 O O . VAL B 1 125 ? -3.666 -7.805 11.164 1 97.75 125 VAL B O 1
ATOM 3059 N N . GLY B 1 126 ? -3.459 -5.559 11.344 1 96.56 126 GLY B N 1
ATOM 3060 C CA . GLY B 1 126 ? -2.645 -5.641 12.547 1 96.56 126 GLY B CA 1
ATOM 3061 C C . GLY B 1 126 ? -3.463 -5.641 13.828 1 96.56 126 GLY B C 1
ATOM 3062 O O . GLY B 1 126 ? -4.633 -6.031 13.82 1 96.56 126 GLY B O 1
ATOM 3063 N N . ASN B 1 127 ? -2.824 -5.352 14.914 1 95.38 127 ASN B N 1
ATOM 3064 C CA . ASN B 1 127 ? -3.506 -5.426 16.203 1 95.38 127 ASN B CA 1
ATOM 3065 C C . ASN B 1 127 ? -3.328 -4.137 17.016 1 95.38 127 ASN B C 1
ATOM 3067 O O . ASN B 1 127 ? -3.318 -4.164 18.234 1 95.38 127 ASN B O 1
ATOM 3071 N N . THR B 1 128 ? -3.16 -3.07 16.328 1 96 128 THR B N 1
ATOM 3072 C CA . THR B 1 128 ? -3.027 -1.785 17.016 1 96 128 THR B CA 1
ATOM 3073 C C . THR B 1 128 ? -4.395 -1.143 17.234 1 96 128 THR B C 1
ATOM 3075 O O . THR B 1 128 ? -5.316 -1.358 16.438 1 96 128 THR B O 1
ATOM 3078 N N . ASP B 1 129 ? -4.5 -0.331 18.281 1 97 129 ASP B N 1
ATOM 3079 C CA . ASP B 1 129 ? -5.684 0.503 18.469 1 97 129 ASP B CA 1
ATOM 3080 C C . ASP B 1 129 ? -5.848 1.497 17.328 1 97 129 ASP B C 1
ATOM 3082 O O . ASP B 1 129 ? -6.969 1.787 16.906 1 97 129 ASP B O 1
ATOM 3086 N N . SER B 1 130 ? -4.746 1.968 16.781 1 97.56 130 SER B N 1
ATOM 3087 C CA . SER B 1 130 ? -4.73 2.963 15.719 1 97.56 130 SER B CA 1
ATOM 3088 C C . SER B 1 130 ? -5.453 2.453 14.477 1 97.56 130 SER B C 1
ATOM 3090 O O . SER B 1 130 ? -6.297 3.152 13.914 1 97.56 130 SER B O 1
ATOM 3092 N N . GLU B 1 131 ? -5.113 1.239 14.078 1 97.94 131 GLU B N 1
ATOM 3093 C CA . GLU B 1 131 ? -5.746 0.721 12.875 1 97.94 131 GLU B CA 1
ATOM 3094 C C . GLU B 1 131 ? -7.227 0.44 13.102 1 97.94 131 GLU B C 1
ATOM 3096 O O . GLU B 1 131 ? -8.047 0.62 12.195 1 97.94 131 GLU B O 1
ATOM 3101 N N . LYS B 1 132 ? -7.551 -0.047 14.312 1 98.19 132 LYS B N 1
ATOM 3102 C CA . LYS B 1 132 ? -8.953 -0.223 14.664 1 98.19 132 LYS B CA 1
ATOM 3103 C C . LYS B 1 132 ? -9.719 1.094 14.547 1 98.19 132 LYS B C 1
ATOM 3105 O O . LYS B 1 132 ? -10.836 1.127 14.031 1 98.19 132 LYS B O 1
ATOM 3110 N N . ALA B 1 133 ? -9.133 2.141 15.016 1 98.62 133 ALA B N 1
ATOM 3111 C CA . ALA B 1 133 ? -9.758 3.459 14.938 1 98.62 133 ALA B CA 1
ATOM 3112 C C . ALA B 1 133 ? -9.961 3.885 13.492 1 98.62 133 ALA B C 1
ATOM 3114 O O . ALA B 1 133 ? -11.023 4.402 13.133 1 98.62 133 ALA B O 1
ATOM 3115 N N . PHE B 1 134 ? -8.977 3.676 12.68 1 98.75 134 PHE B N 1
ATOM 3116 C CA . PHE B 1 134 ? -9.055 3.992 11.258 1 98.75 134 PHE B CA 1
ATOM 3117 C C . PHE B 1 134 ? -10.211 3.248 10.602 1 98.75 134 PHE B C 1
ATOM 3119 O O . PHE B 1 134 ? -11 3.844 9.867 1 98.75 134 PHE B O 1
ATOM 3126 N N . CYS B 1 135 ? -10.273 1.955 10.891 1 98.5 135 CYS B N 1
ATOM 3127 C CA . CYS B 1 135 ? -11.352 1.133 10.352 1 98.5 135 CYS B CA 1
ATOM 3128 C C . CYS B 1 135 ? -12.711 1.642 10.812 1 98.5 135 CYS B C 1
ATOM 3130 O O . CYS B 1 135 ? -13.648 1.722 10.016 1 98.5 135 CYS B O 1
ATOM 3132 N N . LEU B 1 136 ? -12.82 2.004 12.055 1 98.62 136 LEU B N 1
ATOM 3133 C CA . LEU B 1 136 ? -14.078 2.5 12.594 1 98.62 136 LEU B CA 1
ATOM 3134 C C . LEU B 1 136 ? -14.477 3.816 11.93 1 98.62 136 LEU B C 1
ATOM 3136 O O . LEU B 1 136 ? -15.648 4.031 11.617 1 98.62 136 LEU B O 1
ATOM 3140 N N . ILE B 1 137 ? -13.523 4.684 11.734 1 98.75 137 ILE B N 1
ATOM 3141 C CA . ILE B 1 137 ? -13.773 5.961 11.07 1 98.75 137 ILE B CA 1
ATOM 3142 C C . ILE B 1 137 ? -14.344 5.719 9.68 1 98.75 137 ILE B C 1
ATOM 3144 O O . ILE B 1 137 ? -15.391 6.258 9.328 1 98.75 137 ILE B O 1
ATOM 3148 N N . LEU B 1 138 ? -13.672 4.879 8.938 1 98.38 138 LEU B N 1
ATOM 3149 C CA . LEU B 1 138 ? -14.117 4.617 7.57 1 98.38 138 LEU B CA 1
ATOM 3150 C C . LEU B 1 138 ? -15.469 3.91 7.562 1 98.38 138 LEU B C 1
ATOM 3152 O O . LEU B 1 138 ? -16.312 4.191 6.715 1 98.38 138 LEU B O 1
ATOM 3156 N N . GLU B 1 139 ? -15.617 2.977 8.516 1 97.62 139 GLU B N 1
ATOM 3157 C CA . GLU B 1 139 ? -16.891 2.285 8.664 1 97.62 139 GLU B CA 1
ATOM 3158 C C . GLU B 1 139 ? -18.031 3.275 8.867 1 97.62 139 GLU B C 1
ATOM 3160 O O . GLU B 1 139 ? -19.078 3.178 8.211 1 97.62 139 GLU B O 1
ATOM 3165 N N . THR B 1 140 ? -17.844 4.188 9.758 1 97.88 140 THR B N 1
ATOM 3166 C CA . THR B 1 140 ? -18.844 5.18 10.117 1 97.88 140 THR B CA 1
ATOM 3167 C C . THR B 1 140 ? -19.172 6.078 8.93 1 97.88 140 THR B C 1
ATOM 3169 O O . THR B 1 140 ? -20.344 6.312 8.625 1 97.88 140 THR B O 1
ATOM 3172 N N . ILE B 1 141 ? -18.156 6.531 8.258 1 97.69 141 ILE B N 1
ATOM 3173 C CA . ILE B 1 141 ? -18.344 7.414 7.113 1 97.69 141 ILE B CA 1
ATOM 3174 C C . ILE B 1 141 ? -19.062 6.672 6 1 97.69 141 ILE B C 1
ATOM 3176 O O . ILE B 1 141 ? -20.016 7.199 5.41 1 97.69 141 ILE B O 1
ATOM 3180 N N . ARG B 1 142 ? -18.656 5.48 5.75 1 96.88 142 ARG B N 1
ATOM 3181 C CA . ARG B 1 142 ? -19.266 4.688 4.695 1 96.88 142 ARG B CA 1
ATOM 3182 C C . ARG B 1 142 ? -20.75 4.445 4.988 1 96.88 142 ARG B C 1
ATOM 3184 O O . ARG B 1 142 ? -21.594 4.586 4.105 1 96.88 142 ARG B O 1
ATOM 3191 N N . GLN B 1 143 ? -21.094 4.066 6.203 1 96.25 143 GLN B N 1
ATOM 3192 C CA . GLN B 1 143 ? -22.469 3.785 6.594 1 96.25 143 GLN B CA 1
ATOM 3193 C C . GLN B 1 143 ? -23.328 5.047 6.531 1 96.25 143 GLN B C 1
ATOM 3195 O O . GLN B 1 143 ? -24.516 4.977 6.23 1 96.25 143 GLN B O 1
ATOM 3200 N N . SER B 1 144 ? -22.703 6.164 6.785 1 97.69 144 SER B N 1
ATOM 3201 C CA . SER B 1 144 ? -23.422 7.43 6.773 1 97.69 144 SER B CA 1
ATOM 3202 C C . SER B 1 144 ? -23.734 7.879 5.348 1 97.69 144 SER B C 1
ATOM 3204 O O . SER B 1 144 ? -24.688 8.633 5.117 1 97.69 144 SER B O 1
ATOM 3206 N N . PHE B 1 145 ? -22.938 7.391 4.402 1 97.44 145 PHE B N 1
ATOM 3207 C CA . PHE B 1 145 ? -23.109 7.793 3.01 1 97.44 145 PHE B CA 1
ATOM 3208 C C . PHE B 1 145 ? -23.016 6.59 2.082 1 97.44 145 PHE B C 1
ATOM 3210 O O . PHE B 1 145 ? -22.109 6.52 1.241 1 97.44 145 PHE B O 1
ATOM 3217 N N . PRO B 1 146 ? -23.969 5.738 2.082 1 92.56 146 PRO B N 1
ATOM 3218 C CA . PRO B 1 146 ? -23.906 4.488 1.323 1 92.56 146 PRO B CA 1
ATOM 3219 C C . PRO B 1 146 ? -23.922 4.711 -0.187 1 92.56 146 PRO B C 1
ATOM 3221 O O . PRO B 1 146 ? -23.516 3.828 -0.952 1 92.56 146 PRO B O 1
ATOM 3224 N N . GLU B 1 147 ? -24.328 5.871 -0.583 1 91.62 147 GLU B N 1
ATOM 3225 C CA . GLU B 1 147 ? -24.484 6.129 -2.012 1 91.62 147 GLU B CA 1
ATOM 3226 C C . GLU B 1 147 ? -23.203 6.66 -2.629 1 91.62 147 GLU B C 1
ATOM 3228 O O . GLU B 1 147 ? -23.094 6.789 -3.85 1 91.62 147 GLU B O 1
ATOM 3233 N N . GLY B 1 148 ? -22.266 7.035 -1.777 1 94.44 148 GLY B N 1
ATOM 3234 C CA . GLY B 1 148 ? -21.016 7.535 -2.316 1 94.44 148 GLY B CA 1
ATOM 3235 C C . GLY B 1 148 ? -20.484 8.742 -1.567 1 94.44 148 GLY B C 1
ATOM 3236 O O . GLY B 1 148 ? -20.984 9.094 -0.5 1 94.44 148 GLY B O 1
ATOM 3237 N N . ARG B 1 149 ? -19.469 9.273 -2.09 1 95.88 149 ARG B N 1
ATOM 3238 C CA . ARG B 1 149 ? -18.75 10.367 -1.442 1 95.88 149 ARG B CA 1
ATOM 3239 C C . ARG B 1 149 ? -19.609 11.617 -1.367 1 95.88 149 ARG B C 1
ATOM 3241 O O . ARG B 1 149 ? -20.031 12.148 -2.396 1 95.88 149 ARG B O 1
ATOM 3248 N N . PRO B 1 150 ? -19.812 12.148 -0.192 1 97.62 150 PRO B N 1
ATOM 3249 C CA . PRO B 1 150 ? -20.562 13.391 -0.034 1 97.62 150 PRO B CA 1
ATOM 3250 C C . PRO B 1 150 ? -19.688 14.633 -0.198 1 97.62 150 PRO B C 1
ATOM 3252 O O . PRO B 1 150 ? -18.469 14.516 -0.406 1 97.62 150 PRO B O 1
ATOM 3255 N N . SER B 1 151 ? -20.359 15.797 -0.145 1 97.12 151 SER B N 1
ATOM 3256 C CA . SER B 1 151 ? -19.609 17.031 -0.046 1 97.12 151 SER B CA 1
ATOM 3257 C C . SER B 1 151 ? -18.875 17.125 1.287 1 97.12 151 SER B C 1
ATOM 3259 O O . SER B 1 151 ? -19.219 16.438 2.244 1 97.12 151 SER B O 1
ATOM 3261 N N . LEU B 1 152 ? -17.875 17.953 1.322 1 97.75 152 LEU B N 1
ATOM 3262 C CA . LEU B 1 152 ? -17.109 18.156 2.549 1 97.75 152 LEU B CA 1
ATOM 3263 C C . LEU B 1 152 ? -18.016 18.641 3.678 1 97.75 152 LEU B C 1
ATOM 3265 O O . LEU B 1 152 ? -17.844 18.234 4.832 1 97.75 152 LEU B O 1
ATOM 3269 N N . GLU B 1 153 ? -18.984 19.484 3.359 1 97.19 153 GLU B N 1
ATOM 3270 C CA . GLU B 1 153 ? -19.891 20.047 4.348 1 97.19 153 GLU B CA 1
ATOM 3271 C C . GLU B 1 153 ? -20.703 18.953 5.035 1 97.19 153 GLU B C 1
ATOM 3273 O O . GLU B 1 153 ? -21.078 19.094 6.203 1 97.19 153 GLU B O 1
ATOM 3278 N N . LYS B 1 154 ? -20.953 17.922 4.336 1 97.81 154 LYS B N 1
ATOM 3279 C CA . LYS B 1 154 ? -21.703 16.797 4.891 1 97.81 154 LYS B CA 1
ATOM 3280 C C . LYS B 1 154 ? -20.781 15.805 5.578 1 97.81 154 LYS B C 1
ATOM 3282 O O . LYS B 1 154 ? -21.125 15.227 6.613 1 97.81 154 LYS B O 1
ATOM 3287 N N . LEU B 1 155 ? -19.625 15.617 5.043 1 98.25 155 LEU B N 1
ATOM 3288 C CA . LEU B 1 155 ? -18.656 14.656 5.543 1 98.25 155 LEU B CA 1
ATOM 3289 C C . LEU B 1 155 ? -18.094 15.094 6.887 1 98.25 155 LEU B C 1
ATOM 3291 O O . LEU B 1 155 ? -17.953 14.281 7.801 1 98.25 155 LEU B O 1
ATOM 3295 N N . TYR B 1 156 ? -17.828 16.359 7.016 1 98.31 156 TYR B N 1
ATOM 3296 C CA . TYR B 1 156 ? -17.078 16.906 8.148 1 98.31 156 TYR B CA 1
ATOM 3297 C C . TYR B 1 156 ? -17.812 16.641 9.461 1 98.31 156 TYR B C 1
ATOM 3299 O O . TYR B 1 156 ? -17.219 16.172 10.422 1 98.31 156 TYR B O 1
ATOM 3307 N N . PRO B 1 157 ? -19.109 16.906 9.547 1 98.38 157 PRO B N 1
ATOM 3308 C CA . PRO B 1 157 ? -19.797 16.672 10.82 1 98.38 157 PRO B CA 1
ATOM 3309 C C . PRO B 1 157 ? -19.75 15.203 11.242 1 98.38 157 PRO B C 1
ATOM 3311 O O . PRO B 1 157 ? -19.656 14.906 12.438 1 98.38 157 PRO B O 1
ATOM 3314 N N . VAL B 1 158 ? -19.828 14.312 10.312 1 98.62 158 VAL B N 1
ATOM 3315 C CA . VAL B 1 158 ? -19.781 12.883 10.617 1 98.62 158 VAL B CA 1
ATOM 3316 C C . VAL B 1 158 ? -18.391 12.508 11.125 1 98.62 158 VAL B C 1
ATOM 3318 O O . VAL B 1 158 ? -18.266 11.82 12.141 1 98.62 158 VAL B O 1
ATOM 3321 N N . LEU B 1 159 ? -17.344 12.984 10.461 1 98.75 159 LEU B N 1
ATOM 3322 C CA . LEU B 1 159 ? -15.969 12.734 10.875 1 98.75 159 LEU B CA 1
ATOM 3323 C C . LEU B 1 159 ? -15.703 13.32 12.258 1 98.75 159 LEU B C 1
ATOM 3325 O O . LEU B 1 159 ? -15.062 12.68 13.094 1 98.75 159 LEU B O 1
ATOM 3329 N N . ARG B 1 160 ? -16.188 14.516 12.461 1 98.5 160 ARG B N 1
ATOM 3330 C CA . ARG B 1 160 ? -16 15.172 13.75 1 98.5 160 ARG B CA 1
ATOM 3331 C C . ARG B 1 160 ? -16.641 14.367 14.875 1 98.5 160 ARG B C 1
ATOM 3333 O O . ARG B 1 160 ? -16.031 14.164 15.922 1 98.5 160 ARG B O 1
ATOM 3340 N N . GLU B 1 161 ? -17.828 13.938 14.648 1 98.69 161 GLU B N 1
ATOM 3341 C CA . GLU B 1 161 ? -18.562 13.211 15.68 1 98.69 161 GLU B CA 1
ATOM 3342 C C . GLU B 1 161 ? -17.844 11.922 16.062 1 98.69 161 GLU B C 1
ATOM 3344 O O . GLU B 1 161 ? -17.656 11.641 17.25 1 98.69 161 GLU B O 1
ATOM 3349 N N . ILE B 1 162 ? -17.469 11.141 15.094 1 98.56 162 ILE B N 1
ATOM 3350 C CA . ILE B 1 162 ? -16.812 9.883 15.406 1 98.56 162 ILE B CA 1
ATOM 3351 C C . ILE B 1 162 ? -15.445 10.156 16.031 1 98.56 162 ILE B C 1
ATOM 3353 O O . ILE B 1 162 ? -15 9.414 16.906 1 98.56 162 ILE B O 1
ATOM 3357 N N . THR B 1 163 ? -14.742 11.219 15.594 1 98.75 163 THR B N 1
ATOM 3358 C CA . THR B 1 163 ? -13.469 11.617 16.172 1 98.75 163 THR B CA 1
ATOM 3359 C C . THR B 1 163 ? -13.625 11.953 17.656 1 98.75 163 THR B C 1
ATOM 3361 O O . THR B 1 163 ? -12.844 11.492 18.484 1 98.75 163 THR B O 1
ATOM 3364 N N . ASP B 1 164 ? -14.641 12.688 17.922 1 98.44 164 ASP B N 1
ATOM 3365 C CA . ASP B 1 164 ? -14.906 13.078 19.312 1 98.44 164 ASP B CA 1
ATOM 3366 C C . ASP B 1 164 ? -15.156 11.859 20.188 1 98.44 164 ASP B C 1
ATOM 3368 O O . ASP B 1 164 ? -14.641 11.773 21.297 1 98.44 164 ASP B O 1
ATOM 3372 N N . LYS B 1 165 ? -15.922 10.953 19.703 1 98.06 165 LYS B N 1
ATOM 3373 C CA . LYS B 1 165 ? -16.234 9.742 20.453 1 98.06 165 LYS B CA 1
ATOM 3374 C C . LYS B 1 165 ? -14.977 8.93 20.75 1 98.06 165 LYS B C 1
ATOM 3376 O O . LYS B 1 165 ? -14.773 8.477 21.875 1 98.06 165 LYS B O 1
ATOM 3381 N N . ILE B 1 166 ? -14.133 8.773 19.781 1 98.31 166 ILE B N 1
ATOM 3382 C CA . ILE B 1 166 ? -12.906 7.992 19.953 1 98.31 166 ILE B CA 1
ATOM 3383 C C . ILE B 1 166 ? -11.961 8.727 20.906 1 98.31 166 ILE B C 1
ATOM 3385 O O . ILE B 1 166 ? -11.312 8.102 21.75 1 98.31 166 ILE B O 1
ATOM 3389 N N . SER B 1 167 ? -11.938 10.039 20.766 1 98.06 167 SER B N 1
ATOM 3390 C CA . SER B 1 167 ? -11.016 10.859 21.547 1 98.06 167 SER B CA 1
ATOM 3391 C C . SER B 1 167 ? -11.352 10.82 23.031 1 98.06 167 SER B C 1
ATOM 3393 O O . SER B 1 167 ? -10.516 11.156 23.875 1 98.06 167 SER B O 1
ATOM 3395 N N . GLU B 1 168 ? -12.539 10.43 23.344 1 97.75 168 GLU B N 1
ATOM 3396 C CA . GLU B 1 168 ? -12.938 10.289 24.75 1 97.75 168 GLU B CA 1
ATOM 3397 C C . GLU B 1 168 ? -12.234 9.102 25.406 1 97.75 168 GLU B C 1
ATOM 3399 O O . GLU B 1 168 ? -12.164 9.016 26.625 1 97.75 168 GLU B O 1
ATOM 3404 N N . LEU B 1 169 ? -11.742 8.266 24.625 1 97.38 169 LEU B N 1
ATOM 3405 C CA . LEU B 1 169 ? -11.242 7 25.141 1 97.38 169 LEU B CA 1
ATOM 3406 C C . LEU B 1 169 ? -9.742 7.078 25.422 1 97.38 169 LEU B C 1
ATOM 3408 O O . LEU B 1 169 ? -9.188 6.219 26.094 1 97.38 169 LEU B O 1
ATOM 3412 N N . GLY B 1 170 ? -9.055 8.062 24.844 1 97.25 170 GLY B N 1
ATOM 3413 C CA . GLY B 1 170 ? -7.617 8.219 25.016 1 97.25 170 GLY B CA 1
ATOM 3414 C C . GLY B 1 170 ? -7.023 9.297 24.125 1 97.25 170 GLY B C 1
ATOM 3415 O O . GLY B 1 170 ? -7.75 10.094 23.547 1 97.25 170 GLY B O 1
ATOM 3416 N N . ILE B 1 171 ? -5.703 9.352 24.109 1 97.38 171 ILE B N 1
ATOM 3417 C CA . ILE B 1 171 ? -4.984 10.336 23.312 1 97.38 171 ILE B CA 1
ATOM 3418 C C . ILE B 1 171 ? -5.129 10 21.828 1 97.38 171 ILE B C 1
ATOM 3420 O O . ILE B 1 171 ? -4.746 8.914 21.391 1 97.38 171 ILE B O 1
ATOM 3424 N N . PHE B 1 172 ? -5.664 10.945 21.062 1 98.12 172 PHE B N 1
ATOM 3425 C CA . PHE B 1 172 ? -6.051 10.648 19.688 1 98.12 172 PHE B CA 1
ATOM 3426 C C . PHE B 1 172 ? -5.621 11.773 18.75 1 98.12 172 PHE B C 1
ATOM 3428 O O . PHE B 1 172 ? -6.457 12.398 18.094 1 98.12 172 PHE B O 1
ATOM 3435 N N . ASN B 1 173 ? -4.285 12.047 18.594 1 98.69 173 ASN B N 1
ATOM 3436 C CA . ASN B 1 173 ? -3.752 12.859 17.516 1 98.69 173 ASN B CA 1
ATOM 3437 C C . ASN B 1 173 ? -3.707 12.078 16.203 1 98.69 173 ASN B C 1
ATOM 3439 O O . ASN B 1 173 ? -3.156 10.977 16.141 1 98.69 173 ASN B O 1
ATOM 3443 N N . TYR B 1 174 ? -4.352 12.672 15.141 1 98.88 174 TYR B N 1
ATOM 3444 C CA . TYR B 1 174 ? -4.234 11.875 13.922 1 98.88 174 TYR B CA 1
ATOM 3445 C C . TYR B 1 174 ? -4.211 12.766 12.688 1 98.88 174 TYR B C 1
ATOM 3447 O O . TYR B 1 174 ? -4.582 13.938 12.75 1 98.88 174 TYR B O 1
ATOM 3455 N N . LEU B 1 175 ? -3.664 12.25 11.656 1 98.94 175 LEU B N 1
ATOM 3456 C CA . LEU B 1 175 ? -3.725 12.773 10.297 1 98.94 175 LEU B CA 1
ATOM 3457 C C . LEU B 1 175 ? -4.512 11.836 9.383 1 98.94 175 LEU B C 1
ATOM 3459 O O . LEU B 1 175 ? -4.395 10.617 9.492 1 98.94 175 LEU B O 1
ATOM 3463 N N . LEU B 1 176 ? -5.32 12.352 8.523 1 98.94 176 LEU B N 1
ATOM 3464 C CA . LEU B 1 176 ? -6.172 11.602 7.602 1 98.94 176 LEU B CA 1
ATOM 3465 C C . LEU B 1 176 ? -6.301 12.328 6.266 1 98.94 176 LEU B C 1
ATOM 3467 O O . LEU B 1 176 ? -6.523 13.539 6.234 1 98.94 176 LEU B O 1
ATOM 3471 N N . SER B 1 177 ? -6.098 11.602 5.195 1 98.81 177 SER B N 1
ATOM 3472 C CA . SER B 1 177 ? -6.285 12.242 3.895 1 98.81 177 SER B CA 1
ATOM 3473 C C . SER B 1 177 ? -6.82 11.25 2.865 1 98.81 177 SER B C 1
ATOM 3475 O O . SER B 1 177 ? -6.469 10.07 2.893 1 98.81 177 SER B O 1
ATOM 3477 N N . ASP B 1 178 ? -7.656 11.75 1.965 1 98.06 178 ASP B N 1
ATOM 3478 C CA . ASP B 1 178 ? -8.117 10.953 0.827 1 98.06 178 ASP B CA 1
ATOM 3479 C C . ASP B 1 178 ? -7.504 11.469 -0.477 1 98.06 178 ASP B C 1
ATOM 3481 O O . ASP B 1 178 ? -8.008 11.172 -1.562 1 98.06 178 ASP B O 1
ATOM 3485 N N . GLY B 1 179 ? -6.469 12.297 -0.327 1 97.12 179 GLY B N 1
ATOM 3486 C CA . GLY B 1 179 ? -5.812 12.844 -1.502 1 97.12 179 GLY B CA 1
ATOM 3487 C C . GLY B 1 179 ? -6.426 14.148 -1.975 1 97.12 179 GLY B C 1
ATOM 3488 O O . GLY B 1 179 ? -5.883 14.812 -2.863 1 97.12 179 GLY B O 1
ATOM 3489 N N . GLU B 1 180 ? -7.551 14.531 -1.453 1 96.44 180 GLU B N 1
ATOM 3490 C CA . GLU B 1 180 ? -8.195 15.805 -1.764 1 96.44 180 GLU B CA 1
ATOM 3491 C C . GLU B 1 180 ? -8.234 16.719 -0.539 1 96.44 180 GLU B C 1
ATOM 3493 O O . GLU B 1 180 ? -7.902 17.891 -0.625 1 96.44 180 GLU B O 1
ATOM 3498 N N . TYR B 1 181 ? -8.656 16.172 0.543 1 97.44 181 TYR B N 1
ATOM 3499 C CA . TYR B 1 181 ? -8.664 16.891 1.812 1 97.44 181 TYR B CA 1
ATOM 3500 C C . TYR B 1 181 ? -7.648 16.297 2.781 1 97.44 181 TYR B C 1
ATOM 3502 O O . TYR B 1 181 ? -7.301 15.125 2.686 1 97.44 181 TYR B O 1
ATOM 3510 N N . PHE B 1 182 ? -7.16 17.172 3.627 1 98.81 182 PHE B N 1
ATOM 3511 C CA . PHE B 1 182 ? -6.223 16.781 4.672 1 98.81 182 PHE B CA 1
ATOM 3512 C C . PHE B 1 182 ? -6.77 17.125 6.051 1 98.81 182 PHE B C 1
ATOM 3514 O O . PHE B 1 182 ? -6.906 18.312 6.387 1 98.81 182 PHE B O 1
ATOM 3521 N N . PHE B 1 183 ? -7.086 16.094 6.84 1 98.94 183 PHE B N 1
ATOM 3522 C CA . PHE B 1 183 ? -7.664 16.297 8.164 1 98.94 183 PHE B CA 1
ATOM 3523 C C . PHE B 1 183 ? -6.613 16.078 9.25 1 98.94 183 PHE B C 1
ATOM 3525 O O . PHE B 1 183 ? -5.789 15.172 9.156 1 98.94 183 PHE B O 1
ATOM 3532 N N . SER B 1 184 ? -6.652 16.891 10.266 1 98.81 184 SER B N 1
ATOM 3533 C CA . SER B 1 184 ? -5.781 16.766 11.438 1 98.81 184 SER B CA 1
ATOM 3534 C C . SER B 1 184 ? -6.559 16.969 12.727 1 98.81 184 SER B C 1
ATOM 3536 O O . SER B 1 184 ? -7.219 18 12.906 1 98.81 184 SER B O 1
ATOM 3538 N N . HIS B 1 185 ? -6.457 16.047 13.594 1 98.88 185 HIS B N 1
ATOM 3539 C CA . HIS B 1 185 ? -7.082 16.188 14.906 1 98.88 185 HIS B CA 1
ATOM 3540 C C . HIS B 1 185 ? -6.035 16.203 16.016 1 98.88 185 HIS B C 1
ATOM 3542 O O . HIS B 1 185 ? -5.137 15.352 16.047 1 98.88 185 HIS B O 1
ATOM 3548 N N . CYS B 1 186 ? -6.246 17.125 16.906 1 98.69 186 CYS B N 1
ATOM 3549 C CA . CYS B 1 186 ? -5.324 17.25 18.031 1 98.69 186 CYS B CA 1
ATOM 3550 C C . CYS B 1 186 ? -6.008 16.891 19.344 1 98.69 186 CYS B C 1
ATOM 3552 O O . CYS B 1 186 ? -7.027 17.484 19.703 1 98.69 186 CYS B O 1
ATOM 3554 N N . SER B 1 187 ? -5.445 15.953 19.984 1 97.5 187 SER B N 1
ATOM 3555 C CA . SER B 1 187 ? -5.852 15.617 21.344 1 97.5 187 SER B CA 1
ATOM 3556 C C . SER B 1 187 ? -4.914 16.234 22.375 1 97.5 187 SER B C 1
ATOM 3558 O O . SER B 1 187 ? -5.352 16.656 23.453 1 97.5 187 SER B O 1
ATOM 3560 N N . THR B 1 188 ? -3.635 16.25 22.062 1 97.06 188 THR B N 1
ATOM 3561 C CA . THR B 1 188 ? -2.65 16.734 23.031 1 97.06 188 THR B CA 1
ATOM 3562 C C . THR B 1 188 ? -1.685 17.719 22.359 1 97.06 188 THR B C 1
ATOM 3564 O O . THR B 1 188 ? -1.708 18.922 22.641 1 97.06 188 THR B O 1
ATOM 3567 N N . LYS B 1 189 ? -0.945 17.109 21.375 1 96.44 189 LYS B N 1
ATOM 3568 C CA . LYS B 1 189 ? 0.109 17.922 20.781 1 96.44 189 LYS B CA 1
ATOM 3569 C C . LYS B 1 189 ? 0.127 17.781 19.25 1 96.44 189 LYS B C 1
ATOM 3571 O O . LYS B 1 189 ? 0.402 16.703 18.734 1 96.44 189 LYS B O 1
ATOM 3576 N N . LEU B 1 190 ? -0.074 18.812 18.594 1 98.12 190 LEU B N 1
ATOM 3577 C CA . LEU B 1 190 ? 0.057 19.016 17.156 1 98.12 190 LEU B CA 1
ATOM 3578 C C . LEU B 1 190 ? 0.199 20.484 16.828 1 98.12 190 LEU B C 1
ATOM 3580 O O . LEU B 1 190 ? -0.351 21.344 17.516 1 98.12 190 LEU B O 1
ATOM 3584 N N . CYS B 1 191 ? 0.914 20.75 15.852 1 98.69 191 CYS B N 1
ATOM 3585 C CA . CYS B 1 191 ? 1.059 22.125 15.375 1 98.69 191 CYS B CA 1
ATOM 3586 C C . CYS B 1 191 ? 1.199 22.172 13.859 1 98.69 191 CYS B C 1
ATOM 3588 O O . CYS B 1 191 ? 1.368 21.125 13.219 1 98.69 191 CYS B O 1
ATOM 3590 N N . TYR B 1 192 ? 0.997 23.312 13.281 1 98.75 192 TYR B N 1
ATOM 3591 C CA . TYR B 1 192 ? 1.171 23.453 11.836 1 98.75 192 TYR B CA 1
ATOM 3592 C C . TYR B 1 192 ? 1.771 24.797 11.484 1 98.75 192 TYR B C 1
ATOM 3594 O O . TYR B 1 192 ? 1.796 25.719 12.312 1 98.75 192 TYR B O 1
ATOM 3602 N N . ILE B 1 193 ? 2.301 24.906 10.344 1 98.12 193 ILE B N 1
ATOM 3603 C CA . ILE B 1 193 ? 2.758 26.172 9.766 1 98.12 193 ILE B CA 1
ATOM 3604 C C . ILE B 1 193 ? 2.299 26.266 8.312 1 98.12 193 ILE B C 1
ATOM 3606 O O . ILE B 1 193 ? 2.176 25.25 7.621 1 98.12 193 ILE B O 1
ATOM 3610 N N . ILE B 1 194 ? 1.959 27.469 7.926 1 97.69 194 ILE B N 1
ATOM 3611 C CA . ILE B 1 194 ? 1.654 27.766 6.531 1 97.69 194 ILE B CA 1
ATOM 3612 C C . ILE B 1 194 ? 2.811 28.547 5.902 1 97.69 194 ILE B C 1
ATOM 3614 O O . ILE B 1 194 ? 3.166 29.625 6.371 1 97.69 194 ILE B O 1
ATOM 3618 N N . ARG B 1 195 ? 3.371 27.984 4.922 1 96.31 195 ARG B N 1
ATOM 3619 C CA . ARG B 1 195 ? 4.418 28.688 4.18 1 96.31 195 ARG B CA 1
ATOM 3620 C C . ARG B 1 195 ? 3.885 29.203 2.85 1 96.31 195 ARG B C 1
ATOM 3622 O O . ARG B 1 195 ? 3.412 28.438 2.016 1 96.31 195 ARG B O 1
ATOM 3629 N N . GLN B 1 196 ? 3.971 30.422 2.693 1 95.19 196 GLN B N 1
ATOM 3630 C CA . GLN B 1 196 ? 3.574 31.109 1.465 1 95.19 196 GLN B CA 1
ATOM 3631 C C . GLN B 1 196 ? 4.395 32.375 1.251 1 95.19 196 GLN B C 1
ATOM 3633 O O . GLN B 1 196 ? 5.125 32.812 2.145 1 95.19 196 GLN B O 1
ATOM 3638 N N . ALA B 1 197 ? 4.312 32.906 0.045 1 93 197 ALA B N 1
ATOM 3639 C CA . ALA B 1 197 ? 5.094 34.094 -0.267 1 93 197 ALA B CA 1
ATOM 3640 C C . ALA B 1 197 ? 4.754 35.25 0.687 1 93 197 ALA B C 1
ATOM 3642 O O . ALA B 1 197 ? 3.59 35.438 1.045 1 93 197 ALA B O 1
ATOM 3643 N N . PRO B 1 198 ? 5.723 36.094 1.014 1 93.44 198 PRO B N 1
ATOM 3644 C CA . PRO B 1 198 ? 7.152 35.938 0.736 1 93.44 198 PRO B CA 1
ATOM 3645 C C . PRO B 1 198 ? 7.797 34.812 1.562 1 93.44 198 PRO B C 1
ATOM 3647 O O . PRO B 1 198 ? 7.605 34.75 2.779 1 93.44 198 PRO B O 1
ATOM 3650 N N . PHE B 1 199 ? 8.5 34.031 1.032 1 91.44 199 PHE B N 1
ATOM 3651 C CA . PHE B 1 199 ? 9.156 32.906 1.659 1 91.44 199 PHE B CA 1
ATOM 3652 C C . PHE B 1 199 ? 10.469 33.312 2.312 1 91.44 199 PHE B C 1
ATOM 3654 O O . PHE B 1 199 ? 11.109 34.281 1.872 1 91.44 199 PHE B O 1
ATOM 3661 N N . ALA B 1 200 ? 10.773 32.656 3.326 1 89.62 200 ALA B N 1
ATOM 3662 C CA . ALA B 1 200 ? 12.023 32.906 4.035 1 89.62 200 ALA B CA 1
ATOM 3663 C C . ALA B 1 200 ? 12.82 31.641 4.23 1 89.62 200 ALA B C 1
ATOM 3665 O O . ALA B 1 200 ? 12.367 30.547 3.852 1 89.62 200 ALA B O 1
ATOM 3666 N N . ALA B 1 201 ? 14.008 31.797 4.773 1 93.5 201 ALA B N 1
ATOM 3667 C CA . ALA B 1 201 ? 14.828 30.641 5.102 1 93.5 201 ALA B CA 1
ATOM 3668 C C . ALA B 1 201 ? 14.328 29.953 6.371 1 93.5 201 ALA B C 1
ATOM 3670 O O . ALA B 1 201 ? 13.867 30.625 7.301 1 93.5 201 ALA B O 1
ATOM 3671 N N . ALA B 1 202 ? 14.383 28.688 6.34 1 94.31 202 ALA B N 1
ATOM 3672 C CA . ALA B 1 202 ? 14.008 27.891 7.504 1 94.31 202 ALA B CA 1
ATOM 3673 C C . ALA B 1 202 ? 15.164 27 7.957 1 94.31 202 ALA B C 1
ATOM 3675 O O . ALA B 1 202 ? 15.875 26.422 7.129 1 94.31 202 ALA B O 1
ATOM 3676 N N . HIS B 1 203 ? 15.344 26.844 9.227 1 96.44 203 HIS B N 1
ATOM 3677 C CA . HIS B 1 203 ? 16.422 26.062 9.812 1 96.44 203 HIS B CA 1
ATOM 3678 C C . HIS B 1 203 ? 15.859 24.922 10.672 1 96.44 203 HIS B C 1
ATOM 3680 O O . HIS B 1 203 ? 15.07 25.172 11.586 1 96.44 203 HIS B O 1
ATOM 3686 N N . LEU B 1 204 ? 16.266 23.734 10.461 1 94.12 204 LEU B N 1
ATOM 3687 C CA . LEU B 1 204 ? 15.773 22.562 11.188 1 94.12 204 LEU B CA 1
ATOM 3688 C C . LEU B 1 204 ? 16.344 22.531 12.602 1 94.12 204 LEU B C 1
ATOM 3690 O O . LEU B 1 204 ? 17.531 22.812 12.805 1 94.12 204 LEU B O 1
ATOM 3694 N N . ILE B 1 205 ? 15.531 22.125 13.5 1 92.31 205 ILE B N 1
ATOM 3695 C CA . ILE B 1 205 ? 15.93 22.031 14.898 1 92.31 205 ILE B CA 1
ATOM 3696 C C . ILE B 1 205 ? 16.953 20.891 15.062 1 92.31 205 ILE B C 1
ATOM 3698 O O . ILE B 1 205 ? 18 21.078 15.695 1 92.31 205 ILE B O 1
ATOM 3702 N N . ASP B 1 206 ? 16.672 19.734 14.406 1 88.88 206 ASP B N 1
ATOM 3703 C CA . ASP B 1 206 ? 17.391 18.516 14.727 1 88.88 206 ASP B CA 1
ATOM 3704 C C . ASP B 1 206 ? 18.547 18.281 13.758 1 88.88 206 ASP B C 1
ATOM 3706 O O . ASP B 1 206 ? 19.297 17.312 13.891 1 88.88 206 ASP B O 1
ATOM 3710 N N . GLN B 1 207 ? 18.625 19.062 12.781 1 87.81 207 GLN B N 1
ATOM 3711 C CA . GLN B 1 207 ? 19.719 19 11.805 1 87.81 207 GLN B CA 1
ATOM 3712 C C . GLN B 1 207 ? 20.203 20.406 11.445 1 87.81 207 GLN B C 1
ATOM 3714 O O . GLN B 1 207 ? 19.422 21.344 11.398 1 87.81 207 GLN B O 1
ATOM 3719 N N . ASP B 1 208 ? 21.562 20.469 11.203 1 90.12 208 ASP B N 1
ATOM 3720 C CA . ASP B 1 208 ? 22.078 21.75 10.758 1 90.12 208 ASP B CA 1
ATOM 3721 C C . ASP B 1 208 ? 21.875 21.938 9.25 1 90.12 208 ASP B C 1
ATOM 3723 O O . ASP B 1 208 ? 22.844 21.922 8.492 1 90.12 208 ASP B O 1
ATOM 3727 N N . LEU B 1 209 ? 20.672 21.984 8.93 1 90.62 209 LEU B N 1
ATOM 3728 C CA . LEU B 1 209 ? 20.266 22.188 7.543 1 90.62 209 LEU B CA 1
ATOM 3729 C C . LEU B 1 209 ? 19.328 23.391 7.418 1 90.62 209 LEU B C 1
ATOM 3731 O O . LEU B 1 209 ? 18.359 23.5 8.164 1 90.62 209 LEU B O 1
ATOM 3735 N N . THR B 1 210 ? 19.703 24.297 6.578 1 93.94 210 THR B N 1
ATOM 3736 C CA . THR B 1 210 ? 18.891 25.469 6.277 1 93.94 210 THR B CA 1
ATOM 3737 C C . THR B 1 210 ? 18.5 25.5 4.805 1 93.94 210 THR B C 1
ATOM 3739 O O . THR B 1 210 ? 19.312 25.203 3.932 1 93.94 210 THR B O 1
ATOM 3742 N N . VAL B 1 211 ? 17.219 25.75 4.605 1 91.81 211 VAL B N 1
ATOM 3743 C CA . VAL B 1 211 ? 16.734 25.859 3.232 1 91.81 211 VAL B CA 1
ATOM 3744 C C . VAL B 1 211 ? 16.062 27.203 3.02 1 91.81 211 VAL B C 1
ATOM 3746 O O . VAL B 1 211 ? 15.234 27.625 3.838 1 91.81 211 VAL B O 1
ATOM 3749 N N . ASP B 1 212 ? 16.484 27.906 1.921 1 93.38 212 ASP B N 1
ATOM 3750 C CA . ASP B 1 212 ? 15.781 29.109 1.503 1 93.38 212 ASP B CA 1
ATOM 3751 C C . ASP B 1 212 ? 14.672 28.797 0.505 1 93.38 212 ASP B C 1
ATOM 3753 O O . ASP B 1 212 ? 14.938 28.609 -0.687 1 93.38 212 ASP B O 1
ATOM 3757 N N . PHE B 1 213 ? 13.422 28.844 0.998 1 90.88 213 PHE B N 1
ATOM 3758 C CA . PHE B 1 213 ? 12.289 28.406 0.19 1 90.88 213 PHE B CA 1
ATOM 3759 C C . PHE B 1 213 ? 12.031 29.375 -0.954 1 90.88 213 PHE B C 1
ATOM 3761 O O . PHE B 1 213 ? 11.391 29.016 -1.943 1 90.88 213 PHE B O 1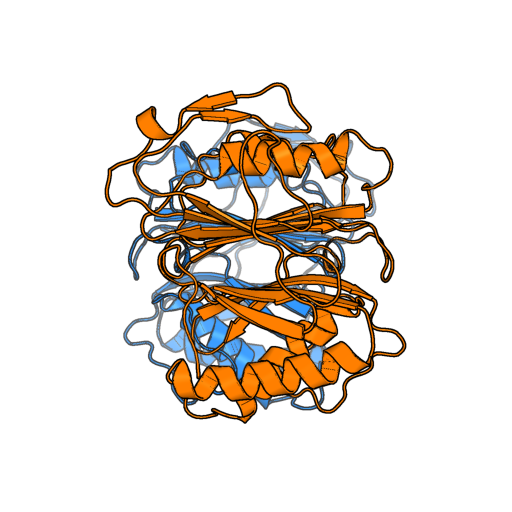
ATOM 3768 N N . SER B 1 214 ? 12.484 30.594 -0.811 1 89.88 214 SER B N 1
ATOM 3769 C CA . SER B 1 214 ? 12.273 31.562 -1.869 1 89.88 214 SER B CA 1
ATOM 3770 C C . SER B 1 214 ? 12.945 31.141 -3.166 1 89.88 214 SER B C 1
ATOM 3772 O O . SER B 1 214 ? 12.547 31.562 -4.254 1 89.88 214 SER B O 1
ATOM 3774 N N . GLU B 1 215 ? 13.891 30.266 -3.08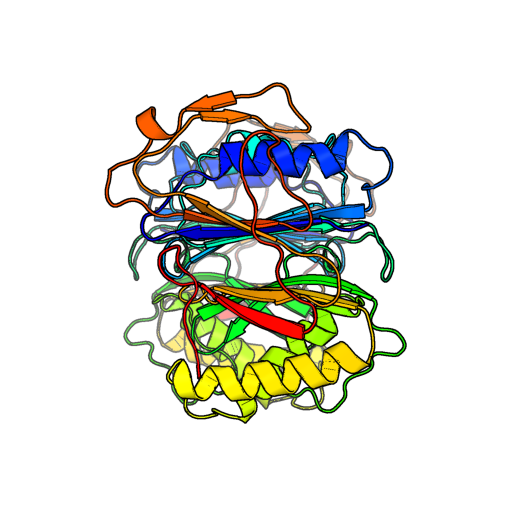6 1 88.5 215 GLU B N 1
ATOM 3775 C CA . GLU B 1 215 ? 14.648 29.797 -4.246 1 88.5 215 GLU B CA 1
ATOM 3776 C C . GLU B 1 215 ? 13.977 28.609 -4.914 1 88.5 215 GLU B C 1
ATOM 3778 O O . GLU B 1 215 ? 14.312 28.25 -6.043 1 88.5 215 GLU B O 1
ATOM 3783 N N . LEU B 1 216 ? 13 28.109 -4.172 1 86.56 216 LEU B N 1
ATOM 3784 C CA . LEU B 1 216 ? 12.484 26.812 -4.629 1 86.56 216 LEU B CA 1
ATOM 3785 C C . LEU B 1 216 ? 10.992 26.906 -4.926 1 86.56 216 LEU B C 1
ATOM 3787 O O . LEU B 1 216 ? 10.359 25.906 -5.277 1 86.56 216 LEU B O 1
ATOM 3791 N N . THR B 1 217 ? 10.422 28.047 -4.742 1 89.31 217 THR B N 1
ATOM 3792 C CA . THR B 1 217 ? 8.969 28.141 -4.805 1 89.31 217 THR B CA 1
ATOM 3793 C C . THR B 1 217 ? 8.531 29.25 -5.758 1 89.31 217 THR B C 1
ATOM 3795 O O . THR B 1 217 ? 9.336 30.109 -6.121 1 89.31 217 THR B O 1
ATOM 3798 N N . LYS B 1 218 ? 7.336 29.25 -6.23 1 92.06 218 LYS B N 1
ATOM 3799 C CA . LYS B 1 218 ? 6.637 30.312 -6.938 1 92.06 218 LYS B CA 1
ATOM 3800 C C . LYS B 1 218 ? 5.762 31.125 -5.984 1 92.06 218 LYS B C 1
ATOM 3802 O O . LYS B 1 218 ? 5.352 30.625 -4.934 1 92.06 218 LYS B O 1
ATOM 3807 N N . PRO B 1 219 ? 5.484 32.281 -6.309 1 92.94 219 PRO B N 1
ATOM 3808 C CA . PRO B 1 219 ? 4.695 33.125 -5.418 1 92.94 219 PRO B CA 1
ATOM 3809 C C . PRO B 1 219 ? 3.326 32.562 -5.098 1 92.94 219 PRO B C 1
ATOM 3811 O O . PRO B 1 219 ? 2.756 32.844 -4.043 1 92.94 219 PRO B O 1
ATOM 3814 N N . SER B 1 220 ? 2.785 31.781 -5.828 1 94.69 220 SER B N 1
ATOM 3815 C CA . SER B 1 220 ? 1.444 31.25 -5.637 1 94.69 220 SER B CA 1
ATOM 3816 C C . SER B 1 220 ? 1.478 29.969 -4.797 1 94.69 220 SER B C 1
ATOM 3818 O O . SER B 1 220 ? 0.432 29.453 -4.391 1 94.69 220 SER B O 1
ATOM 3820 N N . ASP B 1 221 ? 2.693 29.469 -4.613 1 95.75 221 ASP B N 1
ATOM 3821 C CA . ASP B 1 221 ? 2.816 28.219 -3.865 1 95.75 221 ASP B CA 1
ATOM 3822 C C . ASP B 1 221 ? 2.398 28.406 -2.41 1 95.75 221 ASP B C 1
ATOM 3824 O O . ASP B 1 221 ? 2.635 29.469 -1.823 1 95.75 221 ASP B O 1
ATOM 3828 N N . ARG B 1 222 ? 1.717 27.422 -1.901 1 96.94 222 ARG B N 1
ATOM 3829 C CA . ARG B 1 222 ? 1.311 27.391 -0.5 1 96.94 222 ARG B CA 1
ATOM 3830 C C . ARG B 1 222 ? 1.423 25.984 0.072 1 96.94 222 ARG B C 1
ATOM 3832 O O . ARG B 1 222 ? 0.944 25.031 -0.533 1 96.94 222 ARG B O 1
ATOM 3839 N N . VAL B 1 223 ? 2.062 25.938 1.234 1 96.94 223 VAL B N 1
ATOM 3840 C CA . VAL B 1 223 ? 2.297 24.625 1.846 1 96.94 223 VAL B CA 1
ATOM 3841 C C . VAL B 1 223 ? 1.912 24.672 3.322 1 96.94 223 VAL B C 1
ATOM 3843 O O . VAL B 1 223 ? 2.408 25.516 4.074 1 96.94 223 VAL B O 1
ATOM 3846 N N . ALA B 1 224 ? 1.022 23.828 3.703 1 98.25 224 ALA B N 1
ATOM 3847 C CA . ALA B 1 224 ? 0.781 23.562 5.121 1 98.25 224 ALA B CA 1
ATOM 3848 C C . ALA B 1 224 ? 1.584 22.359 5.598 1 98.25 224 ALA B C 1
ATOM 3850 O O . ALA B 1 224 ? 1.504 21.281 5.012 1 98.25 224 ALA B O 1
ATOM 3851 N N . VAL B 1 225 ? 2.383 22.562 6.617 1 98.12 225 VAL B N 1
ATOM 3852 C CA . VAL B 1 225 ? 3.1 21.469 7.262 1 98.12 225 VAL B CA 1
ATOM 3853 C C . VAL B 1 225 ? 2.547 21.234 8.672 1 98.12 225 VAL B C 1
ATOM 3855 O O . VAL B 1 225 ? 2.436 22.188 9.453 1 98.12 225 VAL B O 1
ATOM 3858 N N . ILE B 1 226 ? 2.123 20.031 8.969 1 98.69 226 ILE B N 1
ATOM 3859 C CA . ILE B 1 226 ? 1.609 19.656 10.281 1 98.69 226 ILE B CA 1
ATOM 3860 C C . ILE B 1 226 ? 2.594 18.703 10.961 1 98.69 226 ILE B C 1
ATOM 3862 O O . ILE B 1 226 ? 3.09 17.766 10.336 1 98.69 226 ILE B O 1
ATOM 3866 N N . ALA B 1 227 ? 2.9 18.938 12.18 1 98.19 227 ALA B N 1
ATOM 3867 C CA . ALA B 1 227 ? 3.84 18.078 12.898 1 98.19 227 ALA B CA 1
ATOM 3868 C C . ALA B 1 227 ? 3.482 18 14.383 1 98.19 227 ALA B C 1
ATOM 3870 O O . ALA B 1 227 ? 2.805 18.875 14.914 1 98.19 227 ALA B O 1
ATOM 3871 N N . THR B 1 228 ? 3.889 16.922 15 1 97.25 228 THR B N 1
ATOM 3872 C CA . THR B 1 228 ? 3.688 16.781 16.438 1 97.25 228 THR B CA 1
ATOM 3873 C C . THR B 1 228 ? 4.367 17.922 17.203 1 97.25 228 THR B C 1
ATOM 3875 O O . THR B 1 228 ? 3.77 18.516 18.094 1 97.25 228 THR B O 1
ATOM 3878 N N . THR B 1 229 ? 5.598 18.141 16.875 1 95.75 229 THR B N 1
ATOM 3879 C CA . THR B 1 229 ? 6.371 19.25 17.406 1 95.75 229 THR B CA 1
ATOM 3880 C C . THR B 1 229 ? 7.023 20.047 16.281 1 95.75 229 THR B C 1
ATOM 3882 O O . THR B 1 229 ? 7.301 19.5 15.211 1 95.75 229 THR B O 1
ATOM 3885 N N . PRO B 1 230 ? 7.258 21.297 16.5 1 96.81 230 PRO B N 1
ATOM 3886 C CA . PRO B 1 230 ? 7.871 22.109 15.445 1 96.81 230 PRO B CA 1
ATOM 3887 C C . PRO B 1 230 ? 9.156 21.484 14.906 1 96.81 230 PRO B C 1
ATOM 3889 O O . PRO B 1 230 ? 9.953 20.938 15.672 1 96.81 230 PRO B O 1
ATOM 3892 N N . LEU B 1 231 ? 9.391 21.656 13.609 1 95.5 231 LEU B N 1
ATOM 3893 C CA . LEU B 1 231 ? 10.57 21.094 12.969 1 95.5 231 LEU B CA 1
ATOM 3894 C C . LEU B 1 231 ? 11.695 22.125 12.883 1 95.5 231 LEU B C 1
ATOM 3896 O O . LEU B 1 231 ? 12.859 21.766 12.703 1 95.5 231 LEU B O 1
ATOM 3900 N N . THR B 1 232 ? 11.312 23.328 12.898 1 96.75 232 THR B N 1
ATOM 3901 C CA . THR B 1 232 ? 12.273 24.406 12.703 1 96.75 232 THR B CA 1
ATOM 3902 C C . THR B 1 232 ? 12.312 25.328 13.922 1 96.75 232 THR B C 1
ATOM 3904 O O . THR B 1 232 ? 11.352 25.406 14.688 1 96.75 232 THR B O 1
ATOM 3907 N N . ASP B 1 233 ? 13.438 26.062 14.078 1 96.5 233 ASP B N 1
ATOM 3908 C CA . ASP B 1 233 ? 13.617 26.891 15.273 1 96.5 233 ASP B CA 1
ATOM 3909 C C . ASP B 1 233 ? 13.531 28.375 14.938 1 96.5 233 ASP B C 1
ATOM 3911 O O . ASP B 1 233 ? 13.609 29.219 15.828 1 96.5 233 ASP B O 1
ATOM 3915 N N . ASN B 1 234 ? 13.367 28.719 13.719 1 96.75 234 ASN B N 1
ATOM 3916 C CA . ASN B 1 234 ? 13.344 30.109 13.328 1 96.75 234 ASN B CA 1
ATOM 3917 C C . ASN B 1 234 ? 12.039 30.469 12.617 1 96.75 234 ASN B C 1
ATOM 3919 O O . ASN B 1 234 ? 12.008 31.391 11.797 1 96.75 234 ASN B O 1
ATOM 3923 N N . GLU B 1 235 ? 11.031 29.656 12.734 1 96.56 235 GLU B N 1
ATOM 3924 C CA . GLU B 1 235 ? 9.688 29.922 12.219 1 96.56 235 GLU B CA 1
ATOM 3925 C C . GLU B 1 235 ? 8.648 29.844 13.328 1 96.56 235 GLU B C 1
ATOM 3927 O O . GLU B 1 235 ? 8.898 29.266 14.391 1 96.56 235 GLU B O 1
ATOM 3932 N N . VAL B 1 236 ? 7.535 30.469 13.125 1 95.75 236 VAL B N 1
ATOM 3933 C CA . VAL B 1 236 ? 6.457 30.469 14.102 1 95.75 236 VAL B CA 1
ATOM 3934 C C . VAL B 1 236 ? 5.426 29.406 13.734 1 95.75 236 VAL B C 1
ATOM 3936 O O . VAL B 1 236 ? 4.766 29.516 12.695 1 95.75 236 VAL B O 1
ATOM 3939 N N . TRP B 1 237 ? 5.25 28.438 14.547 1 98.06 237 TRP B N 1
ATOM 3940 C CA . TRP B 1 237 ? 4.277 27.375 14.359 1 98.06 237 TRP B CA 1
ATOM 3941 C C . TRP B 1 237 ? 3.002 27.656 15.141 1 98.06 237 TRP B C 1
ATOM 3943 O O . TRP B 1 237 ? 3.055 28.141 16.266 1 98.06 237 TRP B O 1
ATOM 3953 N N . THR B 1 238 ? 1.899 27.375 14.562 1 98.56 238 THR B N 1
ATOM 3954 C CA . THR B 1 238 ? 0.601 27.5 15.219 1 98.56 238 THR B CA 1
ATOM 3955 C C . THR B 1 238 ? 0.235 26.219 15.961 1 98.56 238 THR B C 1
ATOM 3957 O O . THR B 1 238 ? 0.167 25.156 15.359 1 98.56 238 THR B O 1
ATOM 3960 N N . ILE B 1 239 ? -0.039 26.328 17.203 1 98.31 239 ILE B N 1
ATOM 3961 C CA . ILE B 1 239 ? -0.447 25.172 18 1 98.31 239 ILE B CA 1
ATOM 3962 C C . ILE B 1 239 ? -1.92 24.875 17.734 1 98.31 239 ILE B C 1
ATOM 3964 O O . ILE B 1 239 ? -2.766 25.766 17.766 1 98.31 239 ILE B O 1
ATOM 3968 N N . ILE B 1 240 ? -2.182 23.672 17.422 1 98.56 240 ILE B N 1
ATOM 3969 C CA . ILE B 1 240 ? -3.568 23.234 17.297 1 98.56 240 ILE B CA 1
ATOM 3970 C C . ILE B 1 240 ? -4.148 22.922 18.672 1 98.56 240 ILE B C 1
ATOM 3972 O O . ILE B 1 240 ? -3.555 22.156 19.438 1 98.56 240 ILE B O 1
ATOM 3976 N N . LYS B 1 241 ? -5.34 23.422 18.953 1 98 241 LYS B N 1
ATOM 3977 C CA . LYS B 1 241 ? -5.93 23.266 20.281 1 98 241 LYS B CA 1
ATOM 3978 C C . LYS B 1 241 ? -6.477 21.844 20.469 1 98 241 LYS B C 1
ATOM 3980 O O . LYS B 1 241 ? -7.008 21.25 19.516 1 98 241 LYS B O 1
ATOM 3985 N N . PRO B 1 242 ? -6.344 21.359 21.719 1 97.88 242 PRO B N 1
ATOM 3986 C CA . PRO B 1 242 ? -6.957 20.062 21.969 1 97.88 242 PRO B CA 1
ATOM 3987 C C . PRO B 1 242 ? -8.438 20.016 21.594 1 97.88 242 PRO B C 1
ATOM 3989 O O . PRO B 1 242 ? -9.18 20.953 21.891 1 97.88 242 PRO B O 1
ATOM 3992 N N . GLY B 1 243 ? -8.773 18.969 20.859 1 97.75 243 GLY B N 1
ATOM 3993 C CA . GLY B 1 243 ? -10.156 18.797 20.453 1 97.75 243 GLY B CA 1
ATOM 3994 C C . GLY B 1 243 ? -10.453 19.344 19.062 1 97.75 243 GLY B C 1
ATOM 3995 O O . GLY B 1 243 ? -11.508 19.078 18.5 1 97.75 243 GLY B O 1
ATOM 3996 N N . GLU B 1 244 ? -9.531 20.047 18.516 1 97.88 244 GLU B N 1
ATOM 3997 C CA . GLU B 1 244 ? -9.773 20.672 17.219 1 97.88 244 GLU B CA 1
ATOM 3998 C C . GLU B 1 244 ? -9.531 19.688 16.078 1 97.88 244 GLU B C 1
ATOM 4000 O O . GLU B 1 244 ? -8.555 18.938 16.094 1 97.88 244 GLU B O 1
ATOM 4005 N N . LEU B 1 245 ? -10.469 19.625 15.234 1 98.56 245 LEU B N 1
ATOM 4006 C CA . LEU B 1 245 ? -10.344 18.938 13.953 1 98.56 245 LEU B CA 1
ATOM 4007 C C . LEU B 1 245 ? -10.242 19.953 12.812 1 98.56 245 LEU B C 1
ATOM 4009 O O . LEU B 1 245 ? -11.234 20.578 12.445 1 98.56 245 LEU B O 1
ATOM 4013 N N . LEU B 1 246 ? -9.055 20.062 12.25 1 98.69 246 LEU B N 1
ATOM 4014 C CA . LEU B 1 246 ? -8.828 21 11.164 1 98.69 246 LEU B CA 1
ATOM 4015 C C . LEU B 1 246 ? -8.852 20.281 9.812 1 98.69 246 LEU B C 1
ATOM 4017 O O . LEU B 1 246 ? -8.523 19.109 9.734 1 98.69 246 LEU B O 1
ATOM 4021 N N . THR B 1 247 ? -9.281 21 8.836 1 98.75 247 THR B N 1
ATOM 4022 C CA . THR B 1 247 ? -9.219 20.547 7.453 1 98.75 247 THR B CA 1
ATOM 4023 C C . THR B 1 247 ? -8.383 21.484 6.602 1 98.75 247 THR B C 1
ATOM 4025 O O . THR B 1 247 ? -8.617 22.703 6.602 1 98.75 247 THR B O 1
ATOM 4028 N N . PHE B 1 248 ? -7.391 20.922 5.957 1 98.69 248 PHE B N 1
ATOM 4029 C CA . PHE B 1 248 ? -6.559 21.719 5.059 1 98.69 248 PHE B CA 1
ATOM 4030 C C . PHE B 1 248 ? -6.859 21.391 3.604 1 98.69 248 PHE B C 1
ATOM 4032 O O . PHE B 1 248 ? -7.105 20.234 3.266 1 98.69 248 PHE B O 1
ATOM 4039 N N . GLN B 1 249 ? -6.832 22.328 2.803 1 97.75 249 GLN B N 1
ATOM 4040 C CA . GLN B 1 249 ? -6.914 22.203 1.352 1 97.75 249 GLN B CA 1
ATOM 4041 C C . GLN B 1 249 ? -6.051 23.25 0.659 1 97.75 249 GLN B C 1
ATOM 4043 O O . GLN B 1 249 ? -6.047 24.422 1.051 1 97.75 249 GLN B O 1
ATOM 4048 N N . ASP B 1 250 ? -5.289 22.859 -0.261 1 97.25 250 ASP B N 1
ATOM 4049 C CA . ASP B 1 250 ? -4.426 23.734 -1.047 1 97.25 250 ASP B CA 1
ATOM 4050 C C . ASP B 1 250 ? -3.52 24.562 -0.143 1 97.25 250 ASP B C 1
ATOM 4052 O O . ASP B 1 250 ? -3.295 25.75 -0.402 1 97.25 250 ASP B O 1
ATOM 4056 N N . GLY B 1 251 ? -3.146 23.969 0.938 1 97.56 251 GLY B N 1
ATOM 4057 C CA . GLY B 1 251 ? -2.139 24.562 1.798 1 97.56 251 GLY B CA 1
ATOM 4058 C C . GLY B 1 251 ? -2.721 25.516 2.824 1 97.56 251 GLY B C 1
ATOM 4059 O O . GLY B 1 251 ? -1.985 26.25 3.482 1 97.56 251 GLY B O 1
ATOM 4060 N N . LEU B 1 252 ? -4.062 25.547 2.951 1 97.5 252 LEU B N 1
ATOM 4061 C CA . LEU B 1 252 ? -4.699 26.438 3.914 1 97.5 252 LEU B CA 1
ATOM 4062 C C . LEU B 1 252 ? -5.734 25.688 4.746 1 97.5 252 LEU B C 1
ATOM 4064 O O . LEU B 1 252 ? -6.441 24.828 4.23 1 97.5 252 LEU B O 1
ATOM 4068 N N . PRO B 1 253 ? -5.828 26.062 6.02 1 97.5 253 PRO B N 1
ATOM 4069 C CA . PRO B 1 253 ? -6.945 25.516 6.785 1 97.5 253 PRO B CA 1
ATOM 4070 C C . PRO B 1 253 ? -8.297 26.062 6.332 1 97.5 253 PRO B C 1
ATOM 4072 O O . PRO B 1 253 ? -8.414 27.25 6.027 1 97.5 253 PRO B O 1
ATOM 4075 N N . LEU B 1 254 ? -9.188 25.172 6.238 1 96.81 254 LEU B N 1
ATOM 4076 C CA . LEU B 1 254 ? -10.539 25.578 5.863 1 96.81 254 LEU B CA 1
ATOM 4077 C C . LEU B 1 254 ? -11.352 25.969 7.094 1 96.81 254 LEU B C 1
ATOM 4079 O O . LEU B 1 254 ? -11.133 25.438 8.188 1 96.81 254 LEU B O 1
ATOM 4083 N N . GLN B 1 255 ? -12.242 26.938 6.938 1 88.31 255 GLN B N 1
ATOM 4084 C CA . GLN B 1 255 ? -13.195 27.281 7.984 1 88.31 255 GLN B CA 1
ATOM 4085 C C . GLN B 1 255 ? -14.5 26.516 7.812 1 88.31 255 GLN B C 1
ATOM 4087 O O . GLN B 1 255 ? -15.305 26.828 6.938 1 88.31 255 GLN B O 1
ATOM 4092 N N . LEU B 1 256 ? -14.438 25.422 8.453 1 85.69 256 LEU B N 1
ATOM 4093 C CA . LEU B 1 256 ? -15.641 24.609 8.352 1 85.69 256 LEU B CA 1
ATOM 4094 C C . LEU B 1 256 ? -16.562 24.828 9.547 1 85.69 256 LEU B C 1
ATOM 4096 O O . LEU B 1 256 ? -16.078 25.062 10.664 1 85.69 256 LEU B O 1
ATOM 4100 N N . ALA B 1 257 ? -17.844 25.344 9.305 1 65.25 257 ALA B N 1
ATOM 4101 C CA . ALA B 1 257 ? -18.859 25.688 10.297 1 65.25 257 ALA B CA 1
ATOM 4102 C C . ALA B 1 257 ? -19.422 24.422 10.961 1 65.25 257 ALA B C 1
ATOM 4104 O O . ALA B 1 257 ? -19.531 23.375 10.328 1 65.25 257 ALA B O 1
#

Foldseek 3Di:
DKKKKKKAAQWFDFCLVVVVLVLLVQPVDPQQAQWKKKWFDDPQDIDIDIDRGTLVPDPSNVCSNPPRGGGRIMMMMGDRDPDFHSDRLPYDWDWDDDQSFIKTKDWDKAQPPQDDDDQDDDDRPGDGSRSVLVSVLRSQQCVQCVPGDDDPLSSVVSSLVSQVVRLVRIFTWMWMDRRFKIKTAGADFKWKDKAAPPWAKWAFPSDRDIDGCNVVDDRLMIMMMMMRDDGTDPDDIGIDDHSDMWMDGNRDTDDHD/DKKKKKKAAQWFDFCLVVVVLVLLVQPVDPQQAQWKKKWFDDPQDIDIDIDRGTLVPDPSNVCSNPPRGGGRIMMMMGDRDPDFHSDRLPYDFDWDDFQSFIKTKDWDKAQPPQDDDDQDDDDRPTDGSRSVLVSVLRSQQCVVCVPGDDDPLVSVVSSLVSQVVRLVRIFTWMWMDRRFKIKTAGADFKWKDKAAPPWAWWAFPSDRDIDGCNVVDDRLMMMMMMMRDDGTDPDDIGIDDHSDMWMDGNRDTDDHD

Organism: NCBI:txid2019572

pLDDT: mean 92.95, std 8.21, range [50.94, 98.94]

Solvent-accessible surface area (backbone atoms only — not comparable to full-atom values): 27101 Å² total; per-residue (Å²): 122,48,42,47,39,34,36,33,22,61,46,67,37,74,48,57,71,62,44,51,32,53,51,41,59,28,42,75,40,87,72,18,54,35,7,24,17,37,35,36,30,52,79,72,12,71,50,57,51,73,38,37,51,27,50,74,78,25,71,64,44,54,46,56,69,70,47,86,52,61,27,34,35,37,42,33,28,35,31,36,71,84,60,50,70,79,36,51,44,58,32,35,49,45,75,48,76,59,84,32,28,48,34,38,37,36,67,44,66,48,46,67,91,64,74,87,72,89,64,84,80,42,58,48,58,41,72,30,48,58,49,45,49,51,29,49,52,52,41,52,52,43,68,74,33,78,90,44,82,70,55,66,82,62,45,46,61,56,53,49,51,56,48,52,60,55,42,73,52,29,47,46,24,34,42,38,31,53,70,72,50,38,37,39,32,18,46,71,63,28,28,33,37,73,49,41,61,84,51,58,64,43,36,32,64,75,39,102,48,73,47,58,43,58,80,75,55,57,74,84,41,23,34,24,41,34,24,42,59,82,52,42,73,71,64,80,67,46,74,45,52,64,74,40,73,46,38,32,46,56,19,37,76,56,90,78,132,120,45,42,47,39,35,36,33,22,60,44,67,39,75,47,56,71,62,45,51,33,53,51,42,57,26,41,77,40,88,73,20,55,36,7,24,17,36,34,36,30,52,78,74,12,72,49,56,51,72,39,36,49,26,51,74,79,26,71,64,44,55,46,56,68,70,45,87,51,60,27,34,35,36,43,34,28,35,31,35,71,82,61,54,69,80,36,52,42,55,33,36,46,45,74,48,76,58,84,31,27,47,35,40,36,40,67,43,68,46,46,66,92,62,73,86,72,89,65,85,81,44,59,49,56,40,72,32,47,58,50,45,49,51,29,49,50,51,42,52,53,43,70,74,33,76,90,45,82,68,56,68,82,63,44,47,61,56,54,49,52,56,48,52,61,55,41,72,53,31,49,48,21,35,41,37,31,53,72,72,47,38,36,39,31,18,46,72,61,29,28,34,36,70,48,42,60,84,52,57,64,44,36,33,65,76,38,102,48,73,48,55,44,58,82,74,55,58,74,84,41,25,35,23,40,35,25,40,60,83,52,44,73,70,64,82,67,46,73,45,52,62,74,40,73,47,39,32,47,56,19,36,78,56,89,77,132

InterPro domains:
  IPR017932 Glutamine amidotransferase type 2 domain [PS51278] (2-251)
  IPR026869 Gamma-glutamyl-hercynylcysteine sulfoxide hydrolase EgtC-like [PF13230] (1-253)
  IPR029055 Nucleophile aminohydrolases, N-terminal [G3DSA:3.60.20.10] (1-255)
  IPR029055 Nucleophile aminohydrolases, N-terminal [SSF56235] (2-249)

Nearest PDB structures (foldseek):
  1te5-assembly1_B  TM=8.176E-01  e=1.310E-26  Pseudomonas aeruginosa PAO1
  4zfk-assembly1_A  TM=7.717E-01  e=3.619E-13  Mycolicibacterium smegmatis MC2 155
  4zfj-assembly3_I  TM=7.483E-01  e=1.086E-12  Mycolicibacterium smegmatis MC2 155
  2j6h-assembly1_B  TM=6.612E-01  e=5.815E-12  Escherichia coli
  3ooj-assembly1_D  TM=7.404E-01  e=1.573E-10  Escherichia coli

Radius of gyration: 23.05 Å; Cα contacts (8 Å, |Δi|>4): 1256; chains: 2; bounding box: 49×68×51 Å

Sequence (514 aa):
MCQLLGMNCNTPTDICFSFEGFAARGGKTDDHRDGWGIAFFEGKGCRMFIDAKPSISSPIAELVRYYPIHSTHVIAHIRKATQGEIALENCHPFRRELWGRYWVFAHNGDLPEFHPTAMQYYQPVGNTDSEKAFCLILETIRQSFPEGRPSLEKLYPVLREITDKISELGIFNYLLSDGEYFFSHCSTKLCYIIRQAPFAAAHLIDQDLTVDFSELTKPSDRVAVIATTPLTDNEVWTIIKPGELLTFQDGLPLQLAMCQLLGMNCNTPTDICFSFEGFAARGGKTDDHRDGWGIAFFEGKGCRMFIDAKPSISSPIAELVRYYPIHSTHVIAHIRKATQGEIALENCHPFRRELWGRYWVFAHNGDLPEFHPTAMQYYQPVGNTDSEKAFCLILETIRQSFPEGRPSLEKLYPVLREITDKISELGIFNYLLSDGEYFFSHCSTKLCYIIRQAPFAAAHLIDQDLTVDFSELTKPSDRVAVIATTPLTDNEVWTIIKPGELLTFQDGLPLQLA